Protein AF-A0A1G8PD88-F1 (afdb_monomer)

Solvent-accessible surface area (backbone atoms only — not comparable to full-atom values): 24080 Å² total; per-residue (Å²): 131,86,69,35,78,34,75,67,62,64,77,45,66,66,32,45,74,18,37,34,36,41,38,34,35,30,66,30,73,84,38,61,48,72,60,42,28,48,74,45,53,30,56,32,50,50,50,31,37,72,38,66,65,68,65,81,95,45,81,50,82,71,32,32,44,62,24,48,22,44,15,55,60,40,28,58,52,58,73,37,55,91,57,50,54,71,61,56,76,62,77,76,51,93,88,46,44,76,56,79,39,28,29,36,39,45,32,26,26,66,45,69,66,41,54,54,52,32,53,47,54,61,65,67,42,63,67,79,37,52,77,40,80,48,80,47,66,26,42,48,48,83,84,46,46,43,82,90,52,36,54,61,70,73,82,43,59,48,90,85,49,30,57,77,32,22,27,24,54,79,84,54,97,52,49,74,57,45,38,48,8,24,28,32,42,39,34,41,31,40,43,42,61,68,68,54,69,72,45,52,71,68,52,48,13,37,32,44,23,28,35,64,90,45,18,46,52,70,53,65,88,80,48,55,64,88,73,64,73,60,80,84,44,86,67,45,37,34,66,26,3,35,48,47,26,63,53,45,50,62,95,66,47,63,93,70,51,59,35,70,65,54,32,34,31,77,50,78,55,96,93,36,83,47,36,24,35,44,38,30,34,29,11,41,48,49,64,31,57,49,40,31,51,42,59,24,22,65,19,37,47,28,94,43,78,78,56,33,35,24,32,43,55,71,70,60,38,35,44,64,70,30,27,35,63,26,39,28,44,26,66,47,97,86,20,67,49,47,59,65,73,52,61,91,81,60,37,13,35,41,33,42,37,55,45,44,21,42,99,85,68,46,79,41,90,85,60,54,36,34,62,23,28,34,39,40,29,42,89,86,67,57,70,50,77,50,59,22,37,79,83,9,39,36,77,49,66,65,36,78,49,74,42,66,29,42,39,33,53,79,36,42,26,70,63,36,42,66,44,81,68,47,76,48,64,35,46,86,86,52,74,44,77,48,77,47,71,21,47,49,52,79,73,81,79,88,81,83,132

Sequence (449 aa):
MTYADGVLPDAVSRDPHSQAWLIFVDLAPDTDIKTWLRDVATPARDALVAGTVTDGDTEIDPDAVCTVGFGSTVFDKAGISAVRPSGLAAALPPNVPSAAHDLVFYVFTRADVLVASFLRTLAATDPAKIVGLLVERGYQRADKREIFGNRDGLRNGTPTSRPNIAFVPGYSDEPSWTHGGSYLAYLKVTQDVEAWQALSPEEQAAVIGRKADGTRADLPDGTPATEEGEFTQEAVPPATAHIRKAGPRGAENDPVQIFRRGVPFVEVTDNKVVEGLQFVSYQANIADFLTILGRWMNNANFPAAGTGIDALFQHGLATIAHGGLYFAVPHDPRFIGAGAFDDPNQGGHLRIVVQVTDASGAQDPAATLAGATFTITDPAGVSQTAVTTASGCVTVSMLPIDQPLTVSQTVAPAGASVAAPQTVTLNRCTQSTLTFIDARTASPGGYGT

Foldseek 3Di:
DPQFLAPDDCPQLQPQLKKKKKKFFAWALPDQVLCCQQPFLFVLQVCLQPDWDDPPPDTDPDFKGKWKWAAQVLCVSNVLNVQPWPQNVDDADPQFAAPTGGMIIIMIGSDVVSVVSSVVSVVPPDCNTTPDIDMDIFGHHPQCAAPLLARPPLPADDPVRCQQFFFADLPDPHRNQRGSWWKKKWFDKWFDNVVSVVDDQLRNCLQAQAGSPRHGQPDDPPPGPVPDAADPDCVRSQCLHLCCQQANHDPQGDPQHKGWSKGKDWDADPNDIIIGIGTMIGGNHVVSVSCSVPVGQCDCQPPHHNSGHRSCVVVVRMDGPHMGMTMRGGDDPSGGSVSSVFDPQWAFKEKEAEFEAEPVRHTDPPFQLWFWKKWKAFPVGDIDMWTADSRNMDMDIRHHASGKIKIFTPGGGPQWDGFDIDIDHGHRRDHHYDYGYTYGHDPPDPDDD

Secondary structure (DSSP, 8-state):
----TTS--HHHHT-TT-EEEEEEEEE-TT--HHHHIIIIIHHHHHHHHH--EEETTEEE---EEEEEEEEHHHHHHTT-GGGS-GGGG----TTS-B---SEEEEEEES-HHHHHHHHHHHHTS-TTTEEEEEEEEEE--TT-B-TTSPBP-TTSPPTTTHHHHHS--TTSSS-GGGTT-EEEEEEEEEE-HHHHHTS-HHHHHHHHSB-TTS-BTTS-TT--GGG-----STTSS-TTSHHHHHS--GGG--S---EE--EEEEEEETTEEEEEEEEEEEESSHHHHHIIIIIIIT-TTSSSTT--S-HHHHTTSEEEEEEEEEEEPPP-SSSTTGGGGS-TT--EEEEEEEEEE-TTSSB-TT---TT-EEEEE-TTS-EEEEE--TTSEEEEEEE--SSEEEEEEEEPPTTBPPPPPEEEE--SSSEEEEEEEEEBPPPPP----

pLDDT: mean 87.74, std 12.03, range [31.56, 98.38]

Radius of gyration: 27.83 Å; Cα contacts (8 Å, |Δi|>4): 978; chains: 1; bounding box: 63×73×83 Å

Structure (mmCIF, N/CA/C/O backbone):
data_AF-A0A1G8PD88-F1
#
_entry.id   AF-A0A1G8PD88-F1
#
loop_
_atom_site.group_PDB
_atom_site.id
_atom_site.type_symbol
_atom_site.label_atom_id
_atom_site.label_alt_id
_atom_site.label_comp_id
_atom_site.label_asym_id
_atom_site.label_entity_id
_atom_site.label_seq_id
_atom_site.pdbx_PDB_ins_code
_atom_site.Cartn_x
_atom_site.Cartn_y
_atom_site.Cartn_z
_atom_site.occupancy
_atom_site.B_iso_or_equiv
_atom_site.auth_seq_id
_atom_site.auth_comp_id
_atom_site.auth_asym_id
_atom_site.auth_atom_id
_atom_site.pdbx_PDB_model_num
ATOM 1 N N . MET A 1 1 ? -6.567 18.064 9.065 1.00 31.56 1 MET A N 1
ATOM 2 C CA . MET A 1 1 ? -6.409 16.629 8.766 1.00 31.56 1 MET A CA 1
ATOM 3 C C . MET A 1 1 ? -4.947 16.286 8.959 1.00 31.56 1 MET A C 1
ATOM 5 O O . MET A 1 1 ? -4.136 16.577 8.092 1.00 31.56 1 MET A O 1
ATOM 9 N N . THR A 1 2 ? -4.588 15.785 10.135 1.00 34.12 2 THR A N 1
ATOM 10 C CA . THR A 1 2 ? -3.343 15.035 10.315 1.00 34.12 2 THR A CA 1
ATOM 11 C C . THR A 1 2 ? -3.535 13.749 9.525 1.00 34.12 2 THR A C 1
ATOM 13 O O . THR A 1 2 ? -4.390 12.937 9.869 1.00 34.12 2 THR A O 1
ATOM 16 N N . TYR A 1 3 ? -2.885 13.660 8.364 1.00 47.53 3 TYR A N 1
ATOM 17 C CA . TYR A 1 3 ? -2.915 12.468 7.520 1.00 47.53 3 TYR A CA 1
ATOM 18 C C . TYR A 1 3 ? -2.565 11.247 8.367 1.00 47.53 3 TYR A C 1
ATOM 20 O O . TYR A 1 3 ? -1.762 11.378 9.286 1.00 47.53 3 TYR A O 1
ATOM 28 N N . ALA A 1 4 ? -3.191 10.101 8.091 1.00 45.56 4 ALA A N 1
ATOM 29 C CA . ALA A 1 4 ? -2.945 8.885 8.850 1.00 45.56 4 ALA A CA 1
ATOM 30 C C . ALA A 1 4 ? -1.434 8.636 8.955 1.00 45.56 4 ALA A C 1
ATOM 32 O O . ALA A 1 4 ? -0.760 8.442 7.936 1.00 45.56 4 ALA A O 1
ATOM 33 N N . ASP A 1 5 ? -0.920 8.656 10.184 1.00 45.62 5 ASP A N 1
ATOM 34 C CA . ASP A 1 5 ? 0.384 8.115 10.547 1.00 45.62 5 ASP A CA 1
ATOM 35 C C . ASP A 1 5 ? 0.387 6.634 10.136 1.00 45.62 5 ASP A C 1
ATOM 37 O O . ASP A 1 5 ? -0.053 5.754 10.875 1.00 45.62 5 ASP A O 1
ATOM 41 N N . GLY A 1 6 ? 0.727 6.366 8.874 1.00 47.88 6 GLY A N 1
ATOM 42 C CA . GLY A 1 6 ? 0.394 5.084 8.252 1.00 47.88 6 GLY A CA 1
ATOM 43 C C . GLY A 1 6 ? 0.674 4.976 6.756 1.00 47.88 6 GLY A C 1
ATOM 44 O O . GLY A 1 6 ? 0.892 3.866 6.286 1.00 47.88 6 GLY A O 1
ATOM 45 N N . VAL A 1 7 ? 0.777 6.077 6.002 1.00 57.97 7 VAL A N 1
ATOM 46 C CA . VAL A 1 7 ? 1.389 6.067 4.653 1.00 57.97 7 VAL A CA 1
ATOM 47 C C . VAL A 1 7 ? 2.756 6.740 4.746 1.00 57.97 7 VAL A C 1
ATOM 49 O O . VAL A 1 7 ? 2.904 7.940 4.530 1.00 57.97 7 VAL A O 1
ATOM 52 N N . LEU A 1 8 ? 3.724 5.920 5.172 1.00 63.00 8 LEU A N 1
ATOM 53 C CA . LEU A 1 8 ? 5.175 6.126 5.273 1.00 63.00 8 LEU A CA 1
ATOM 54 C C . LEU A 1 8 ? 5.654 7.591 5.181 1.00 63.00 8 LEU A C 1
ATOM 56 O O . LEU A 1 8 ? 5.861 8.097 4.068 1.00 63.00 8 LEU A O 1
ATOM 60 N N . PRO A 1 9 ? 5.903 8.272 6.318 1.00 67.31 9 PRO A N 1
ATOM 61 C CA . PRO A 1 9 ? 6.534 9.584 6.290 1.00 67.31 9 PRO A CA 1
ATOM 62 C C . PRO A 1 9 ? 7.920 9.501 5.634 1.00 67.31 9 PRO A C 1
ATOM 64 O O . PRO A 1 9 ? 8.655 8.517 5.773 1.00 67.31 9 PRO A O 1
ATOM 67 N N . ASP A 1 10 ? 8.275 10.543 4.877 1.00 73.88 10 ASP A N 1
ATOM 68 C CA . ASP A 1 10 ? 9.475 10.550 4.027 1.00 73.88 10 ASP A CA 1
ATOM 69 C C . ASP A 1 10 ? 10.782 10.476 4.840 1.00 73.88 10 ASP A C 1
ATOM 71 O O . ASP A 1 10 ? 11.785 10.022 4.298 1.00 73.88 10 ASP A O 1
ATOM 75 N N . ALA A 1 11 ? 10.770 10.886 6.115 1.00 76.00 11 ALA A N 1
ATOM 76 C CA . ALA A 1 11 ? 11.963 10.993 6.961 1.00 76.00 11 ALA A CA 1
ATOM 77 C C . ALA A 1 11 ? 12.714 9.662 7.127 1.00 76.00 11 ALA A C 1
ATOM 79 O O . ALA A 1 11 ? 13.923 9.630 6.944 1.00 76.00 11 ALA A O 1
ATOM 80 N N . VAL A 1 12 ? 11.997 8.569 7.410 1.00 79.25 12 VAL A N 1
ATOM 81 C CA . VAL A 1 12 ? 12.593 7.227 7.555 1.00 79.25 12 VAL A CA 1
ATOM 82 C C . VAL A 1 12 ? 12.530 6.467 6.235 1.00 79.25 12 VAL A C 1
ATOM 84 O O . VAL A 1 12 ? 13.503 5.849 5.815 1.00 79.25 12 VAL A O 1
ATOM 87 N N . SER A 1 13 ? 11.397 6.539 5.533 1.00 83.19 13 SER A N 1
ATOM 88 C CA . SER A 1 13 ? 11.161 5.712 4.343 1.00 83.19 13 SER A CA 1
ATOM 89 C C . SER A 1 13 ? 12.021 6.077 3.131 1.00 83.19 13 SER A C 1
ATOM 91 O O . SER A 1 13 ? 12.115 5.275 2.207 1.00 83.19 13 SER A O 1
ATOM 93 N N . ARG A 1 14 ? 12.634 7.269 3.100 1.00 83.88 14 ARG A N 1
ATOM 94 C CA . ARG A 1 14 ? 13.559 7.700 2.032 1.00 83.88 14 ARG A CA 1
ATOM 95 C C . ARG A 1 14 ? 15.011 7.800 2.484 1.00 83.88 14 ARG A C 1
ATOM 97 O O . ARG A 1 14 ? 15.850 8.185 1.670 1.00 83.88 14 ARG A O 1
ATOM 104 N N . ASP A 1 15 ? 15.290 7.509 3.749 1.00 86.94 15 ASP A N 1
ATOM 105 C CA . ASP A 1 15 ? 16.654 7.482 4.255 1.00 86.94 15 ASP A CA 1
ATOM 106 C C . ASP A 1 15 ? 17.411 6.339 3.551 1.00 86.94 15 ASP A C 1
ATOM 108 O O . ASP A 1 15 ? 16.926 5.205 3.550 1.00 86.94 15 ASP A O 1
ATOM 112 N N . PRO A 1 16 ? 18.566 6.602 2.913 1.00 87.44 16 PRO A N 1
ATOM 113 C CA . PRO A 1 16 ? 19.353 5.564 2.250 1.00 87.44 16 PRO A CA 1
ATOM 114 C C . PRO A 1 16 ? 19.900 4.490 3.195 1.00 87.44 16 PRO A C 1
ATOM 116 O O . PRO A 1 16 ? 20.318 3.438 2.721 1.00 87.44 16 PRO A O 1
ATOM 119 N N . HIS A 1 17 ? 19.909 4.740 4.504 1.00 87.75 17 HIS A N 1
ATOM 120 C CA . HIS A 1 17 ? 20.303 3.768 5.518 1.00 87.75 17 HIS A CA 1
ATOM 121 C C . HIS A 1 17 ? 19.139 2.885 5.982 1.00 87.75 17 HIS A C 1
ATOM 123 O O . HIS A 1 17 ? 19.368 1.891 6.669 1.00 87.75 17 HIS A O 1
ATOM 129 N N . SER A 1 18 ? 17.902 3.204 5.591 1.00 89.69 18 SER A N 1
ATOM 130 C CA . SER A 1 18 ? 16.741 2.389 5.933 1.00 89.69 18 SER A CA 1
ATOM 131 C C . SER A 1 18 ? 16.659 1.122 5.084 1.00 89.69 18 SER A C 1
ATOM 133 O O . SER A 1 18 ? 16.753 1.147 3.853 1.00 89.69 18 SER A O 1
ATOM 135 N N . GLN A 1 19 ? 16.385 0.014 5.759 1.00 92.12 19 GLN A N 1
ATOM 136 C CA . GLN A 1 19 ? 15.929 -1.235 5.170 1.00 92.12 19 GLN A CA 1
ATOM 137 C C . GLN A 1 19 ? 14.406 -1.269 5.142 1.00 92.12 19 GLN A C 1
ATOM 139 O O . GLN A 1 19 ? 13.738 -0.704 6.009 1.00 92.12 19 GLN A O 1
ATOM 144 N N . ALA A 1 20 ? 13.859 -1.953 4.148 1.00 95.25 20 ALA A N 1
ATOM 145 C CA . ALA A 1 20 ? 12.435 -2.156 3.986 1.00 95.25 20 ALA A CA 1
ATOM 146 C C . ALA A 1 20 ? 12.083 -3.631 4.190 1.00 95.25 20 ALA A C 1
ATOM 148 O O . ALA A 1 20 ? 12.770 -4.525 3.697 1.00 95.25 20 ALA A O 1
ATOM 149 N N . TRP A 1 21 ? 10.986 -3.877 4.892 1.00 96.94 21 TRP A N 1
ATOM 150 C CA . TRP A 1 21 ? 10.526 -5.204 5.266 1.00 96.94 21 TRP A CA 1
ATOM 151 C C . TRP A 1 21 ? 9.036 -5.318 4.969 1.00 96.94 21 TRP A C 1
ATOM 153 O O . TRP A 1 21 ? 8.232 -4.550 5.488 1.00 96.94 21 TRP A O 1
ATOM 163 N N . LEU A 1 22 ? 8.671 -6.280 4.134 1.00 97.56 22 LEU A N 1
ATOM 164 C CA . LEU A 1 22 ? 7.300 -6.703 3.882 1.00 97.56 22 LEU A CA 1
ATOM 165 C C . LEU A 1 22 ? 7.079 -7.992 4.666 1.00 97.56 22 LEU A C 1
ATOM 167 O O . LEU A 1 22 ? 7.643 -9.034 4.337 1.00 97.56 22 LEU A O 1
ATOM 171 N N . ILE A 1 23 ? 6.308 -7.901 5.743 1.00 98.00 23 ILE A N 1
ATOM 172 C CA . ILE A 1 23 ? 6.022 -9.026 6.631 1.00 98.00 23 ILE A CA 1
ATOM 173 C C . ILE A 1 23 ? 4.572 -9.424 6.399 1.00 98.00 23 ILE A C 1
ATOM 175 O O . ILE A 1 23 ? 3.656 -8.701 6.793 1.00 98.00 23 ILE A O 1
ATOM 179 N N . PHE A 1 24 ? 4.371 -10.557 5.743 1.00 98.12 24 PHE A N 1
ATOM 180 C CA . PHE A 1 24 ? 3.056 -11.100 5.442 1.00 98.12 24 PHE A CA 1
ATOM 181 C C . PHE A 1 24 ? 2.635 -12.099 6.514 1.00 98.12 24 PHE A C 1
ATOM 183 O O . PHE A 1 24 ? 3.438 -12.932 6.943 1.00 98.12 24 PHE A O 1
ATOM 190 N N . VAL A 1 25 ? 1.378 -12.009 6.943 1.00 97.44 25 VAL A N 1
ATOM 191 C CA . VAL A 1 25 ? 0.806 -12.851 7.997 1.00 97.44 25 VAL A CA 1
ATOM 192 C C . VAL A 1 25 ? -0.476 -13.492 7.491 1.00 97.44 25 VAL A C 1
ATOM 194 O O . VAL A 1 25 ? -1.368 -12.789 7.019 1.00 97.44 25 VAL A O 1
ATOM 197 N N . ASP A 1 26 ? -0.577 -14.807 7.668 1.00 96.62 26 ASP A N 1
ATOM 198 C CA . ASP A 1 26 ? -1.801 -15.580 7.486 1.00 96.62 26 ASP A CA 1
ATOM 199 C C . ASP A 1 26 ? -2.271 -16.121 8.832 1.00 96.62 26 ASP A C 1
ATOM 201 O O . ASP A 1 26 ? -1.543 -16.823 9.539 1.00 96.62 26 ASP A O 1
ATOM 205 N N . LEU A 1 27 ? -3.506 -15.790 9.182 1.00 96.19 27 LEU A N 1
ATOM 206 C CA . LEU A 1 27 ? -4.155 -16.174 10.423 1.00 96.19 27 LEU A CA 1
ATOM 207 C C . LEU A 1 27 ? -4.954 -17.464 10.241 1.00 96.19 27 LEU A C 1
ATOM 209 O O . LEU A 1 27 ? -5.550 -17.718 9.183 1.00 96.19 27 LEU A O 1
ATOM 213 N N . ALA A 1 28 ? -4.992 -18.279 11.292 1.00 94.38 28 ALA A N 1
ATOM 214 C CA . ALA A 1 28 ? -5.845 -19.457 11.323 1.00 94.38 28 ALA A CA 1
ATOM 215 C C . ALA A 1 28 ? -7.329 -19.051 11.296 1.00 94.38 28 ALA A C 1
ATOM 217 O O . ALA A 1 28 ? -7.678 -18.022 11.885 1.00 94.38 28 ALA A O 1
ATOM 218 N N . PRO A 1 29 ? -8.213 -19.843 10.662 1.00 91.06 29 PRO A N 1
ATOM 219 C CA . PRO A 1 29 ? -9.634 -19.508 10.533 1.00 91.06 29 PRO A CA 1
ATOM 220 C C . PRO A 1 29 ? -10.382 -19.287 11.857 1.00 91.06 29 PRO A C 1
ATOM 222 O O . PRO A 1 29 ? -11.382 -18.581 11.870 1.00 91.06 29 PRO A O 1
ATOM 225 N N . ASP A 1 30 ? -9.928 -19.896 12.951 1.00 89.69 30 ASP A N 1
ATOM 226 C CA . ASP A 1 30 ? -10.515 -19.826 14.295 1.00 89.69 30 ASP A CA 1
ATOM 227 C C . ASP A 1 30 ? -9.861 -18.767 15.199 1.00 89.69 30 ASP A C 1
ATOM 229 O O . ASP A 1 30 ? -10.241 -18.610 16.362 1.00 89.69 30 ASP A O 1
ATOM 233 N N . THR A 1 31 ? -8.894 -18.010 14.677 1.00 93.94 31 THR A N 1
ATOM 234 C CA . THR A 1 31 ? -8.271 -16.910 15.416 1.00 93.94 31 THR A CA 1
ATOM 235 C C . THR A 1 31 ? -9.306 -15.830 15.717 1.00 93.94 31 THR A C 1
ATOM 237 O O . THR A 1 31 ? -9.927 -15.291 14.806 1.00 93.94 31 THR A O 1
ATOM 240 N N . ASP A 1 32 ? -9.438 -15.423 16.983 1.00 94.62 32 ASP A N 1
ATOM 241 C CA . ASP A 1 32 ? -10.120 -14.169 17.322 1.00 94.62 32 ASP A CA 1
ATOM 242 C C . ASP A 1 32 ? -9.258 -12.986 16.850 1.00 94.62 32 ASP A C 1
ATOM 244 O O . ASP A 1 32 ? -8.371 -12.500 17.562 1.00 94.62 32 ASP A O 1
ATOM 248 N N . ILE A 1 33 ? -9.495 -12.565 15.606 1.00 96.12 33 ILE A N 1
ATOM 249 C CA . ILE A 1 33 ? -8.695 -11.560 14.900 1.00 96.12 33 ILE A CA 1
ATOM 250 C C . ILE A 1 33 ? -8.769 -10.202 15.601 1.00 96.12 33 ILE A C 1
ATOM 252 O O . ILE A 1 33 ? -7.747 -9.528 15.713 1.00 96.12 33 ILE A O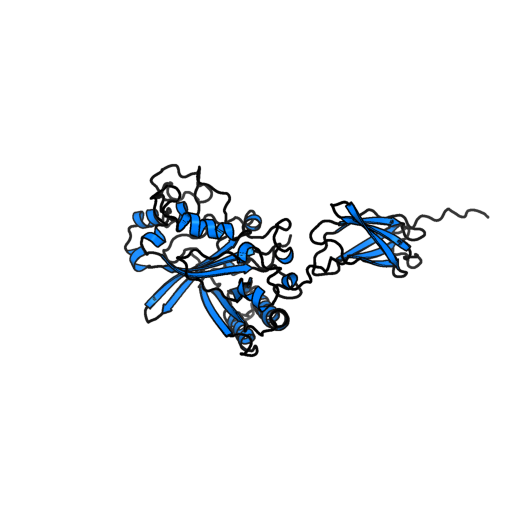 1
ATOM 256 N N . LYS A 1 34 ? -9.938 -9.805 16.124 1.00 95.44 34 LYS A N 1
ATOM 257 C CA . LYS A 1 34 ? -10.098 -8.534 16.851 1.00 95.44 34 LYS A CA 1
ATOM 258 C C . LYS A 1 34 ? -9.217 -8.515 18.095 1.00 95.44 34 LYS A C 1
ATOM 260 O O . LYS A 1 34 ? -8.489 -7.550 18.328 1.00 95.44 34 LYS A O 1
ATOM 265 N N . THR A 1 35 ? -9.261 -9.592 18.875 1.00 95.12 35 THR A N 1
ATOM 266 C CA . THR A 1 35 ? -8.440 -9.728 20.079 1.00 95.12 35 THR A CA 1
ATOM 267 C C . THR A 1 35 ? -6.953 -9.814 19.728 1.00 95.12 35 THR A C 1
ATOM 269 O O . THR A 1 35 ? -6.142 -9.148 20.364 1.00 95.12 35 THR A O 1
ATOM 272 N N . TRP A 1 36 ? -6.575 -10.556 18.682 1.00 96.12 36 TRP A N 1
ATOM 273 C CA . TRP A 1 36 ? -5.180 -10.647 18.235 1.00 96.12 36 TRP A CA 1
ATOM 274 C C . TRP A 1 36 ? -4.623 -9.302 17.736 1.00 96.12 36 TRP A C 1
ATOM 276 O O . TRP A 1 36 ? -3.512 -8.921 18.107 1.00 96.12 36 TRP A O 1
ATOM 286 N N . LEU A 1 37 ? -5.400 -8.538 16.962 1.00 96.44 37 LEU A N 1
ATOM 287 C CA . LEU A 1 37 ? -5.016 -7.195 16.521 1.00 96.44 37 LEU A CA 1
ATOM 288 C C . LEU A 1 37 ? -4.783 -6.254 17.706 1.00 96.44 37 LEU A C 1
ATOM 290 O O . LEU A 1 37 ? -3.791 -5.522 17.720 1.00 96.44 37 LEU A O 1
ATOM 294 N N . ARG A 1 38 ? -5.678 -6.285 18.699 1.00 95.75 38 ARG A N 1
ATOM 295 C CA . ARG A 1 38 ? -5.612 -5.433 19.892 1.00 95.75 38 ARG A CA 1
ATOM 296 C C . ARG A 1 38 ? -4.469 -5.809 20.829 1.00 95.75 38 ARG A C 1
ATOM 298 O O . ARG A 1 38 ? -3.747 -4.925 21.270 1.00 95.75 38 ARG A O 1
ATOM 305 N N . ASP A 1 39 ? -4.304 -7.095 21.119 1.00 95.00 39 ASP A N 1
ATOM 306 C CA . ASP A 1 39 ? -3.450 -7.548 22.224 1.00 95.00 39 ASP A CA 1
ATOM 307 C C . ASP A 1 39 ? -2.054 -7.991 21.764 1.00 95.00 39 ASP A C 1
ATOM 309 O O . ASP A 1 39 ? -1.143 -8.083 22.583 1.00 95.00 39 ASP A O 1
ATOM 313 N N . VAL A 1 40 ? -1.865 -8.251 20.464 1.00 94.88 40 VAL A N 1
ATOM 314 C CA . VAL A 1 40 ? -0.585 -8.714 19.904 1.00 94.88 40 VAL A CA 1
ATOM 315 C C . VAL A 1 40 ? -0.067 -7.764 18.832 1.00 94.88 40 VAL A C 1
ATOM 317 O O . VAL A 1 40 ? 1.002 -7.178 18.999 1.00 94.88 40 VAL A O 1
ATOM 320 N N . ALA A 1 41 ? -0.804 -7.599 17.729 1.00 95.81 41 ALA A N 1
ATOM 321 C CA . ALA A 1 41 ? -0.283 -6.888 16.563 1.00 95.81 41 ALA A CA 1
ATOM 322 C C . ALA A 1 41 ? -0.051 -5.398 16.845 1.00 95.81 41 ALA A C 1
ATOM 324 O O . ALA A 1 41 ? 0.983 -4.855 16.456 1.00 95.81 41 ALA A O 1
ATOM 325 N N . THR A 1 42 ? -0.986 -4.747 17.546 1.00 95.62 42 THR A N 1
ATOM 326 C CA . THR A 1 42 ? -0.885 -3.319 17.884 1.00 95.62 42 THR A CA 1
ATOM 327 C C . THR A 1 42 ? 0.280 -3.051 18.838 1.00 95.62 42 THR A C 1
ATOM 329 O O . THR A 1 42 ? 1.161 -2.289 18.444 1.00 95.62 42 THR A O 1
ATOM 332 N N . PRO A 1 43 ? 0.403 -3.717 20.008 1.00 94.69 43 PRO A N 1
ATOM 333 C CA . PRO A 1 43 ? 1.551 -3.509 20.888 1.00 94.69 43 PRO A CA 1
ATOM 334 C C . PRO A 1 43 ? 2.890 -3.818 20.215 1.00 94.69 43 PRO A C 1
ATOM 336 O O . PRO A 1 43 ? 3.863 -3.101 20.431 1.00 94.69 43 PRO A O 1
ATOM 339 N N . ALA A 1 44 ? 2.951 -4.856 19.370 1.00 95.00 44 ALA A N 1
ATOM 340 C CA . ALA A 1 44 ? 4.163 -5.185 18.625 1.00 95.00 44 ALA A CA 1
ATOM 341 C C . ALA A 1 44 ? 4.544 -4.067 17.641 1.00 95.00 44 ALA A C 1
ATOM 343 O O . ALA A 1 44 ? 5.705 -3.659 17.596 1.00 95.00 44 ALA A O 1
ATOM 344 N N . ARG A 1 45 ? 3.575 -3.559 16.868 1.00 94.38 45 ARG A N 1
ATOM 345 C CA . ARG A 1 45 ? 3.779 -2.455 15.918 1.00 94.38 45 ARG A CA 1
ATOM 346 C C . ARG A 1 45 ? 4.191 -1.182 16.644 1.00 94.38 45 ARG A C 1
ATOM 348 O O . ARG A 1 45 ? 5.119 -0.510 16.206 1.00 94.38 45 ARG A O 1
ATOM 355 N N . ASP A 1 46 ? 3.525 -0.857 17.742 1.00 92.19 46 ASP A N 1
ATOM 356 C CA . ASP A 1 46 ? 3.800 0.354 18.509 1.00 92.19 46 ASP A CA 1
ATOM 357 C C . ASP A 1 46 ? 5.198 0.290 19.143 1.00 92.19 46 ASP A C 1
ATOM 359 O O . ASP A 1 46 ? 5.947 1.257 19.052 1.00 92.19 46 ASP A O 1
ATOM 363 N N . ALA A 1 47 ? 5.607 -0.869 19.676 1.00 91.44 47 ALA A N 1
ATOM 364 C CA . ALA A 1 47 ? 6.968 -1.085 20.177 1.00 91.44 47 ALA A CA 1
ATOM 365 C C . ALA A 1 47 ? 8.035 -1.016 19.071 1.00 91.44 47 ALA A C 1
ATOM 367 O O . ALA A 1 47 ? 9.144 -0.550 19.317 1.00 91.44 47 ALA A O 1
ATOM 368 N N . LEU A 1 48 ? 7.712 -1.467 17.855 1.00 91.12 48 LEU A N 1
ATOM 369 C CA . LEU A 1 48 ? 8.580 -1.325 16.685 1.00 91.12 48 LEU A CA 1
ATOM 370 C C . LEU A 1 48 ? 8.772 0.150 16.309 1.00 91.12 48 LEU A C 1
ATOM 372 O O . LEU A 1 48 ? 9.899 0.565 16.077 1.00 91.12 48 LEU A O 1
ATOM 376 N N . VAL A 1 49 ? 7.690 0.931 16.243 1.00 88.88 49 VAL A N 1
ATOM 377 C CA . VAL A 1 49 ? 7.733 2.340 15.810 1.00 88.88 49 VAL A CA 1
ATOM 378 C C . VAL A 1 49 ? 8.323 3.259 16.882 1.00 88.88 49 VAL A C 1
ATOM 380 O O . VAL A 1 49 ? 9.056 4.180 16.543 1.00 88.88 49 VAL A O 1
ATOM 383 N N . ALA A 1 50 ? 8.027 3.007 18.158 1.00 87.06 50 ALA A N 1
ATOM 384 C CA . ALA A 1 50 ? 8.566 3.773 19.284 1.00 87.06 50 ALA A CA 1
ATOM 385 C C . ALA A 1 50 ? 9.968 3.314 19.717 1.00 87.06 50 ALA A C 1
ATOM 387 O O . ALA A 1 50 ? 10.576 3.931 20.589 1.00 87.06 50 ALA A O 1
ATOM 388 N N . GLY A 1 51 ? 10.460 2.199 19.172 1.00 81.25 51 GLY A N 1
ATOM 389 C CA . GLY A 1 51 ? 11.769 1.668 19.513 1.00 81.25 51 GLY A CA 1
ATOM 390 C C . GLY A 1 51 ? 12.881 2.575 18.999 1.00 81.25 51 GLY A C 1
ATOM 391 O O . GLY A 1 51 ? 12.964 2.834 17.800 1.00 81.25 51 GLY A O 1
ATOM 392 N N . THR A 1 52 ? 13.762 3.004 19.898 1.00 73.50 52 THR A N 1
ATOM 393 C CA . THR A 1 52 ? 15.018 3.679 19.561 1.00 73.50 52 THR A CA 1
ATOM 394 C C . THR A 1 52 ? 16.181 2.714 19.771 1.00 73.50 52 THR A C 1
ATOM 396 O O . THR A 1 52 ? 16.171 1.891 20.695 1.00 73.50 52 THR A O 1
ATOM 399 N N . VAL A 1 53 ? 17.188 2.771 18.896 1.00 66.25 53 VAL A N 1
ATOM 400 C CA . VAL A 1 53 ? 18.450 2.052 19.106 1.00 66.25 53 VAL A CA 1
ATOM 401 C C . VAL A 1 53 ? 19.555 3.063 19.368 1.00 66.25 53 VAL A C 1
ATOM 403 O O . VAL A 1 53 ? 19.840 3.933 18.554 1.00 66.25 53 VAL A O 1
ATOM 406 N N . THR A 1 54 ? 20.192 2.949 20.529 1.00 62.94 54 THR A N 1
ATOM 407 C CA . THR A 1 54 ? 21.329 3.794 20.905 1.00 62.94 54 THR A CA 1
ATOM 408 C C . THR A 1 54 ? 22.614 3.288 20.252 1.00 62.94 54 THR A C 1
ATOM 410 O O . THR A 1 54 ? 22.983 2.128 20.457 1.00 62.94 54 THR A O 1
ATOM 413 N N . ASP A 1 55 ? 23.332 4.164 19.546 1.00 57.75 55 ASP A N 1
ATOM 414 C CA . ASP A 1 55 ? 24.746 3.972 19.196 1.00 57.75 55 ASP A CA 1
ATOM 415 C C . ASP A 1 55 ? 25.607 4.870 20.103 1.00 57.75 55 ASP A C 1
ATOM 417 O O . ASP A 1 55 ? 25.741 6.078 19.887 1.00 57.75 55 ASP A O 1
ATOM 421 N N . GLY A 1 56 ? 26.122 4.306 21.201 1.00 65.62 56 GLY A N 1
ATOM 422 C CA . GLY A 1 56 ? 26.790 5.083 22.253 1.00 65.62 56 GLY A CA 1
ATOM 423 C C . GLY A 1 56 ? 25.837 6.051 22.973 1.00 65.62 56 GLY A C 1
ATOM 424 O O . GLY A 1 56 ? 24.742 5.657 23.366 1.00 65.62 56 GLY A O 1
ATOM 425 N N . ASP A 1 57 ? 26.256 7.311 23.151 1.00 54.84 57 ASP A N 1
ATOM 426 C CA . ASP A 1 57 ? 25.489 8.360 23.856 1.00 54.84 57 ASP A CA 1
ATOM 427 C C . ASP A 1 57 ? 24.466 9.097 22.962 1.00 54.84 57 ASP A C 1
ATOM 429 O O . ASP A 1 57 ? 23.843 10.062 23.409 1.00 54.84 57 ASP A O 1
ATOM 433 N N . THR A 1 58 ? 24.299 8.698 21.694 1.00 55.50 58 THR A N 1
ATOM 434 C CA . THR A 1 58 ? 23.392 9.394 20.764 1.00 55.50 58 THR A CA 1
ATOM 435 C C . THR A 1 58 ? 22.142 8.562 20.509 1.00 55.50 58 THR A C 1
ATOM 437 O O . THR A 1 58 ? 22.204 7.469 19.948 1.00 55.50 58 THR A O 1
ATOM 440 N N . GLU A 1 59 ? 20.998 9.103 20.916 1.00 54.88 59 GLU A N 1
ATOM 441 C CA . GLU A 1 59 ? 19.679 8.592 20.557 1.00 54.88 59 GLU A CA 1
ATOM 442 C C . GLU A 1 59 ? 19.332 9.066 19.138 1.00 54.88 59 GLU A C 1
ATOM 444 O O . GLU A 1 59 ? 19.380 10.265 18.847 1.00 54.88 59 GLU A O 1
ATOM 449 N N . ILE A 1 60 ? 19.029 8.131 18.235 1.00 52.69 60 ILE A N 1
ATOM 450 C CA . ILE A 1 60 ? 18.561 8.432 16.881 1.00 52.69 60 ILE A CA 1
ATOM 451 C C . ILE A 1 60 ? 17.058 8.110 16.847 1.00 52.69 60 ILE A C 1
ATOM 453 O O . ILE A 1 60 ? 16.664 6.962 17.000 1.00 52.69 60 ILE A O 1
ATOM 457 N N . ASP A 1 61 ? 16.205 9.124 16.678 1.00 58.72 61 ASP A N 1
ATOM 458 C CA . ASP A 1 61 ? 14.734 8.995 16.698 1.00 58.72 61 ASP A CA 1
ATOM 459 C C . ASP A 1 61 ? 14.117 9.695 15.462 1.00 58.72 61 ASP A C 1
ATOM 461 O O . ASP A 1 61 ? 14.595 10.778 15.092 1.00 58.72 61 ASP A O 1
ATOM 465 N N . PRO A 1 62 ? 13.087 9.143 14.778 1.00 61.19 62 PRO A N 1
ATOM 466 C CA . PRO A 1 62 ? 12.564 7.771 14.850 1.00 61.19 62 PRO A CA 1
ATOM 467 C C . PRO A 1 62 ? 13.266 6.804 13.900 1.00 61.19 62 PRO A C 1
ATOM 469 O O . PRO A 1 62 ? 13.550 7.137 12.749 1.00 61.19 62 PRO A O 1
ATOM 472 N N . ASP A 1 63 ? 13.497 5.578 14.373 1.00 74.06 63 ASP A N 1
ATOM 473 C CA . ASP A 1 63 ? 14.203 4.525 13.636 1.00 74.06 63 ASP A CA 1
ATOM 474 C C . ASP A 1 63 ? 13.302 3.621 12.801 1.00 74.06 63 ASP A C 1
ATOM 476 O O . ASP A 1 63 ? 13.834 2.840 12.009 1.00 74.06 63 ASP A O 1
ATOM 480 N N . ALA A 1 64 ? 11.974 3.694 12.939 1.00 87.31 64 ALA A N 1
ATOM 481 C CA . ALA A 1 64 ? 11.062 2.845 12.182 1.00 87.31 64 ALA A CA 1
ATOM 482 C C . ALA A 1 64 ? 9.722 3.509 11.839 1.00 87.31 64 ALA A C 1
ATOM 484 O O . ALA A 1 64 ? 9.179 4.322 12.581 1.00 87.31 64 ALA A O 1
ATOM 485 N N . VAL A 1 65 ? 9.148 3.104 10.708 1.00 89.50 65 VAL A N 1
ATOM 486 C CA . VAL A 1 65 ? 7.774 3.419 10.300 1.00 89.50 65 VAL A CA 1
ATOM 487 C C . VAL A 1 65 ? 7.112 2.146 9.795 1.00 89.50 65 VAL A C 1
ATOM 489 O O . VAL A 1 65 ? 7.768 1.334 9.149 1.00 89.50 65 VAL A O 1
ATOM 492 N N . CYS A 1 66 ? 5.822 1.960 10.073 1.00 92.69 66 CYS A N 1
ATOM 493 C CA . CYS A 1 66 ? 5.099 0.743 9.708 1.00 92.69 66 CYS A CA 1
ATOM 494 C C . CYS A 1 66 ? 3.704 1.066 9.168 1.00 92.69 66 CYS A C 1
ATOM 496 O O . CYS A 1 66 ? 2.847 1.561 9.901 1.00 92.69 66 CYS A O 1
ATOM 498 N N . THR A 1 67 ? 3.459 0.725 7.904 1.00 94.00 67 THR A N 1
ATOM 499 C CA . THR A 1 67 ? 2.113 0.641 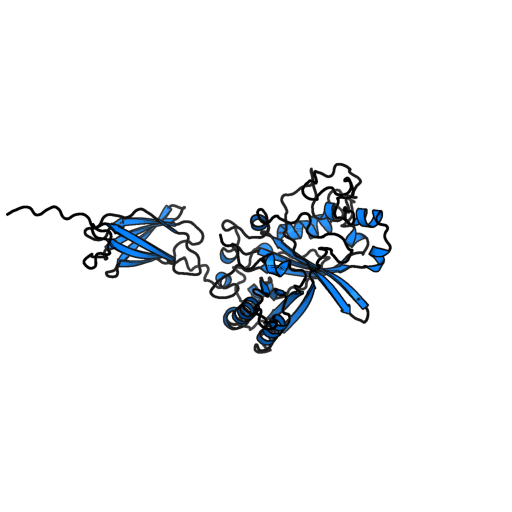7.326 1.00 94.00 67 THR A CA 1
ATOM 500 C C . THR A 1 67 ? 1.537 -0.746 7.584 1.00 94.00 67 THR A C 1
ATOM 502 O O . THR A 1 67 ? 2.240 -1.735 7.397 1.00 94.00 67 THR A O 1
ATOM 505 N N . VAL A 1 68 ? 0.254 -0.838 7.940 1.00 96.44 68 VAL A N 1
ATOM 506 C CA . VAL A 1 68 ? -0.444 -2.125 8.079 1.00 96.44 68 VAL A CA 1
ATOM 507 C C . VAL A 1 68 ? -1.560 -2.219 7.048 1.00 96.44 68 VAL A C 1
ATOM 509 O O . VAL A 1 68 ? -2.453 -1.376 7.029 1.00 96.44 68 VAL A O 1
ATOM 512 N N . GLY A 1 69 ? -1.492 -3.225 6.179 1.00 96.94 69 GLY A N 1
ATOM 513 C CA . GLY A 1 69 ? -2.479 -3.504 5.143 1.00 96.94 69 GLY A CA 1
ATOM 514 C C . GLY A 1 69 ? -3.308 -4.742 5.464 1.00 96.94 69 GLY A C 1
ATOM 515 O O . GLY A 1 69 ? -2.746 -5.785 5.784 1.00 96.94 69 GLY A O 1
ATOM 516 N N . PHE A 1 70 ? -4.632 -4.642 5.351 1.00 98.00 70 PHE A N 1
ATOM 517 C CA . PHE A 1 70 ? -5.559 -5.774 5.452 1.00 98.00 70 PHE A CA 1
ATOM 518 C C . PHE A 1 70 ? -5.836 -6.346 4.064 1.00 98.00 70 PHE A C 1
ATOM 520 O O . PHE A 1 70 ? -6.275 -5.620 3.172 1.00 98.00 70 PHE A O 1
ATOM 527 N N . GLY A 1 71 ? -5.582 -7.637 3.873 1.00 97.88 71 GLY A N 1
ATOM 528 C CA . GLY A 1 71 ? -5.969 -8.369 2.671 1.00 97.88 71 GLY A CA 1
ATOM 529 C C . GLY A 1 71 ? -7.461 -8.696 2.669 1.00 97.88 71 GLY A C 1
ATOM 530 O O . GLY A 1 71 ? -8.150 -8.563 3.676 1.00 97.88 71 GLY A O 1
ATOM 531 N N . SER A 1 72 ? -7.995 -9.142 1.533 1.00 96.25 72 SER A N 1
ATOM 532 C CA . SER A 1 72 ? -9.436 -9.417 1.408 1.00 96.25 72 SER A CA 1
ATOM 533 C C . SER A 1 72 ? -9.913 -10.533 2.356 1.00 96.25 72 SER A C 1
ATOM 535 O O . SER A 1 72 ? -10.976 -10.424 2.974 1.00 96.25 72 SER A O 1
ATOM 537 N N . THR A 1 73 ? -9.101 -11.576 2.543 1.00 94.88 73 THR A N 1
ATOM 538 C CA . THR A 1 73 ? -9.439 -12.786 3.314 1.00 94.88 73 THR A CA 1
ATOM 539 C C . THR A 1 73 ? -9.600 -12.541 4.813 1.00 94.88 73 THR A C 1
ATOM 541 O O . THR A 1 73 ? -10.416 -13.214 5.446 1.00 94.88 73 THR A O 1
ATOM 544 N N . VAL A 1 74 ? -8.912 -11.544 5.383 1.00 96.62 74 VAL A N 1
ATOM 545 C CA . VAL A 1 74 ? -9.006 -11.244 6.822 1.00 96.62 74 VAL A CA 1
ATOM 546 C C . VAL A 1 74 ? -10.424 -10.840 7.227 1.00 96.62 74 VAL A C 1
ATOM 548 O O . VAL A 1 74 ? -10.870 -11.181 8.317 1.00 96.62 74 VAL A O 1
ATOM 551 N N . PHE A 1 75 ? -11.169 -10.182 6.330 1.00 96.31 75 PHE A N 1
ATOM 552 C CA . PHE A 1 75 ? -12.549 -9.761 6.582 1.00 96.31 75 PHE A CA 1
ATOM 553 C C . PHE A 1 75 ? -13.511 -10.948 6.686 1.00 96.31 75 PHE A C 1
ATOM 555 O O . PHE A 1 75 ? -14.412 -10.921 7.523 1.00 96.31 75 PHE A O 1
ATOM 562 N N . ASP A 1 76 ? -13.297 -11.993 5.878 1.00 94.81 76 ASP A N 1
ATOM 563 C CA . ASP A 1 76 ? -14.103 -13.217 5.939 1.00 94.81 76 ASP A CA 1
ATOM 564 C C . ASP A 1 76 ? -13.797 -13.998 7.215 1.00 94.81 76 ASP A C 1
ATOM 566 O O . ASP A 1 76 ? -14.715 -14.380 7.938 1.00 94.81 76 ASP A O 1
ATOM 570 N N . LYS A 1 77 ? -12.509 -14.171 7.538 1.00 95.75 77 LYS A N 1
ATOM 571 C CA . LYS A 1 77 ? -12.073 -14.871 8.757 1.00 95.75 77 LYS A CA 1
ATOM 572 C C . LYS A 1 77 ? -12.535 -14.159 10.033 1.00 95.75 77 LYS A C 1
ATOM 574 O O . LYS A 1 77 ? -12.919 -14.811 10.995 1.00 95.75 77 LYS A O 1
ATOM 579 N N . ALA A 1 78 ? -12.548 -12.827 10.029 1.00 95.19 78 ALA A N 1
ATOM 580 C CA . ALA A 1 78 ? -13.013 -12.019 11.153 1.00 95.19 78 ALA A CA 1
ATOM 581 C C . ALA A 1 78 ? -14.548 -11.886 11.231 1.00 95.19 78 ALA A C 1
ATOM 583 O O . ALA A 1 78 ? -15.048 -11.297 12.188 1.00 95.19 78 ALA A O 1
ATOM 584 N N . GLY A 1 79 ? -15.302 -12.388 10.244 1.00 94.12 79 GLY A N 1
ATOM 585 C CA . GLY A 1 79 ? -16.763 -12.266 10.209 1.00 94.12 79 GLY A CA 1
ATOM 586 C C . GLY A 1 79 ? -17.272 -10.836 9.975 1.00 94.12 79 GLY A C 1
ATOM 587 O O . GLY A 1 79 ? -18.390 -10.511 10.369 1.00 94.12 79 GLY A O 1
ATOM 588 N N . ILE A 1 80 ? -16.465 -9.978 9.341 1.00 93.56 80 ILE A N 1
ATOM 589 C CA . ILE A 1 80 ? -16.755 -8.555 9.083 1.00 93.56 80 ILE A CA 1
ATOM 590 C C . ILE A 1 80 ? -16.788 -8.222 7.580 1.00 93.56 80 ILE A C 1
ATOM 592 O O . ILE A 1 80 ? -16.549 -7.084 7.177 1.00 93.56 80 ILE A O 1
ATOM 596 N N . SER A 1 81 ? -17.113 -9.193 6.719 1.00 93.81 81 SER A N 1
ATOM 597 C CA . SER A 1 81 ? -17.150 -9.012 5.256 1.00 93.81 81 SER A CA 1
ATOM 598 C C . SER A 1 81 ? -18.072 -7.875 4.795 1.00 93.81 81 SER A C 1
ATOM 600 O O . SER A 1 81 ? -17.834 -7.287 3.744 1.00 93.81 81 SER A O 1
ATOM 602 N N . ALA A 1 82 ? -19.095 -7.524 5.584 1.00 89.06 82 ALA A N 1
ATOM 603 C CA . ALA A 1 82 ? -20.032 -6.438 5.281 1.00 89.06 82 ALA A CA 1
ATOM 604 C C . ALA A 1 82 ? -19.393 -5.036 5.286 1.00 89.06 82 ALA A C 1
ATOM 606 O O . ALA A 1 82 ? -19.931 -4.128 4.660 1.00 89.06 82 ALA A O 1
ATOM 607 N N . VAL A 1 83 ? -18.264 -4.850 5.979 1.00 91.69 83 VAL A N 1
ATOM 608 C CA . VAL A 1 83 ? -17.533 -3.570 6.031 1.00 91.69 83 VAL A CA 1
ATOM 609 C C . VAL A 1 83 ? -16.218 -3.618 5.252 1.00 91.69 83 VAL A C 1
ATOM 611 O O . VAL A 1 83 ? -15.369 -2.743 5.425 1.00 91.69 83 VAL A O 1
ATOM 614 N N . ARG A 1 84 ? -16.025 -4.639 4.408 1.00 94.62 84 ARG A N 1
ATOM 615 C CA . ARG A 1 84 ? -14.865 -4.734 3.521 1.00 94.62 84 ARG A CA 1
ATOM 616 C C . ARG A 1 84 ? -14.856 -3.533 2.555 1.00 94.62 84 ARG A C 1
ATOM 618 O O . ARG A 1 84 ? -15.893 -3.270 1.946 1.00 94.62 84 ARG A O 1
ATOM 625 N N . PRO A 1 85 ? -13.711 -2.851 2.358 1.00 94.38 85 PRO A N 1
ATOM 626 C CA . PRO A 1 85 ? -13.578 -1.811 1.343 1.00 94.38 85 PRO A CA 1
ATOM 627 C C . PRO A 1 85 ? -13.873 -2.398 -0.036 1.00 94.38 85 PRO A C 1
ATOM 629 O O . PRO A 1 85 ? -13.366 -3.473 -0.378 1.00 94.38 85 PRO A O 1
ATOM 632 N N . SER A 1 86 ? -14.695 -1.715 -0.825 1.00 91.31 86 SER A N 1
ATOM 633 C CA . SER A 1 86 ? -15.283 -2.258 -2.054 1.00 91.31 86 SER A CA 1
ATOM 634 C C . SER A 1 86 ? -14.223 -2.731 -3.058 1.00 91.31 86 SER A C 1
ATOM 636 O O . SER A 1 86 ? -14.364 -3.778 -3.695 1.00 91.31 86 SER A O 1
ATOM 638 N N . GLY A 1 87 ? -13.099 -2.018 -3.123 1.00 91.81 87 GLY A N 1
ATOM 639 C CA . GLY A 1 87 ? -11.968 -2.323 -3.986 1.00 91.81 87 GLY A CA 1
ATOM 640 C C . GLY A 1 87 ? -11.270 -3.648 -3.667 1.00 91.81 87 GLY A C 1
ATOM 641 O O . GLY A 1 87 ? -10.694 -4.257 -4.565 1.00 91.81 87 GLY A O 1
ATOM 642 N N . LEU A 1 88 ? -11.360 -4.170 -2.439 1.00 94.88 88 LEU A N 1
ATOM 643 C CA . LEU A 1 88 ? -10.776 -5.478 -2.098 1.00 94.88 88 LEU A CA 1
ATOM 644 C C . LEU A 1 88 ? -11.563 -6.674 -2.656 1.00 94.88 88 LEU A C 1
ATOM 646 O O . LEU A 1 88 ? -11.128 -7.816 -2.501 1.00 94.88 88 LEU A O 1
ATOM 650 N N . ALA A 1 89 ? -12.706 -6.440 -3.307 1.00 88.69 89 ALA A N 1
ATOM 651 C CA . ALA A 1 89 ? -13.370 -7.455 -4.122 1.00 88.69 89 ALA A CA 1
ATOM 652 C C . ALA A 1 89 ? -12.698 -7.646 -5.497 1.00 88.69 89 ALA A C 1
ATOM 654 O O . ALA A 1 89 ? -12.988 -8.621 -6.191 1.00 88.69 89 ALA A O 1
ATOM 655 N N . ALA A 1 90 ? -11.824 -6.724 -5.912 1.00 91.31 90 ALA A N 1
ATOM 656 C CA . ALA A 1 90 ? -11.124 -6.820 -7.183 1.00 91.31 90 ALA A CA 1
ATOM 657 C C . ALA A 1 90 ? -10.028 -7.897 -7.158 1.00 91.31 90 ALA A C 1
ATOM 659 O O . ALA A 1 90 ? -9.444 -8.205 -6.119 1.00 91.31 90 ALA A O 1
ATOM 660 N N . ALA A 1 91 ? -9.718 -8.437 -8.336 1.00 91.12 91 ALA A N 1
ATOM 661 C CA . ALA A 1 91 ? -8.630 -9.382 -8.538 1.00 91.12 91 ALA A CA 1
ATOM 662 C C . ALA A 1 91 ? -7.495 -8.736 -9.340 1.00 91.12 91 ALA A C 1
ATOM 664 O O . ALA A 1 91 ? -7.717 -7.845 -10.166 1.00 91.12 91 ALA A O 1
ATOM 665 N N . LEU A 1 92 ? -6.277 -9.229 -9.120 1.00 94.19 92 LEU A N 1
ATOM 666 C CA . LEU A 1 92 ? -5.153 -8.939 -10.002 1.00 94.19 92 LEU A CA 1
ATOM 667 C C . LEU A 1 92 ? -5.435 -9.466 -11.422 1.00 94.19 92 LEU A C 1
ATOM 669 O O . LEU A 1 92 ? -6.214 -10.412 -11.586 1.00 94.19 92 LEU A O 1
ATOM 673 N N . PRO A 1 93 ? -4.812 -8.882 -12.462 1.00 92.31 93 PRO A N 1
ATOM 674 C CA . PRO A 1 93 ? -4.909 -9.408 -13.818 1.00 92.31 93 PRO A CA 1
ATOM 675 C C . PRO A 1 93 ? -4.533 -10.901 -13.884 1.00 92.31 93 PRO A C 1
ATOM 677 O O . PRO A 1 93 ? -3.626 -11.318 -13.167 1.00 92.31 93 PRO A O 1
ATOM 680 N N . PRO A 1 94 ? -5.158 -11.712 -14.761 1.00 87.88 94 PRO A N 1
ATOM 681 C CA . PRO A 1 94 ? -4.960 -13.169 -14.781 1.00 87.88 94 PRO A CA 1
ATOM 682 C C . PRO A 1 94 ? -3.511 -13.640 -14.973 1.00 87.88 94 PRO A C 1
ATOM 684 O O . PRO A 1 94 ? -3.173 -14.760 -14.605 1.00 87.88 94 PRO A O 1
ATOM 687 N N . ASN A 1 95 ? -2.659 -12.804 -15.569 1.00 87.56 95 ASN A N 1
ATOM 688 C CA . ASN A 1 95 ? -1.241 -13.077 -15.797 1.00 87.56 95 ASN A CA 1
ATOM 689 C C . ASN A 1 95 ? -0.344 -12.746 -14.591 1.00 87.56 95 ASN A C 1
ATOM 691 O O . ASN A 1 95 ? 0.872 -12.874 -14.696 1.00 87.56 95 ASN A O 1
ATOM 695 N N . VAL A 1 96 ? -0.921 -12.292 -13.478 1.00 94.00 96 VAL A N 1
ATOM 696 C CA . VAL A 1 96 ? -0.205 -11.955 -12.248 1.00 94.00 96 VAL A CA 1
ATOM 697 C C . VAL A 1 96 ? -0.545 -12.994 -11.181 1.00 94.00 96 VAL A C 1
ATOM 699 O O . VAL A 1 96 ? -1.688 -13.030 -10.717 1.00 94.00 96 VAL A O 1
ATOM 702 N N . PRO A 1 97 ? 0.422 -13.829 -10.759 1.00 96.00 97 PRO A N 1
ATOM 703 C CA . PRO A 1 97 ? 0.200 -14.764 -9.666 1.00 96.00 97 PRO A CA 1
ATOM 704 C C . PRO A 1 97 ? -0.192 -14.020 -8.386 1.00 96.00 97 PRO A C 1
ATOM 706 O O . PRO A 1 97 ? 0.447 -13.043 -7.993 1.00 96.00 97 PRO A O 1
ATOM 709 N N . SER A 1 98 ? -1.258 -14.469 -7.731 1.00 92.69 98 SER A N 1
ATOM 710 C CA . SER A 1 98 ? -1.706 -13.867 -6.477 1.00 92.69 98 SER A CA 1
ATOM 711 C C . SER A 1 98 ? -1.044 -14.554 -5.284 1.00 92.69 98 SER A C 1
ATOM 713 O O . SER A 1 98 ? -1.101 -15.775 -5.160 1.00 92.69 98 SER A O 1
ATOM 715 N N . ALA A 1 99 ? -0.465 -13.752 -4.394 1.00 91.12 99 ALA A N 1
ATOM 716 C CA . ALA A 1 99 ? -0.048 -14.118 -3.045 1.00 91.12 99 ALA A CA 1
ATOM 717 C C . ALA A 1 99 ? -0.873 -13.278 -2.059 1.00 91.12 99 ALA A C 1
ATOM 719 O O . ALA A 1 99 ? -0.417 -12.269 -1.516 1.00 91.12 99 ALA A O 1
ATOM 720 N N . ALA A 1 100 ? -2.155 -13.629 -1.941 1.00 85.12 100 ALA A N 1
ATOM 721 C CA . ALA A 1 100 ? -3.079 -12.954 -1.043 1.00 85.12 100 ALA A CA 1
ATOM 722 C C . ALA A 1 100 ? -2.844 -13.439 0.390 1.00 85.12 100 ALA A C 1
ATOM 724 O O . ALA A 1 100 ? -3.181 -14.576 0.714 1.00 85.12 100 ALA A O 1
ATOM 725 N N . HIS A 1 101 ? -2.288 -12.560 1.220 1.00 96.56 101 HIS A N 1
ATOM 726 C CA . HIS A 1 101 ? -2.139 -12.787 2.652 1.00 96.56 101 HIS A CA 1
ATOM 727 C C . HIS A 1 101 ? -3.194 -12.012 3.443 1.00 96.56 101 HIS A C 1
ATOM 729 O O . HIS A 1 101 ? -3.730 -11.013 2.954 1.00 96.56 101 HIS A O 1
ATOM 735 N N . ASP A 1 102 ? -3.492 -12.439 4.672 1.00 97.69 102 ASP A N 1
ATOM 736 C CA . ASP A 1 102 ? -4.473 -11.732 5.509 1.00 97.69 102 ASP A CA 1
ATOM 737 C C . ASP A 1 102 ? -3.989 -10.335 5.906 1.00 97.69 102 ASP A C 1
ATOM 739 O O . ASP A 1 102 ? -4.774 -9.385 5.902 1.00 97.69 102 ASP A O 1
ATOM 743 N N . LEU A 1 103 ? -2.703 -10.198 6.241 1.00 97.75 103 LEU A N 1
ATOM 744 C CA . LEU A 1 103 ? -2.090 -8.916 6.575 1.00 97.75 103 LEU A CA 1
ATOM 745 C C . LEU A 1 103 ? -0.723 -8.749 5.917 1.00 97.75 103 LEU A C 1
ATOM 747 O O . LEU A 1 103 ? 0.019 -9.712 5.731 1.00 97.75 103 LEU A O 1
ATOM 751 N N . VAL A 1 104 ? -0.363 -7.493 5.664 1.00 97.81 104 VAL A N 1
ATOM 752 C CA . VAL A 1 104 ? 1.008 -7.071 5.370 1.00 97.81 104 VAL A CA 1
ATOM 753 C C . VAL A 1 104 ? 1.416 -5.949 6.320 1.00 97.81 104 VAL A C 1
ATOM 755 O O . VAL A 1 104 ? 0.716 -4.946 6.451 1.00 97.81 104 VAL A O 1
ATOM 758 N N . PHE A 1 105 ? 2.566 -6.096 6.969 1.00 97.12 105 PHE A N 1
ATOM 759 C CA . PHE A 1 105 ? 3.249 -5.009 7.662 1.00 97.12 105 PHE A CA 1
ATOM 760 C C . PHE A 1 105 ? 4.388 -4.544 6.766 1.00 97.12 105 PHE A C 1
ATOM 762 O O . PHE A 1 105 ? 5.341 -5.289 6.537 1.00 97.12 105 PHE A O 1
ATOM 769 N N . TYR A 1 106 ? 4.272 -3.330 6.231 1.00 96.50 106 TYR A N 1
ATOM 770 C CA . TYR A 1 106 ? 5.320 -2.721 5.426 1.00 96.50 106 TYR A CA 1
ATOM 771 C C . TYR A 1 106 ? 6.116 -1.742 6.280 1.00 96.50 106 TYR A C 1
ATOM 773 O O . TYR A 1 106 ? 5.649 -0.648 6.608 1.00 96.50 106 TYR A O 1
ATOM 781 N N . VAL A 1 107 ? 7.306 -2.179 6.675 1.00 95.00 107 VAL A N 1
ATOM 782 C CA . VAL A 1 107 ? 8.168 -1.502 7.637 1.00 95.00 107 VAL A CA 1
ATOM 783 C C . VAL A 1 107 ? 9.365 -0.905 6.919 1.00 95.00 107 VAL A C 1
ATOM 785 O O . VAL A 1 107 ? 10.002 -1.582 6.119 1.00 95.00 107 VAL A O 1
ATOM 788 N N . PHE A 1 108 ? 9.716 0.333 7.248 1.00 93.19 108 PHE A N 1
ATOM 789 C CA . PHE A 1 108 ? 11.053 0.860 6.992 1.00 93.19 108 PHE A CA 1
ATOM 790 C C . PHE A 1 108 ? 11.744 1.087 8.316 1.00 93.19 108 PHE A C 1
ATOM 792 O O . PHE A 1 108 ? 11.129 1.657 9.214 1.00 93.19 108 PHE A O 1
ATOM 799 N N . THR A 1 109 ? 13.000 0.673 8.433 1.00 91.44 109 THR A N 1
ATOM 800 C CA . THR A 1 109 ? 13.781 0.915 9.640 1.00 91.44 109 THR A CA 1
ATOM 801 C C . THR A 1 109 ? 15.273 1.022 9.366 1.00 91.44 109 THR A C 1
ATOM 803 O O . THR A 1 109 ? 15.783 0.383 8.451 1.00 91.44 109 THR A O 1
ATOM 806 N N . ARG A 1 110 ? 15.984 1.796 10.188 1.00 88.00 110 ARG A N 1
ATOM 807 C CA . ARG A 1 110 ? 17.457 1.794 10.256 1.00 88.00 110 ARG A CA 1
ATOM 808 C C . ARG A 1 110 ? 18.000 0.753 11.241 1.00 88.00 110 ARG A C 1
ATOM 810 O O . ARG A 1 110 ? 19.208 0.555 11.329 1.00 88.00 110 ARG A O 1
ATOM 817 N N . ALA A 1 111 ? 17.110 0.096 11.981 1.00 88.19 111 ALA A N 1
ATOM 818 C CA . ALA A 1 111 ? 17.427 -0.774 13.095 1.00 88.19 111 ALA A CA 1
ATOM 819 C C . ALA A 1 111 ? 16.724 -2.132 12.949 1.00 88.19 111 ALA A C 1
ATOM 821 O O . ALA A 1 111 ? 15.675 -2.395 13.540 1.00 88.19 111 ALA A O 1
ATOM 822 N N . ASP A 1 112 ? 17.352 -3.050 12.213 1.00 89.00 112 ASP A N 1
ATOM 823 C CA . ASP A 1 112 ? 16.825 -4.399 11.952 1.00 89.00 112 ASP A CA 1
ATOM 824 C C . ASP A 1 112 ? 16.480 -5.193 13.229 1.00 89.00 112 ASP A C 1
ATOM 826 O O . ASP A 1 112 ? 15.608 -6.066 13.223 1.00 89.00 112 ASP A O 1
ATOM 830 N N . VAL A 1 113 ? 17.129 -4.879 14.356 1.00 89.12 113 VAL A N 1
ATOM 831 C CA . VAL A 1 113 ? 16.832 -5.490 15.660 1.00 89.12 113 VAL A CA 1
ATOM 832 C C . VAL A 1 113 ? 15.393 -5.227 16.121 1.00 89.12 113 VAL A C 1
ATOM 834 O O . VAL A 1 113 ? 14.800 -6.095 16.767 1.00 89.12 113 VAL A O 1
ATOM 837 N N . LEU A 1 114 ? 14.804 -4.084 15.750 1.00 91.12 114 LEU A N 1
ATOM 838 C CA . LEU A 1 114 ? 13.413 -3.756 16.064 1.00 91.12 114 LEU A CA 1
ATOM 839 C C . LEU A 1 114 ? 12.458 -4.682 15.306 1.00 91.12 114 LEU A C 1
ATOM 841 O O . LEU A 1 114 ? 11.530 -5.233 15.900 1.00 91.12 114 LEU A O 1
ATOM 845 N N . VAL A 1 115 ? 12.738 -4.951 14.027 1.00 93.81 115 VAL A N 1
ATOM 846 C CA . VAL A 1 115 ? 11.978 -5.924 13.226 1.00 93.81 115 VAL A CA 1
ATOM 847 C C . VAL A 1 115 ? 12.150 -7.337 13.780 1.00 93.81 115 VAL A C 1
ATOM 849 O O . VAL A 1 115 ? 11.181 -8.086 13.874 1.00 93.81 115 VAL A O 1
ATOM 852 N N . ALA A 1 116 ? 13.354 -7.706 14.223 1.00 92.50 116 ALA A N 1
ATOM 853 C CA . ALA A 1 116 ? 13.573 -9.000 14.862 1.00 92.50 116 ALA A CA 1
ATOM 854 C C . ALA A 1 116 ? 12.749 -9.156 16.156 1.00 92.50 116 ALA A C 1
ATOM 856 O O . ALA A 1 116 ? 12.195 -10.226 16.407 1.00 92.50 116 ALA A O 1
ATOM 857 N N . SER A 1 117 ? 12.644 -8.102 16.972 1.00 92.12 117 SER A N 1
ATOM 858 C CA . SER A 1 117 ? 11.777 -8.086 18.159 1.00 92.12 117 SER A CA 1
ATOM 859 C C . SER A 1 117 ? 10.301 -8.178 17.787 1.00 92.12 117 SER A C 1
ATOM 861 O O . SER A 1 117 ? 9.590 -8.992 18.369 1.00 92.12 117 SER A O 1
ATOM 863 N N . PHE A 1 118 ? 9.863 -7.428 16.776 1.00 94.94 118 PHE A N 1
ATOM 864 C CA . PHE A 1 118 ? 8.504 -7.496 16.242 1.00 94.94 118 PHE A CA 1
ATOM 865 C C . PHE A 1 118 ? 8.134 -8.919 15.793 1.00 94.94 118 PHE A C 1
ATOM 867 O O . PHE A 1 118 ? 7.137 -9.474 16.251 1.00 94.94 118 PHE A O 1
ATOM 874 N N . LEU A 1 119 ? 8.981 -9.554 14.976 1.00 95.06 119 LEU A N 1
ATOM 875 C CA . LEU A 1 119 ? 8.775 -10.924 14.499 1.00 95.06 119 LEU A CA 1
ATOM 876 C C . LEU A 1 119 ? 8.744 -11.941 15.644 1.00 95.06 119 LEU A C 1
ATOM 878 O O . LEU A 1 119 ? 7.926 -12.856 15.611 1.00 95.06 119 LEU A O 1
ATOM 882 N N . ARG A 1 120 ? 9.585 -11.780 16.677 1.00 93.19 120 ARG A N 1
ATOM 883 C CA . ARG A 1 120 ? 9.528 -12.627 17.881 1.00 93.19 120 ARG A CA 1
ATOM 884 C C . ARG A 1 120 ? 8.208 -12.468 18.627 1.00 93.19 120 ARG A C 1
ATOM 886 O O . ARG A 1 120 ? 7.661 -13.474 19.058 1.00 93.19 120 ARG A O 1
ATOM 893 N N . THR A 1 121 ? 7.688 -11.248 18.760 1.00 93.00 121 THR A N 1
ATOM 894 C CA . THR A 1 121 ? 6.381 -11.011 19.390 1.00 93.00 121 THR A CA 1
ATOM 895 C C . THR A 1 121 ? 5.258 -11.667 18.595 1.00 93.00 121 THR A C 1
ATOM 897 O O . THR A 1 121 ? 4.422 -12.348 19.184 1.00 93.00 121 THR A O 1
ATOM 900 N N . LEU A 1 122 ? 5.266 -11.542 17.262 1.00 92.25 122 LEU A N 1
ATOM 901 C CA . LEU A 1 122 ? 4.292 -12.237 16.418 1.00 92.25 122 LEU A CA 1
ATOM 902 C C . LEU A 1 122 ? 4.413 -13.759 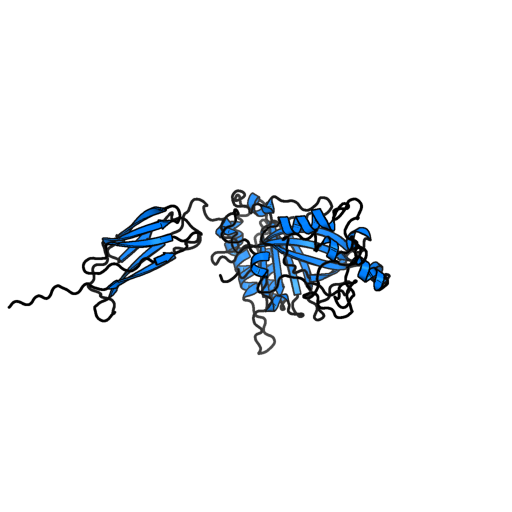16.568 1.00 92.25 122 LEU A C 1
ATOM 904 O O . LEU A 1 122 ? 3.412 -14.420 16.824 1.00 92.25 122 LEU A O 1
ATOM 908 N N . ALA A 1 123 ? 5.626 -14.308 16.492 1.00 86.19 123 ALA A N 1
ATOM 909 C CA . ALA A 1 123 ? 5.882 -15.745 16.605 1.00 86.19 123 ALA A CA 1
ATOM 910 C C . ALA A 1 123 ? 5.626 -16.321 18.012 1.00 86.19 123 ALA A C 1
ATOM 912 O O . ALA A 1 123 ? 5.423 -17.523 18.145 1.00 86.19 123 ALA A O 1
ATOM 913 N N . ALA A 1 124 ? 5.646 -15.486 19.056 1.00 85.94 124 ALA A N 1
ATOM 914 C CA . ALA A 1 124 ? 5.296 -15.871 20.424 1.00 85.94 124 ALA A CA 1
ATOM 915 C C . ALA A 1 124 ? 3.778 -15.960 20.655 1.00 85.94 124 ALA A C 1
ATOM 917 O O . ALA A 1 124 ? 3.347 -16.468 21.693 1.00 85.94 124 ALA A O 1
ATOM 918 N N . THR A 1 125 ? 2.966 -15.484 19.704 1.00 78.19 125 THR A N 1
ATOM 919 C CA . THR A 1 125 ? 1.542 -15.832 19.648 1.00 78.19 125 THR A CA 1
ATOM 920 C C . THR A 1 125 ? 1.405 -17.353 19.662 1.00 78.19 125 THR A C 1
ATOM 922 O O . THR A 1 125 ? 2.255 -18.045 19.107 1.00 78.19 125 THR A O 1
ATOM 925 N N . ASP A 1 126 ? 0.329 -17.872 20.261 1.00 74.06 126 ASP A N 1
ATOM 926 C CA . ASP A 1 126 ? -0.062 -19.276 20.098 1.00 74.06 126 ASP A CA 1
ATOM 927 C C . ASP A 1 126 ? 0.127 -19.703 18.626 1.00 74.06 126 ASP A C 1
ATOM 929 O O . ASP A 1 126 ? -0.522 -19.113 17.754 1.00 74.06 126 ASP A O 1
ATOM 933 N N . PRO A 1 127 ? 1.018 -20.673 18.332 1.00 69.25 127 PRO A N 1
ATOM 934 C CA . PRO A 1 127 ? 1.299 -21.112 16.968 1.00 69.25 127 PRO A CA 1
ATOM 935 C C . PRO A 1 127 ? 0.052 -21.582 16.214 1.00 69.25 127 PRO A C 1
ATOM 937 O O . PRO A 1 127 ? 0.059 -21.607 14.989 1.00 69.25 127 PRO A O 1
ATOM 940 N N . ALA A 1 128 ? -1.033 -21.921 16.923 1.00 76.88 128 ALA A N 1
ATOM 941 C CA . ALA A 1 128 ? -2.318 -22.221 16.308 1.00 76.88 128 ALA A CA 1
ATOM 942 C C . ALA A 1 128 ? -2.984 -21.004 15.641 1.00 76.88 128 ALA A C 1
ATOM 944 O O . ALA A 1 128 ? -3.870 -21.202 14.824 1.00 76.88 128 ALA A O 1
ATOM 945 N N . LYS A 1 129 ? -2.584 -19.762 15.955 1.00 85.44 129 LYS A N 1
ATOM 946 C CA . LYS A 1 129 ? -3.220 -18.530 15.447 1.00 85.44 129 LYS A CA 1
ATOM 947 C C . LYS A 1 129 ? -2.578 -17.966 14.180 1.00 85.44 129 LYS A C 1
ATOM 949 O O . LYS A 1 129 ? -3.272 -17.345 13.383 1.00 85.44 129 LYS A O 1
ATOM 954 N N . ILE A 1 130 ? -1.273 -18.156 13.980 1.00 91.88 130 ILE A N 1
ATOM 955 C CA . ILE A 1 130 ? -0.557 -17.714 12.772 1.00 91.88 130 ILE A CA 1
ATOM 956 C C . ILE A 1 130 ? -0.117 -18.957 12.000 1.00 91.88 130 ILE A C 1
ATOM 958 O O . ILE A 1 130 ? 0.765 -19.686 12.443 1.00 91.88 130 ILE A O 1
ATOM 962 N N . VAL A 1 131 ? -0.724 -19.187 10.836 1.00 92.88 131 VAL A N 1
ATOM 963 C CA . VAL A 1 131 ? -0.456 -20.353 9.972 1.00 92.88 131 VAL A CA 1
ATOM 964 C C . VAL A 1 131 ? 0.521 -20.047 8.840 1.00 92.88 131 VAL A C 1
ATOM 966 O O . VAL A 1 131 ? 1.035 -20.969 8.211 1.00 92.88 131 VAL A O 1
ATOM 969 N N . GLY A 1 132 ? 0.800 -18.766 8.595 1.00 93.00 132 GLY A N 1
ATOM 970 C CA . GLY A 1 132 ? 1.789 -18.311 7.625 1.00 93.00 132 GLY A CA 1
ATOM 971 C C . GLY A 1 132 ? 2.472 -17.038 8.105 1.00 93.00 132 GLY A C 1
ATOM 972 O O . GLY A 1 132 ? 1.818 -16.101 8.559 1.00 93.00 132 GLY A O 1
ATOM 973 N N . LEU A 1 133 ? 3.800 -17.017 8.019 1.00 94.38 133 LEU A N 1
ATOM 974 C CA . LEU A 1 133 ? 4.617 -15.840 8.287 1.00 94.38 133 LEU A CA 1
ATOM 975 C C . LEU A 1 133 ? 5.738 -15.797 7.250 1.00 94.38 133 LEU A C 1
ATOM 977 O O . LEU A 1 133 ? 6.651 -16.623 7.284 1.00 94.38 133 LEU A O 1
ATOM 981 N N . LEU A 1 134 ? 5.651 -14.848 6.323 1.00 95.69 134 LEU A N 1
ATOM 982 C CA . LEU A 1 134 ? 6.614 -14.657 5.241 1.00 95.69 134 LEU A CA 1
ATOM 983 C C . LEU A 1 134 ? 7.252 -13.277 5.378 1.00 95.69 134 LEU A C 1
ATOM 985 O O . LEU A 1 134 ? 6.580 -12.296 5.686 1.00 95.69 134 LEU A O 1
ATOM 989 N N . VAL A 1 135 ? 8.559 -13.202 5.142 1.00 96.81 135 VAL A N 1
ATOM 990 C CA . VAL A 1 135 ? 9.302 -11.944 5.174 1.00 96.81 135 VAL A CA 1
ATOM 991 C C . VAL A 1 135 ? 10.006 -11.754 3.851 1.00 96.81 135 VAL A C 1
ATOM 993 O O . VAL A 1 135 ? 10.831 -12.574 3.454 1.00 96.81 135 VAL A O 1
ATOM 996 N N . GLU A 1 136 ? 9.733 -10.622 3.226 1.00 97.31 136 GLU A N 1
ATOM 997 C CA . GLU A 1 136 ? 10.461 -10.145 2.069 1.00 97.31 136 GLU A CA 1
ATOM 998 C C . GLU A 1 136 ? 11.165 -8.835 2.399 1.00 97.31 136 GLU A C 1
ATOM 1000 O O . GLU A 1 136 ? 10.638 -7.988 3.121 1.00 97.31 136 GLU A O 1
ATOM 1005 N N . ARG A 1 137 ? 12.389 -8.677 1.900 1.00 96.19 137 ARG A N 1
ATOM 1006 C CA . ARG A 1 137 ? 13.235 -7.525 2.217 1.00 96.19 137 ARG A CA 1
ATOM 1007 C C . ARG A 1 137 ? 13.518 -6.709 0.972 1.00 96.19 137 ARG A C 1
ATOM 1009 O O . ARG A 1 137 ? 13.530 -7.231 -0.139 1.00 96.19 137 ARG A O 1
ATOM 1016 N N . GLY A 1 138 ? 13.784 -5.434 1.186 1.00 96.00 138 GLY A N 1
ATOM 1017 C CA . GLY A 1 138 ? 14.338 -4.527 0.199 1.00 96.00 138 GLY A CA 1
ATOM 1018 C C . GLY A 1 138 ? 15.179 -3.461 0.884 1.00 96.00 138 GLY A C 1
ATOM 1019 O O . GLY A 1 138 ? 15.227 -3.383 2.111 1.00 96.00 138 GLY A O 1
ATOM 1020 N N . TYR A 1 139 ? 15.844 -2.634 0.094 1.00 93.50 139 TYR A N 1
ATOM 1021 C CA . TYR A 1 139 ? 16.785 -1.645 0.608 1.00 93.50 139 TYR A CA 1
ATOM 1022 C C . TYR A 1 139 ? 16.606 -0.300 -0.087 1.00 93.50 139 TYR A C 1
ATOM 1024 O O . TYR A 1 139 ? 16.188 -0.234 -1.241 1.00 93.50 139 TYR A O 1
ATOM 1032 N N . GLN A 1 140 ? 16.922 0.791 0.609 1.00 90.50 140 GLN A N 1
ATOM 1033 C CA . GLN A 1 140 ? 17.024 2.100 -0.027 1.00 90.50 140 GLN A CA 1
ATOM 1034 C C . GLN A 1 140 ? 18.396 2.300 -0.668 1.00 90.50 140 GLN A C 1
ATOM 1036 O O . GLN A 1 140 ? 19.398 1.708 -0.269 1.00 90.50 140 GLN A O 1
ATOM 1041 N N . ARG A 1 141 ? 18.444 3.165 -1.683 1.00 87.94 141 ARG A N 1
ATOM 1042 C CA . ARG A 1 141 ? 19.688 3.532 -2.363 1.00 87.94 141 ARG A CA 1
ATOM 1043 C C . ARG A 1 141 ? 19.913 5.032 -2.308 1.00 87.94 141 ARG A C 1
ATOM 1045 O O . ARG A 1 141 ? 19.043 5.815 -2.690 1.00 87.94 141 ARG A O 1
ATOM 1052 N N . ALA A 1 142 ? 21.119 5.436 -1.914 1.00 88.00 142 ALA A N 1
ATOM 1053 C CA . ALA A 1 142 ? 21.519 6.845 -1.863 1.00 88.00 142 ALA A CA 1
ATOM 1054 C C . ALA A 1 142 ? 21.449 7.545 -3.230 1.00 88.00 142 ALA A C 1
ATOM 1056 O O . ALA A 1 142 ? 21.154 8.738 -3.305 1.00 88.00 142 ALA A O 1
ATOM 1057 N N . ASP A 1 143 ? 21.663 6.800 -4.316 1.00 88.81 143 ASP A N 1
ATOM 1058 C CA . ASP A 1 143 ? 21.614 7.313 -5.686 1.00 88.81 143 ASP A CA 1
ATOM 1059 C C . ASP A 1 143 ? 20.193 7.419 -6.270 1.00 88.81 143 ASP A C 1
ATOM 1061 O O . ASP A 1 143 ? 20.029 7.972 -7.361 1.00 88.81 143 ASP A O 1
ATOM 1065 N N . LYS A 1 144 ? 19.168 6.954 -5.536 1.00 86.56 144 LYS A N 1
ATOM 1066 C CA . LYS A 1 144 ? 17.745 6.979 -5.926 1.00 86.56 144 LYS A CA 1
ATOM 1067 C C . LYS A 1 144 ? 17.462 6.245 -7.243 1.00 86.56 144 LYS A C 1
ATOM 1069 O O . LYS A 1 144 ? 16.602 6.670 -8.021 1.00 86.56 144 LYS A O 1
ATOM 1074 N N . ARG A 1 145 ? 18.209 5.172 -7.508 1.00 91.50 145 ARG A N 1
ATOM 1075 C CA . ARG A 1 145 ? 18.038 4.325 -8.692 1.00 91.50 145 ARG A CA 1
ATOM 1076 C C . ARG A 1 145 ? 17.382 2.994 -8.347 1.00 91.50 145 ARG A C 1
ATOM 1078 O O . ARG A 1 145 ? 17.464 2.549 -7.208 1.00 91.50 145 ARG A O 1
ATOM 1085 N N . GLU A 1 146 ? 16.739 2.373 -9.326 1.00 91.69 146 GLU A N 1
ATOM 1086 C CA . GLU A 1 146 ? 16.342 0.960 -9.259 1.00 91.69 146 GLU A CA 1
ATOM 1087 C C . GLU A 1 146 ? 17.456 0.044 -9.819 1.00 91.69 146 GLU A C 1
ATOM 1089 O O . GLU A 1 146 ? 18.545 0.530 -10.136 1.00 91.69 146 GLU A O 1
ATOM 1094 N N . ILE A 1 147 ? 17.238 -1.275 -9.866 1.00 94.50 147 ILE A N 1
ATOM 1095 C CA . ILE A 1 147 ? 18.275 -2.278 -10.186 1.00 94.50 147 ILE A CA 1
ATOM 1096 C C . ILE A 1 147 ? 18.847 -2.118 -11.600 1.00 94.50 147 ILE A C 1
ATOM 1098 O O . ILE A 1 147 ? 20.056 -2.249 -11.786 1.00 94.50 147 ILE A O 1
ATOM 1102 N N . PHE A 1 148 ? 18.024 -1.763 -12.586 1.00 95.12 148 PHE A N 1
ATOM 1103 C CA . PHE A 1 148 ? 18.481 -1.443 -13.942 1.00 95.12 148 PHE A CA 1
ATOM 1104 C C . PHE A 1 148 ? 19.249 -0.119 -14.032 1.00 95.12 148 PHE A C 1
ATOM 1106 O O . PHE A 1 148 ? 19.793 0.223 -15.083 1.00 95.12 148 PHE A O 1
ATOM 1113 N N . GLY A 1 149 ? 19.351 0.617 -12.926 1.00 92.31 149 GLY A N 1
ATOM 1114 C CA . GLY A 1 149 ? 20.116 1.845 -12.834 1.00 92.31 149 GLY A CA 1
ATOM 1115 C C . GLY A 1 149 ? 19.357 3.074 -13.316 1.00 92.31 149 GLY A C 1
ATOM 1116 O O . GLY A 1 149 ? 19.972 4.127 -13.435 1.00 92.31 149 GLY A O 1
ATOM 1117 N N . ASN A 1 150 ? 18.049 3.016 -13.558 1.00 92.75 150 ASN A N 1
ATOM 1118 C CA . ASN A 1 150 ? 17.221 4.179 -13.879 1.00 92.75 150 ASN A CA 1
ATOM 1119 C C . ASN A 1 150 ? 16.813 4.927 -12.609 1.00 92.75 150 ASN A C 1
ATOM 1121 O O . ASN A 1 150 ? 16.689 4.346 -11.533 1.00 92.75 150 ASN A O 1
ATOM 1125 N N . ARG A 1 151 ? 16.567 6.237 -12.723 1.00 91.25 151 ARG A N 1
ATOM 1126 C CA . ARG A 1 151 ? 15.942 6.999 -11.633 1.00 91.25 151 ARG A CA 1
ATOM 1127 C C . ARG A 1 151 ? 14.468 6.623 -11.514 1.00 91.25 151 ARG A C 1
ATOM 1129 O O . ARG A 1 151 ? 13.715 6.812 -12.469 1.00 91.25 151 ARG A O 1
ATOM 1136 N N . ASP A 1 152 ? 14.046 6.198 -10.328 1.00 86.19 152 ASP A N 1
ATOM 1137 C CA . ASP A 1 152 ? 12.644 5.886 -10.046 1.00 86.19 152 ASP A CA 1
ATOM 1138 C C . ASP A 1 152 ? 11.968 6.998 -9.214 1.00 86.19 152 ASP A C 1
ATOM 1140 O O . ASP A 1 152 ? 12.598 7.728 -8.449 1.00 86.19 152 ASP A O 1
ATOM 1144 N N . GLY A 1 153 ? 10.659 7.172 -9.399 1.00 84.31 153 GLY A N 1
ATOM 1145 C CA . GLY A 1 153 ? 9.836 8.133 -8.663 1.00 84.31 153 GLY A CA 1
ATOM 1146 C C . GLY A 1 153 ? 9.819 9.560 -9.223 1.00 84.31 153 GLY A C 1
ATOM 1147 O O . GLY A 1 153 ? 9.256 10.444 -8.582 1.00 84.31 153 GLY A O 1
ATOM 1148 N N . LEU A 1 154 ? 10.374 9.804 -10.418 1.00 86.62 154 LEU A N 1
ATOM 1149 C CA . LEU A 1 154 ? 10.502 11.149 -11.011 1.00 86.62 154 LEU A CA 1
ATOM 1150 C C . LEU A 1 154 ? 9.176 11.915 -11.175 1.00 86.62 154 LEU A C 1
ATOM 1152 O O . LEU A 1 154 ? 9.147 13.129 -11.005 1.00 86.62 154 LEU A O 1
ATOM 1156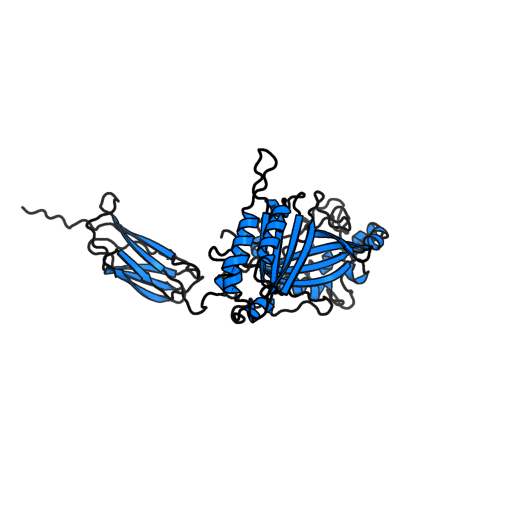 N N . ARG A 1 155 ? 8.081 11.212 -11.491 1.00 85.94 155 ARG A N 1
ATOM 1157 C CA . ARG A 1 155 ? 6.726 11.779 -11.641 1.00 85.94 155 ARG A CA 1
ATOM 1158 C C . ARG A 1 155 ? 5.738 11.267 -10.595 1.00 85.94 155 ARG A C 1
ATOM 1160 O O . ARG A 1 155 ? 4.562 11.076 -10.880 1.00 85.94 155 ARG A O 1
ATOM 1167 N N . ASN A 1 156 ? 6.231 10.983 -9.397 1.00 86.69 156 ASN A N 1
ATOM 1168 C CA . ASN A 1 156 ? 5.362 10.634 -8.281 1.00 86.69 156 ASN A CA 1
ATOM 1169 C C . ASN A 1 156 ? 4.608 11.874 -7.763 1.00 86.69 156 ASN A C 1
ATOM 1171 O O . ASN A 1 156 ? 5.049 13.003 -7.985 1.00 86.69 156 ASN A O 1
ATOM 1175 N N . GLY A 1 157 ? 3.504 11.672 -7.039 1.00 80.31 157 GLY A N 1
ATOM 1176 C CA . GLY A 1 157 ? 2.763 12.769 -6.410 1.00 80.31 157 GLY A CA 1
ATOM 1177 C C . GLY A 1 157 ? 3.651 13.628 -5.497 1.00 80.31 157 GLY A C 1
ATOM 1178 O O . GLY A 1 157 ? 4.400 13.110 -4.659 1.00 80.31 157 GLY A O 1
ATOM 1179 N N . THR A 1 158 ? 3.565 14.952 -5.648 1.00 82.94 158 THR A N 1
ATOM 1180 C CA . THR A 1 158 ? 4.231 15.927 -4.765 1.00 82.94 158 THR A CA 1
ATOM 1181 C C . THR A 1 158 ? 3.654 15.847 -3.349 1.00 82.94 158 THR A C 1
ATOM 1183 O O . THR A 1 158 ? 2.523 15.396 -3.190 1.00 82.94 158 THR A O 1
ATOM 1186 N N . PRO A 1 159 ? 4.340 16.342 -2.304 1.00 81.81 159 PRO A N 1
ATOM 1187 C CA . PRO A 1 159 ? 3.767 16.382 -0.954 1.00 81.81 159 PRO A CA 1
ATOM 1188 C C . PRO A 1 159 ? 2.387 17.060 -0.870 1.00 81.81 159 PRO A C 1
ATOM 1190 O O . PRO A 1 159 ? 1.579 16.693 -0.026 1.00 81.81 159 PRO A O 1
ATOM 1193 N N . THR A 1 160 ? 2.099 18.012 -1.764 1.00 82.81 160 THR A N 1
ATOM 1194 C CA . THR A 1 160 ? 0.812 18.718 -1.839 1.00 82.81 160 THR A CA 1
ATOM 1195 C C . THR A 1 160 ? -0.287 17.943 -2.568 1.00 82.81 160 THR A C 1
ATOM 1197 O O . THR A 1 160 ? -1.448 18.064 -2.197 1.00 82.81 160 THR A O 1
ATOM 1200 N N . SER A 1 161 ? 0.051 17.152 -3.591 1.00 84.62 161 SER A N 1
ATOM 1201 C CA . SER A 1 161 ? -0.924 16.367 -4.373 1.00 84.62 161 SER A CA 1
ATOM 1202 C C . SER A 1 161 ? -1.107 14.945 -3.845 1.00 84.62 161 SER A C 1
ATOM 1204 O O . SER A 1 161 ? -2.194 14.384 -3.957 1.00 84.62 161 SER A O 1
ATOM 1206 N N . ARG A 1 162 ? -0.064 14.383 -3.220 1.00 85.62 162 ARG A N 1
ATOM 1207 C CA . ARG A 1 162 ? -0.019 13.026 -2.662 1.00 85.62 162 ARG A CA 1
ATOM 1208 C C . ARG A 1 162 ? -1.255 12.687 -1.833 1.00 85.62 162 ARG A C 1
ATOM 1210 O O . ARG A 1 162 ? -1.759 11.588 -2.039 1.00 85.62 162 ARG A O 1
ATOM 1217 N N . PRO A 1 163 ? -1.776 13.560 -0.951 1.00 85.00 163 PRO A N 1
ATOM 1218 C CA . PRO A 1 163 ? -2.929 13.176 -0.158 1.00 85.00 163 PRO A CA 1
ATOM 1219 C C . PRO A 1 163 ? -4.182 12.856 -0.971 1.00 85.00 163 PRO A C 1
ATOM 1221 O O . PRO A 1 163 ? -4.867 11.888 -0.664 1.00 85.00 163 PRO A O 1
ATOM 1224 N N . ASN A 1 164 ? -4.434 13.622 -2.034 1.00 85.44 164 ASN A N 1
ATOM 1225 C CA . ASN A 1 164 ? -5.589 13.416 -2.909 1.00 85.44 164 ASN A CA 1
ATOM 1226 C C . ASN A 1 164 ? -5.430 12.178 -3.800 1.00 85.44 164 ASN A C 1
ATOM 1228 O O . ASN A 1 164 ? -6.421 11.637 -4.270 1.00 85.44 164 ASN A O 1
ATOM 1232 N N . ILE A 1 165 ? -4.188 11.749 -4.042 1.00 90.00 165 ILE A N 1
ATOM 1233 C CA . ILE A 1 165 ? -3.879 10.543 -4.817 1.00 90.00 165 ILE A CA 1
ATOM 1234 C C . ILE A 1 165 ? -3.989 9.305 -3.930 1.00 90.00 165 ILE A C 1
ATOM 1236 O O . ILE A 1 165 ? -4.561 8.301 -4.333 1.00 90.00 165 ILE A O 1
ATOM 1240 N N . ALA A 1 166 ? -3.396 9.355 -2.737 1.00 91.38 166 ALA A N 1
ATOM 1241 C CA . ALA A 1 166 ? -3.149 8.172 -1.927 1.00 91.38 166 ALA A CA 1
ATOM 1242 C C . ALA A 1 166 ? -4.304 7.820 -0.983 1.00 91.38 166 ALA A C 1
ATOM 1244 O O . ALA A 1 166 ? -4.499 6.636 -0.727 1.00 91.38 166 ALA A O 1
ATOM 1245 N N . PHE A 1 167 ? -5.042 8.793 -0.442 1.00 89.62 167 PHE A N 1
ATOM 1246 C CA . PHE A 1 167 ? -5.974 8.530 0.658 1.00 89.62 167 PHE A CA 1
ATOM 1247 C C . PHE A 1 167 ? -7.436 8.529 0.231 1.00 89.62 167 PHE A C 1
ATOM 1249 O O . PHE A 1 167 ? -7.874 9.396 -0.524 1.00 89.62 167 PHE A O 1
ATOM 1256 N N . VAL A 1 168 ? -8.207 7.601 0.799 1.00 87.56 168 VAL A N 1
ATOM 1257 C CA . VAL A 1 168 ? -9.664 7.572 0.656 1.00 87.56 168 VAL A CA 1
ATOM 1258 C C . VAL A 1 168 ? -10.252 8.844 1.286 1.00 87.56 168 VAL A C 1
ATOM 1260 O O . VAL A 1 168 ? -10.035 9.086 2.483 1.00 87.56 168 VAL A O 1
ATOM 1263 N N . PRO A 1 169 ? -10.978 9.678 0.521 1.00 80.19 169 PRO A N 1
ATOM 1264 C CA . PRO A 1 169 ? -11.552 10.908 1.046 1.00 80.19 169 PRO A CA 1
ATOM 1265 C C . PRO A 1 169 ? -12.745 10.628 1.964 1.00 80.19 169 PRO A C 1
ATOM 1267 O O . PRO A 1 169 ? -13.484 9.671 1.767 1.00 80.19 169 PRO A O 1
ATOM 1270 N N . GLY A 1 170 ? -12.996 11.527 2.922 1.00 72.38 170 GLY A N 1
ATOM 1271 C CA . GLY A 1 170 ? -14.096 11.396 3.892 1.00 72.38 170 GLY A CA 1
ATOM 1272 C C . GLY A 1 170 ? -15.519 11.454 3.318 1.00 72.38 170 GLY A C 1
ATOM 1273 O O . GLY A 1 170 ? -16.478 11.307 4.063 1.00 72.38 170 GLY A O 1
ATOM 1274 N N . TYR A 1 171 ? -15.656 11.713 2.019 1.00 69.38 171 TYR A N 1
ATOM 1275 C CA . TYR A 1 171 ? -16.922 11.799 1.286 1.00 69.38 171 TYR A CA 1
ATOM 1276 C C . TYR A 1 171 ? -17.073 10.672 0.249 1.00 69.38 171 TYR A C 1
ATOM 1278 O O . TYR A 1 171 ? -17.887 10.787 -0.663 1.00 69.38 171 TYR A O 1
ATOM 1286 N N . SER A 1 172 ? -16.239 9.630 0.326 1.00 76.06 172 SER A N 1
ATOM 1287 C CA . SER A 1 172 ? -16.333 8.466 -0.559 1.00 76.06 172 SER A CA 1
ATOM 1288 C C . SER A 1 172 ? -17.520 7.563 -0.206 1.00 76.06 172 SER A C 1
ATOM 1290 O O . SER A 1 172 ? -18.012 7.603 0.918 1.00 76.06 172 SER A O 1
ATOM 1292 N N . ASP A 1 173 ? -17.914 6.693 -1.138 1.00 79.19 173 ASP A N 1
ATOM 1293 C CA . ASP A 1 173 ? -18.920 5.643 -0.903 1.00 79.19 173 ASP A CA 1
ATOM 1294 C C . ASP A 1 173 ? -18.350 4.414 -0.158 1.00 79.19 173 ASP A C 1
ATOM 1296 O O . ASP A 1 173 ? -19.016 3.385 -0.030 1.00 79.19 173 ASP A O 1
ATOM 1300 N N . GLU A 1 174 ? -17.101 4.483 0.311 1.00 85.19 174 GLU A N 1
ATOM 1301 C CA . GLU A 1 174 ? -16.483 3.411 1.086 1.00 85.19 174 GLU A CA 1
ATOM 1302 C C . GLU A 1 174 ? -17.018 3.374 2.529 1.00 85.19 174 GLU A C 1
ATOM 1304 O O . GLU A 1 174 ? -17.498 4.381 3.060 1.00 85.19 174 GLU A O 1
ATOM 1309 N N . PRO A 1 175 ? -16.909 2.229 3.232 1.00 85.75 175 PRO A N 1
ATOM 1310 C CA . PRO A 1 175 ? -17.226 2.169 4.653 1.00 85.75 175 PRO A CA 1
ATOM 1311 C C . PRO A 1 175 ? -16.429 3.232 5.416 1.00 85.75 175 PRO A C 1
ATOM 1313 O O . PRO A 1 175 ? -15.210 3.287 5.286 1.00 85.75 175 PRO A O 1
ATOM 1316 N N . SER A 1 176 ? -17.074 4.058 6.245 1.00 82.38 176 SER A N 1
ATOM 1317 C CA . SER A 1 176 ? -16.406 5.272 6.751 1.00 82.38 176 SER A CA 1
ATOM 1318 C C . SER A 1 176 ? -15.165 5.047 7.626 1.00 82.38 176 SER A C 1
ATOM 1320 O O . SER A 1 176 ? -14.334 5.942 7.749 1.00 82.38 176 SER A O 1
ATOM 1322 N N . TRP A 1 177 ? -14.961 3.834 8.156 1.00 86.88 177 TRP A N 1
ATOM 1323 C CA . TRP A 1 177 ? -13.710 3.468 8.832 1.00 86.88 177 TRP A CA 1
ATOM 1324 C C . TRP A 1 177 ? -12.486 3.490 7.902 1.00 86.88 177 TRP A C 1
ATOM 1326 O O . TRP A 1 177 ? -11.358 3.541 8.379 1.00 86.88 177 TRP A O 1
ATOM 1336 N N . THR A 1 178 ? -12.696 3.443 6.585 1.00 88.00 178 THR A N 1
ATOM 1337 C CA . THR A 1 178 ? -11.644 3.476 5.562 1.00 88.00 178 THR A CA 1
ATOM 1338 C C . THR A 1 178 ? -11.147 4.892 5.268 1.00 88.00 178 THR A C 1
ATOM 1340 O O . THR A 1 178 ? -10.077 5.059 4.683 1.00 88.00 178 THR A O 1
ATOM 1343 N N . HIS A 1 179 ? -11.882 5.929 5.677 1.00 86.75 179 HIS A N 1
ATOM 1344 C CA . HIS A 1 179 ? -11.520 7.317 5.411 1.00 86.75 179 HIS A CA 1
ATOM 1345 C C . HIS A 1 179 ? -10.149 7.664 6.009 1.00 86.75 179 HIS A C 1
ATOM 1347 O O . HIS A 1 179 ? -9.860 7.386 7.171 1.00 86.75 179 HIS A O 1
ATOM 1353 N N . GLY A 1 180 ? -9.278 8.271 5.197 1.00 84.69 180 GLY A N 1
ATOM 1354 C CA . GLY A 1 180 ? -7.884 8.534 5.565 1.00 84.69 180 GLY A CA 1
ATOM 1355 C C . GLY A 1 180 ? -6.955 7.313 5.500 1.00 84.69 180 GLY A C 1
ATOM 1356 O O . GLY A 1 180 ? -5.751 7.473 5.691 1.00 84.69 180 GLY A O 1
ATOM 1357 N N . GLY A 1 181 ? -7.479 6.120 5.208 1.00 91.94 181 GLY A N 1
ATOM 1358 C CA . GLY A 1 181 ? -6.705 4.951 4.788 1.00 91.94 181 GLY A CA 1
ATOM 1359 C C . GLY A 1 181 ? -6.354 5.008 3.300 1.00 91.94 181 GLY A C 1
ATOM 1360 O O . GLY A 1 181 ? -6.619 6.001 2.621 1.00 91.94 181 GLY A O 1
ATOM 1361 N N . SER A 1 182 ? -5.745 3.948 2.778 1.00 95.88 182 SER A N 1
ATOM 1362 C CA . SER A 1 182 ? -5.307 3.876 1.380 1.00 95.88 182 SER A CA 1
ATOM 1363 C C . SER A 1 182 ? -5.406 2.454 0.853 1.00 95.88 182 SER A C 1
ATOM 1365 O O . SER A 1 182 ? -5.121 1.503 1.574 1.00 95.88 182 SER A O 1
ATOM 1367 N N . TYR A 1 183 ? -5.739 2.274 -0.419 1.00 97.31 183 TYR A N 1
ATOM 1368 C CA . TYR A 1 183 ? -5.499 0.991 -1.060 1.00 97.31 183 TYR A CA 1
ATOM 1369 C C . TYR A 1 183 ? -4.002 0.819 -1.316 1.00 97.31 183 TYR A C 1
ATOM 1371 O O . TYR A 1 183 ? -3.362 1.703 -1.878 1.00 97.31 183 TYR A O 1
ATOM 1379 N N . LEU A 1 184 ? -3.458 -0.335 -0.936 1.00 97.19 184 LEU A N 1
ATOM 1380 C CA . LEU A 1 184 ? -2.065 -0.718 -1.126 1.00 97.19 184 LEU A CA 1
ATOM 1381 C C . LEU A 1 184 ? -1.998 -1.866 -2.132 1.00 97.19 184 LEU A C 1
ATOM 1383 O O . LEU A 1 184 ? -2.583 -2.926 -1.918 1.00 97.19 184 LEU A O 1
ATOM 1387 N N . ALA A 1 185 ? -1.259 -1.672 -3.220 1.00 97.88 185 ALA A N 1
ATOM 1388 C CA . ALA A 1 185 ? -0.942 -2.744 -4.159 1.00 97.88 185 ALA A CA 1
ATOM 1389 C C . ALA A 1 185 ? 0.534 -3.121 -4.049 1.00 97.88 185 ALA A C 1
ATOM 1391 O O . ALA A 1 185 ? 1.394 -2.239 -4.027 1.00 97.88 185 ALA A O 1
ATOM 1392 N N . TYR A 1 186 ? 0.807 -4.421 -3.996 1.00 98.19 186 TYR A N 1
ATOM 1393 C CA . TYR A 1 186 ? 2.144 -4.993 -3.906 1.00 98.19 186 TYR A CA 1
ATOM 1394 C C . TYR A 1 186 ? 2.403 -5.938 -5.081 1.00 98.19 186 TYR A C 1
ATOM 1396 O O . TYR A 1 186 ? 1.549 -6.771 -5.384 1.00 98.19 186 TYR A O 1
ATOM 1404 N N . LEU A 1 187 ? 3.580 -5.836 -5.703 1.00 98.38 187 LEU A N 1
ATOM 1405 C CA . LEU A 1 187 ? 4.099 -6.805 -6.670 1.00 98.38 187 LEU A CA 1
ATOM 1406 C C . LEU A 1 187 ? 5.578 -7.095 -6.364 1.00 98.38 187 LEU A C 1
ATOM 1408 O O . LEU A 1 187 ? 6.376 -6.160 -6.278 1.00 98.38 187 LEU A O 1
ATOM 1412 N N . LYS A 1 188 ? 5.968 -8.371 -6.301 1.00 98.06 188 LYS A N 1
ATOM 1413 C CA . LYS A 1 188 ? 7.375 -8.776 -6.416 1.00 98.06 188 LYS A CA 1
ATOM 1414 C C . LYS A 1 188 ? 7.732 -8.864 -7.893 1.00 98.06 188 LYS A C 1
ATOM 1416 O O . LYS A 1 188 ? 7.213 -9.724 -8.606 1.00 98.06 188 LYS A O 1
ATOM 1421 N N . VAL A 1 189 ? 8.604 -7.979 -8.363 1.00 98.12 189 VAL A N 1
ATOM 1422 C CA . VAL A 1 189 ? 9.026 -7.923 -9.767 1.00 98.12 189 VAL A CA 1
ATOM 1423 C C . VAL A 1 189 ? 10.493 -8.308 -9.861 1.00 98.12 189 VAL A C 1
ATOM 1425 O O . VAL A 1 189 ? 11.343 -7.555 -9.404 1.00 98.12 189 VAL A O 1
ATOM 1428 N N . THR A 1 190 ? 10.806 -9.459 -10.449 1.00 98.00 190 THR A N 1
ATOM 1429 C CA . THR A 1 190 ? 12.188 -9.874 -10.729 1.00 98.00 190 THR A CA 1
ATOM 1430 C C . THR A 1 190 ? 12.683 -9.211 -12.009 1.00 98.00 190 THR A C 1
ATOM 1432 O O . THR A 1 190 ? 11.907 -9.046 -12.953 1.00 98.00 190 THR A O 1
ATOM 1435 N N . GLN A 1 191 ? 13.965 -8.867 -12.060 1.00 98.06 191 GLN A N 1
ATOM 1436 C CA . GLN A 1 191 ? 14.597 -8.155 -13.167 1.00 98.06 191 GLN A CA 1
ATOM 1437 C C . GLN A 1 191 ? 15.798 -8.949 -13.705 1.00 98.06 191 GLN A C 1
ATOM 1439 O O . GLN A 1 191 ? 16.657 -9.373 -12.935 1.00 98.06 191 GLN A O 1
ATOM 1444 N N . ASP A 1 192 ? 15.866 -9.142 -15.024 1.00 97.81 192 ASP A N 1
ATOM 1445 C CA . ASP A 1 192 ? 17.003 -9.776 -15.702 1.00 97.81 192 ASP A CA 1
ATOM 1446 C C . ASP A 1 192 ? 18.089 -8.732 -15.995 1.00 97.81 192 ASP A C 1
ATOM 1448 O O . ASP A 1 192 ? 18.070 -8.019 -17.003 1.00 97.81 192 ASP A O 1
ATOM 1452 N N . VAL A 1 193 ? 19.018 -8.597 -15.047 1.00 96.62 193 VAL A N 1
ATOM 1453 C CA . VAL A 1 193 ? 20.093 -7.597 -15.092 1.00 96.62 193 VAL A CA 1
ATOM 1454 C C . VAL A 1 193 ? 21.091 -7.885 -16.212 1.00 96.62 193 VAL A C 1
ATOM 1456 O O . VAL A 1 193 ? 21.597 -6.946 -16.825 1.00 96.62 193 VAL A O 1
ATOM 1459 N N . GLU A 1 194 ? 21.358 -9.157 -16.510 1.00 96.00 194 GLU A N 1
ATOM 1460 C CA . GLU A 1 194 ? 22.285 -9.549 -17.574 1.00 96.00 194 GLU A CA 1
ATOM 1461 C C . GLU A 1 194 ? 21.708 -9.178 -18.943 1.00 96.00 194 GLU A C 1
ATOM 1463 O O . GLU A 1 194 ? 22.371 -8.494 -19.729 1.00 96.00 194 GLU A O 1
ATOM 1468 N N . ALA A 1 195 ? 20.445 -9.538 -19.195 1.00 97.75 195 ALA A N 1
ATOM 1469 C CA . ALA A 1 195 ? 19.754 -9.160 -20.422 1.00 97.75 195 ALA A CA 1
ATOM 1470 C C . ALA A 1 195 ? 19.660 -7.635 -20.571 1.00 97.75 195 ALA A C 1
ATOM 1472 O O . ALA A 1 195 ? 19.869 -7.110 -21.663 1.00 97.75 195 ALA A O 1
ATOM 1473 N N . TRP A 1 196 ? 19.405 -6.910 -19.477 1.00 97.88 196 TRP A N 1
ATOM 1474 C CA . TRP A 1 196 ? 19.368 -5.448 -19.485 1.00 97.88 196 TRP A CA 1
ATOM 1475 C C . TRP A 1 196 ? 20.720 -4.810 -19.831 1.00 97.88 196 TRP A C 1
ATOM 1477 O O . TRP A 1 196 ? 20.780 -3.869 -20.625 1.00 97.88 196 TRP A O 1
ATOM 1487 N N . GLN A 1 197 ? 21.815 -5.314 -19.257 1.00 96.69 197 GLN A N 1
ATOM 1488 C CA . GLN A 1 197 ? 23.165 -4.801 -19.509 1.00 96.69 197 GLN A CA 1
ATOM 1489 C C . GLN A 1 197 ? 23.665 -5.093 -20.929 1.00 96.69 197 GLN A C 1
ATOM 1491 O O . GLN A 1 197 ? 24.558 -4.396 -21.408 1.00 96.69 197 GLN A O 1
ATOM 1496 N N . ALA A 1 198 ? 23.094 -6.093 -21.605 1.00 98.00 198 ALA A N 1
ATOM 1497 C CA . ALA A 1 198 ? 23.397 -6.390 -23.001 1.00 98.00 198 ALA A CA 1
ATOM 1498 C C . ALA A 1 198 ? 22.780 -5.381 -23.990 1.00 98.00 198 ALA A C 1
ATOM 1500 O O . ALA A 1 198 ? 23.230 -5.311 -25.135 1.00 98.00 198 ALA A O 1
ATOM 1501 N N . LEU A 1 199 ? 21.774 -4.608 -23.564 1.00 98.25 199 LEU A N 1
ATOM 1502 C CA . LEU A 1 199 ? 21.127 -3.584 -24.386 1.00 98.25 199 LEU A CA 1
ATOM 1503 C C . LEU A 1 199 ? 21.997 -2.329 -24.519 1.00 98.25 199 LEU A C 1
ATOM 1505 O O . LEU A 1 199 ? 22.657 -1.901 -23.568 1.00 98.25 199 LEU A O 1
ATOM 1509 N N . SER A 1 200 ? 21.937 -1.677 -25.681 1.00 97.94 200 SER A N 1
ATOM 1510 C CA . SER A 1 200 ? 22.522 -0.348 -25.862 1.00 97.94 200 SER A CA 1
ATOM 1511 C C . SER A 1 200 ? 21.766 0.710 -25.036 1.00 97.94 200 SER A C 1
ATOM 1513 O O . SER A 1 200 ? 20.587 0.528 -24.715 1.00 97.94 200 SER A O 1
ATOM 1515 N N . PRO A 1 201 ? 22.385 1.861 -24.710 1.00 96.12 201 PRO A N 1
ATOM 1516 C CA . PRO A 1 201 ? 21.687 2.953 -24.027 1.00 96.12 201 PRO A CA 1
ATOM 1517 C C . PRO A 1 201 ? 20.418 3.427 -24.754 1.00 96.12 201 PRO A C 1
ATOM 1519 O O . PRO A 1 201 ? 19.439 3.807 -24.111 1.00 96.12 201 PRO A O 1
ATOM 1522 N N . GLU A 1 202 ? 20.410 3.394 -26.087 1.00 95.38 202 GLU A N 1
ATOM 1523 C CA . GLU A 1 202 ? 19.247 3.734 -26.910 1.00 95.38 202 GLU A CA 1
ATOM 1524 C C . GLU A 1 202 ? 18.128 2.696 -26.771 1.00 95.38 202 GLU A C 1
ATOM 1526 O O . GLU A 1 202 ? 16.961 3.069 -26.653 1.00 95.38 202 GLU A O 1
ATOM 1531 N N . GLU A 1 203 ? 18.469 1.406 -26.737 1.00 97.31 203 GLU A N 1
ATOM 1532 C CA . GLU A 1 203 ? 17.510 0.319 -26.515 1.00 97.31 203 GLU A CA 1
ATOM 1533 C C . GLU A 1 203 ? 16.914 0.389 -25.104 1.00 97.31 203 GLU A C 1
ATOM 1535 O O . GLU A 1 203 ? 15.694 0.327 -24.940 1.00 97.31 203 GLU A O 1
ATOM 1540 N N . GLN A 1 204 ? 17.747 0.625 -24.087 1.00 97.81 204 GLN A N 1
ATOM 1541 C CA . GLN A 1 204 ? 17.298 0.862 -22.712 1.00 97.81 204 GLN A CA 1
ATOM 1542 C C . GLN A 1 204 ? 16.337 2.058 -22.635 1.00 97.81 204 GLN A C 1
ATOM 1544 O O . GLN A 1 204 ? 15.261 1.975 -22.029 1.00 97.81 204 GLN A O 1
ATOM 1549 N N . ALA A 1 205 ? 16.685 3.162 -23.305 1.00 96.56 205 ALA A N 1
ATOM 1550 C CA . ALA A 1 205 ? 15.839 4.345 -23.365 1.00 96.56 205 ALA A CA 1
ATOM 1551 C C . ALA A 1 205 ? 14.532 4.106 -24.129 1.00 96.56 205 ALA A C 1
ATOM 1553 O O . ALA A 1 205 ? 13.514 4.696 -23.769 1.00 96.56 205 ALA A O 1
ATOM 1554 N N . ALA A 1 206 ? 14.524 3.234 -25.137 1.00 96.44 206 ALA A N 1
ATOM 1555 C CA . ALA A 1 206 ? 13.316 2.832 -25.848 1.00 96.44 206 ALA A CA 1
ATOM 1556 C C . ALA A 1 206 ? 12.395 1.956 -24.980 1.00 96.44 206 ALA A C 1
ATOM 1558 O O . ALA A 1 206 ? 11.180 2.144 -25.015 1.00 96.44 206 ALA A O 1
ATOM 1559 N N . VAL A 1 207 ? 12.956 1.054 -24.164 1.00 97.81 207 VAL A N 1
ATOM 1560 C CA . VAL A 1 207 ? 12.191 0.197 -23.241 1.00 97.81 207 VAL A CA 1
ATOM 1561 C C . VAL A 1 207 ? 11.541 1.018 -22.128 1.00 97.81 207 VAL A C 1
ATOM 1563 O O . VAL A 1 207 ? 10.338 0.909 -21.894 1.00 97.81 207 VAL A O 1
ATOM 1566 N N . ILE A 1 208 ? 12.307 1.867 -21.440 1.00 97.12 208 ILE A N 1
ATOM 1567 C CA . ILE A 1 208 ? 11.783 2.659 -20.314 1.00 97.12 208 ILE A CA 1
ATOM 1568 C C . ILE A 1 208 ? 11.000 3.877 -20.812 1.00 97.12 208 ILE A C 1
ATOM 1570 O O . ILE A 1 208 ? 10.010 4.292 -20.211 1.00 97.12 208 ILE A O 1
ATOM 1574 N N . GLY A 1 209 ? 11.448 4.467 -21.915 1.00 95.69 209 GLY A N 1
ATOM 1575 C CA . GLY A 1 209 ? 11.043 5.783 -22.403 1.00 95.69 209 GLY A CA 1
ATOM 1576 C C . GLY A 1 209 ? 11.803 6.947 -21.759 1.00 95.69 209 GLY A C 1
ATOM 1577 O O . GLY A 1 209 ? 11.438 8.112 -21.945 1.00 95.69 209 GLY A O 1
ATOM 1578 N N . ARG A 1 210 ? 12.866 6.647 -21.005 1.00 95.75 210 ARG A N 1
ATOM 1579 C CA . ARG A 1 210 ? 13.780 7.615 -20.390 1.00 95.75 210 ARG A CA 1
ATOM 1580 C C . ARG A 1 210 ? 15.219 7.173 -20.583 1.00 95.75 210 ARG A C 1
ATOM 1582 O O . ARG A 1 210 ? 15.515 5.989 -20.516 1.00 95.75 210 ARG A O 1
ATOM 1589 N N . LYS A 1 211 ? 16.102 8.148 -20.740 1.00 95.06 211 LYS A N 1
ATOM 1590 C CA . LYS A 1 211 ? 17.548 7.977 -20.614 1.00 95.06 211 LYS A CA 1
ATOM 1591 C C . LYS A 1 211 ? 17.896 7.666 -19.154 1.00 95.06 211 LYS A C 1
ATOM 1593 O O . LYS A 1 211 ? 17.133 7.988 -18.237 1.00 95.06 211 LYS A O 1
ATOM 1598 N N . ALA A 1 212 ? 19.077 7.096 -18.925 1.00 91.00 212 ALA A N 1
ATOM 1599 C CA . ALA A 1 212 ? 19.523 6.694 -17.590 1.00 91.00 212 ALA A CA 1
ATOM 1600 C C . ALA A 1 212 ? 19.589 7.862 -16.580 1.00 91.00 212 ALA A C 1
ATOM 1602 O O . ALA A 1 212 ? 19.442 7.658 -15.376 1.00 91.00 212 ALA A O 1
ATOM 1603 N N . ASP A 1 213 ? 19.793 9.104 -17.021 1.00 91.31 213 ASP A N 1
ATOM 1604 C CA . ASP A 1 213 ? 19.777 10.298 -16.158 1.00 91.31 213 ASP A CA 1
ATOM 1605 C C . ASP A 1 213 ? 18.366 10.710 -15.686 1.00 91.31 213 ASP A C 1
ATOM 1607 O O . ASP A 1 213 ? 18.221 11.533 -14.773 1.00 91.31 213 ASP A O 1
ATOM 1611 N N . GLY A 1 214 ? 17.331 10.084 -16.250 1.00 93.44 214 GLY A N 1
ATOM 1612 C CA . GLY A 1 214 ? 15.928 10.345 -15.979 1.00 93.44 214 GLY A CA 1
ATOM 1613 C C . GLY A 1 214 ? 15.252 11.246 -17.009 1.00 93.44 214 GLY A C 1
ATOM 1614 O O . GLY A 1 214 ? 14.036 11.408 -16.922 1.00 93.44 214 GLY A O 1
ATOM 1615 N N . THR A 1 215 ? 15.972 11.812 -17.975 1.00 94.94 215 THR A N 1
ATOM 1616 C CA . THR A 1 215 ? 15.381 12.638 -19.031 1.00 94.94 215 THR A CA 1
ATOM 1617 C C . THR A 1 215 ? 14.541 11.780 -19.977 1.00 94.94 215 THR A C 1
ATOM 1619 O O . THR A 1 215 ? 14.929 10.673 -20.348 1.00 94.94 215 THR A O 1
ATOM 1622 N N . ARG A 1 216 ? 13.358 12.270 -20.367 1.00 94.12 216 ARG A N 1
ATOM 1623 C CA . ARG A 1 216 ? 12.486 11.582 -21.333 1.00 94.12 216 ARG A CA 1
ATOM 1624 C C . ARG A 1 216 ? 13.211 11.396 -22.669 1.00 94.12 216 ARG A C 1
ATOM 1626 O O . ARG A 1 216 ? 13.928 12.293 -23.103 1.00 94.12 216 ARG A O 1
ATOM 1633 N N . ALA A 1 217 ? 13.048 10.237 -23.306 1.00 93.94 217 ALA A N 1
ATOM 1634 C CA . ALA A 1 217 ? 13.879 9.841 -24.448 1.00 93.94 217 ALA A CA 1
ATOM 1635 C C . ALA A 1 217 ? 13.827 10.821 -25.642 1.00 93.94 217 ALA A C 1
ATOM 1637 O O . ALA A 1 217 ? 14.823 10.978 -26.342 1.00 93.94 217 ALA A O 1
ATOM 1638 N N . ASP A 1 218 ? 12.700 11.504 -25.842 1.00 92.44 218 ASP A N 1
ATOM 1639 C CA . ASP A 1 218 ? 12.447 12.482 -26.910 1.00 92.44 218 ASP A CA 1
ATOM 1640 C C . ASP A 1 218 ? 12.847 13.926 -26.564 1.00 92.44 218 ASP A C 1
ATOM 1642 O O . ASP A 1 218 ? 12.714 14.814 -27.408 1.00 92.44 218 ASP A O 1
ATOM 1646 N N . LEU A 1 219 ? 13.317 14.182 -25.339 1.00 93.25 219 LEU A N 1
ATOM 1647 C CA . LEU A 1 219 ? 13.644 15.524 -24.856 1.00 93.25 219 LEU A CA 1
ATOM 1648 C C . LEU A 1 219 ? 15.162 15.777 -24.802 1.00 93.25 219 LEU A C 1
ATOM 1650 O O . LEU A 1 219 ? 15.953 14.828 -24.685 1.00 93.25 219 LEU A O 1
ATOM 1654 N N . PRO A 1 220 ? 15.588 17.057 -24.860 1.00 92.38 220 PRO A N 1
ATOM 1655 C CA . PRO A 1 220 ? 16.982 17.440 -24.652 1.00 92.38 220 PRO A CA 1
ATOM 1656 C C . PRO A 1 220 ? 17.518 16.946 -23.306 1.00 92.38 220 PRO A C 1
ATOM 1658 O O . PRO A 1 220 ? 16.794 16.962 -22.307 1.00 92.38 220 PRO A O 1
ATOM 1661 N N . ASP A 1 221 ? 18.788 16.542 -23.276 1.00 92.75 221 ASP A N 1
ATOM 1662 C CA . ASP A 1 221 ? 19.456 16.045 -22.067 1.00 92.75 221 ASP A CA 1
ATOM 1663 C C . ASP A 1 221 ? 19.311 17.023 -20.893 1.00 92.75 221 ASP A C 1
ATOM 1665 O O . ASP A 1 221 ? 19.415 18.240 -21.055 1.00 92.75 221 ASP A O 1
ATOM 1669 N N . GLY A 1 222 ? 19.045 16.487 -19.700 1.00 91.75 222 GLY A N 1
ATOM 1670 C CA . GLY A 1 222 ? 18.843 17.285 -18.492 1.00 91.75 222 GLY A CA 1
ATOM 1671 C C . GLY A 1 222 ? 17.454 17.913 -18.343 1.00 91.75 222 GLY A C 1
ATOM 1672 O O . GLY A 1 222 ? 17.206 18.533 -17.309 1.00 91.75 222 GLY A O 1
ATOM 1673 N N . THR A 1 223 ? 16.529 17.733 -19.298 1.00 94.06 223 THR A N 1
ATOM 1674 C CA . THR A 1 223 ? 15.147 18.230 -19.144 1.00 94.06 223 THR A CA 1
ATOM 1675 C C . THR A 1 223 ? 14.492 17.601 -17.903 1.00 94.06 223 THR A C 1
ATOM 1677 O O . THR A 1 223 ? 14.441 16.365 -17.813 1.00 94.06 223 THR A O 1
ATOM 1680 N N . PRO A 1 224 ? 13.992 18.405 -16.942 1.00 91.06 224 PRO A N 1
ATOM 1681 C CA . PRO A 1 224 ? 13.374 17.893 -15.723 1.00 91.06 224 PRO A CA 1
ATOM 1682 C C . PRO A 1 224 ? 12.043 17.188 -15.986 1.00 91.06 224 PRO A C 1
ATOM 1684 O O . PRO A 1 224 ? 11.223 17.640 -16.780 1.00 91.06 224 PRO A O 1
ATOM 1687 N N . ALA A 1 225 ? 11.760 16.130 -15.221 1.00 89.44 225 ALA A N 1
ATOM 1688 C CA . ALA A 1 225 ? 10.516 15.369 -15.366 1.00 89.44 225 ALA A CA 1
ATOM 1689 C C . ALA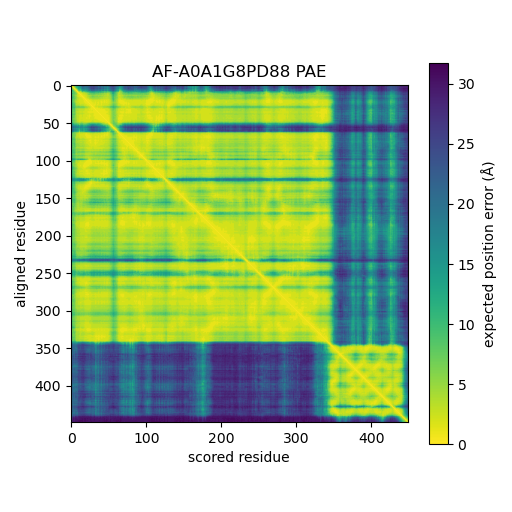 A 1 225 ? 9.235 16.174 -15.056 1.00 89.44 225 ALA A C 1
ATOM 1691 O O . ALA A 1 225 ? 8.142 15.796 -15.474 1.00 89.44 225 ALA A O 1
ATOM 1692 N N . THR A 1 226 ? 9.364 17.279 -14.317 1.00 86.56 226 THR A N 1
ATOM 1693 C CA . THR A 1 226 ? 8.277 18.212 -13.983 1.00 86.56 226 THR A CA 1
ATOM 1694 C C . THR A 1 226 ? 7.925 19.171 -15.117 1.00 86.56 226 THR A C 1
ATOM 1696 O O . THR A 1 226 ? 6.872 19.794 -15.065 1.00 86.56 226 THR A O 1
ATOM 1699 N N . GLU A 1 227 ? 8.792 19.296 -16.121 1.00 88.44 227 GLU A N 1
ATOM 1700 C CA . GLU A 1 227 ? 8.629 20.199 -17.268 1.00 88.44 227 GLU A CA 1
ATOM 1701 C C . GLU A 1 227 ? 8.239 19.436 -18.544 1.00 88.44 227 GLU A C 1
ATOM 1703 O O . GLU A 1 227 ? 8.175 19.993 -19.637 1.00 88.44 227 GLU A O 1
ATOM 1708 N N . GLU A 1 228 ? 7.960 18.139 -18.411 1.00 87.56 228 GLU A N 1
ATOM 1709 C CA . GLU A 1 228 ? 7.513 17.301 -19.514 1.00 87.56 228 GLU A CA 1
ATOM 1710 C C . GLU A 1 228 ? 6.100 17.686 -19.956 1.00 87.56 228 GLU A C 1
ATOM 1712 O O . GLU A 1 228 ? 5.135 17.494 -19.213 1.00 87.56 228 GLU A O 1
ATOM 1717 N N . GLY A 1 229 ? 5.980 18.163 -21.196 1.00 84.12 229 GLY A N 1
ATOM 1718 C CA . GLY A 1 229 ? 4.698 18.310 -21.883 1.00 84.12 229 GLY A CA 1
ATOM 1719 C C . GLY A 1 229 ? 4.166 16.982 -22.431 1.00 84.12 229 GLY A C 1
ATOM 1720 O O . GLY A 1 229 ? 4.574 15.894 -22.015 1.00 84.12 229 GLY A O 1
ATOM 1721 N N . GLU A 1 230 ? 3.277 17.063 -23.415 1.00 85.75 230 GLU A N 1
ATOM 1722 C CA . GLU A 1 230 ? 2.727 15.883 -24.087 1.00 85.75 230 GLU A CA 1
ATOM 1723 C C . GLU A 1 230 ? 3.784 15.127 -24.909 1.00 85.75 230 GLU A C 1
ATOM 1725 O O . GLU A 1 230 ? 4.881 15.633 -25.170 1.00 85.75 230 GLU A O 1
ATOM 1730 N N . PHE A 1 231 ? 3.478 13.889 -25.306 1.00 82.69 231 PHE A N 1
ATOM 1731 C CA . PHE A 1 231 ? 4.287 13.193 -26.308 1.00 82.69 231 PHE A CA 1
ATOM 1732 C C . PHE A 1 231 ? 4.052 13.870 -27.659 1.00 82.69 231 PHE A C 1
ATOM 1734 O O . PHE A 1 231 ? 2.965 13.783 -28.221 1.00 82.69 231 PHE A O 1
ATOM 1741 N N . THR A 1 232 ? 5.055 14.591 -28.155 1.00 72.88 232 THR A N 1
ATOM 1742 C CA . THR A 1 232 ? 4.961 15.345 -29.416 1.00 72.88 232 THR A CA 1
ATOM 1743 C C . THR A 1 232 ? 5.504 14.565 -30.611 1.00 72.88 232 THR A C 1
ATOM 1745 O O . THR A 1 232 ? 5.206 14.910 -31.751 1.00 72.88 232 THR A O 1
ATOM 1748 N N . GLN A 1 233 ? 6.282 13.506 -30.362 1.00 70.12 233 GLN A N 1
ATOM 1749 C CA . GLN A 1 233 ? 6.804 12.597 -31.378 1.00 70.12 233 GLN A CA 1
ATOM 1750 C C . GLN A 1 233 ? 6.121 11.235 -31.237 1.00 70.12 233 GLN A C 1
ATOM 1752 O O . GLN A 1 233 ? 6.304 10.546 -30.236 1.00 70.12 233 GLN A O 1
ATOM 1757 N N . GLU A 1 234 ? 5.347 10.820 -32.243 1.00 71.19 234 GLU A N 1
ATOM 1758 C CA . GLU A 1 234 ? 4.575 9.567 -32.175 1.00 71.19 234 GLU A CA 1
ATOM 1759 C C . GLU A 1 234 ? 5.460 8.329 -31.946 1.00 71.19 234 GLU A C 1
ATOM 1761 O O . GLU A 1 234 ? 5.039 7.386 -31.269 1.00 71.19 234 GLU A O 1
ATOM 1766 N N . ALA A 1 235 ? 6.695 8.353 -32.462 1.00 76.38 235 ALA A N 1
ATOM 1767 C CA . ALA A 1 235 ? 7.616 7.220 -32.443 1.00 76.38 235 ALA A CA 1
ATOM 1768 C C . ALA A 1 235 ? 8.566 7.171 -31.231 1.00 76.38 235 ALA A C 1
ATOM 1770 O O . ALA A 1 235 ? 9.087 6.095 -30.938 1.00 76.38 235 ALA A O 1
ATOM 1771 N N . VAL A 1 236 ? 8.816 8.291 -30.536 1.00 85.81 236 VAL A N 1
ATOM 1772 C CA . VAL A 1 236 ? 9.825 8.357 -29.463 1.00 85.81 236 VAL A CA 1
ATOM 1773 C C . VAL A 1 236 ? 9.238 8.990 -28.193 1.00 85.81 236 VAL A C 1
ATOM 1775 O O . VAL A 1 236 ? 8.763 10.121 -28.245 1.00 85.81 236 VAL A O 1
ATOM 1778 N N . PRO A 1 237 ? 9.302 8.298 -27.041 1.00 91.12 237 PRO A N 1
ATOM 1779 C CA . PRO A 1 237 ? 9.606 6.871 -26.932 1.00 91.12 237 PRO A CA 1
ATOM 1780 C C . PRO A 1 237 ? 8.512 6.002 -27.598 1.00 91.12 237 PRO A C 1
ATOM 1782 O O . PRO A 1 237 ? 7.383 6.477 -27.770 1.00 91.12 237 PRO A O 1
ATOM 1785 N N . PRO A 1 238 ? 8.808 4.744 -27.982 1.00 93.62 238 PRO A N 1
ATOM 1786 C CA . PRO A 1 238 ? 7.824 3.849 -28.598 1.00 93.62 238 PRO A CA 1
ATOM 1787 C C . PRO A 1 238 ? 6.558 3.711 -27.751 1.00 93.62 238 PRO A C 1
ATOM 1789 O O . PRO A 1 238 ? 6.623 3.794 -26.529 1.00 93.62 238 PRO A O 1
ATOM 1792 N N . ALA A 1 239 ? 5.399 3.459 -28.364 1.00 92.75 239 ALA A N 1
ATOM 1793 C CA . ALA A 1 239 ? 4.130 3.343 -27.631 1.00 92.75 239 ALA A CA 1
ATOM 1794 C C . ALA A 1 239 ? 4.113 2.208 -26.582 1.00 92.75 239 ALA A C 1
ATOM 1796 O O . ALA A 1 239 ? 3.337 2.272 -25.631 1.00 92.75 239 ALA A O 1
ATOM 1797 N N . THR A 1 240 ? 4.987 1.207 -26.725 1.00 95.62 240 THR A N 1
ATOM 1798 C CA . THR A 1 240 ? 5.221 0.125 -25.752 1.00 95.62 240 THR A CA 1
ATOM 1799 C C . THR A 1 240 ? 6.139 0.518 -24.593 1.00 95.62 240 THR A C 1
ATOM 1801 O O . THR A 1 240 ? 6.236 -0.237 -23.627 1.00 95.62 240 THR A O 1
ATOM 1804 N N . ALA A 1 241 ? 6.809 1.672 -24.657 1.00 96.75 241 ALA A N 1
ATOM 1805 C CA . ALA A 1 241 ? 7.725 2.121 -23.617 1.00 96.75 241 ALA A CA 1
ATOM 1806 C C . ALA A 1 241 ? 7.016 2.245 -22.267 1.00 96.75 241 ALA A C 1
ATOM 1808 O O . ALA A 1 241 ? 5.884 2.740 -22.188 1.00 96.75 241 ALA A O 1
ATOM 1809 N N . HIS A 1 242 ? 7.718 1.870 -21.199 1.00 96.81 242 HIS A N 1
ATOM 1810 C CA . HIS A 1 242 ? 7.146 1.754 -19.863 1.00 96.81 242 HIS A CA 1
ATOM 1811 C C . HIS A 1 242 ? 6.392 3.015 -19.424 1.00 96.81 242 HIS A C 1
ATOM 1813 O O . HIS A 1 242 ? 5.228 2.947 -19.035 1.00 96.81 242 HIS A O 1
ATOM 1819 N N . ILE A 1 243 ? 6.994 4.204 -19.565 1.00 93.94 243 ILE A N 1
ATOM 1820 C CA . ILE A 1 243 ? 6.321 5.448 -19.158 1.00 93.94 243 ILE A CA 1
ATOM 1821 C C . ILE A 1 243 ? 5.106 5.809 -20.026 1.00 93.94 243 ILE A C 1
ATOM 1823 O O . ILE A 1 243 ? 4.229 6.514 -19.535 1.00 93.94 243 ILE A O 1
ATOM 1827 N N . ARG A 1 244 ? 5.035 5.357 -21.290 1.00 92.25 244 ARG A N 1
ATOM 1828 C CA . ARG A 1 244 ? 3.875 5.602 -22.169 1.00 92.25 244 ARG A CA 1
ATOM 1829 C C . ARG A 1 244 ? 2.706 4.705 -21.799 1.00 92.25 244 ARG A C 1
ATOM 1831 O O . ARG A 1 244 ? 1.564 5.149 -21.861 1.00 92.25 244 ARG A O 1
ATOM 1838 N N . LYS A 1 245 ? 2.998 3.475 -21.377 1.00 93.81 245 LYS A N 1
ATOM 1839 C CA . LYS A 1 245 ? 1.995 2.510 -20.924 1.00 93.81 245 LYS A CA 1
ATOM 1840 C C . LYS A 1 245 ? 1.533 2.810 -19.501 1.00 93.81 245 LYS A C 1
ATOM 1842 O O . LYS A 1 245 ? 0.339 2.832 -19.246 1.00 93.81 245 LYS A O 1
ATOM 1847 N N . ALA A 1 246 ? 2.450 3.086 -18.579 1.00 93.19 246 ALA A N 1
ATOM 1848 C CA . ALA A 1 246 ? 2.121 3.289 -17.169 1.00 93.19 246 ALA A CA 1
ATOM 1849 C C . ALA A 1 246 ? 1.556 4.686 -16.849 1.00 93.19 246 ALA A C 1
ATOM 1851 O O . ALA A 1 246 ? 0.953 4.887 -15.796 1.00 93.19 246 ALA A O 1
ATOM 1852 N N . GLY A 1 247 ? 1.771 5.666 -17.727 1.00 88.88 247 GLY A N 1
ATOM 1853 C CA . GLY A 1 247 ? 1.332 7.044 -17.533 1.00 88.88 247 GLY A CA 1
ATOM 1854 C C . GLY A 1 247 ? 1.143 7.754 -18.869 1.00 88.88 247 GLY A C 1
ATOM 1855 O O . GLY A 1 247 ? 1.973 8.609 -19.196 1.00 88.88 247 GLY A O 1
ATOM 1856 N N . PRO A 1 248 ? 0.084 7.414 -19.631 1.00 85.00 248 PRO A N 1
ATOM 1857 C CA . PRO A 1 248 ? -0.207 8.041 -20.912 1.00 85.00 248 PRO A CA 1
ATOM 1858 C C . PRO A 1 248 ? -0.365 9.560 -20.761 1.00 85.00 248 PRO A C 1
ATOM 1860 O O . PRO A 1 248 ? -0.561 10.097 -19.666 1.00 85.00 248 PRO A O 1
ATOM 1863 N N . ARG A 1 249 ? -0.201 10.270 -21.872 1.00 82.62 249 ARG A N 1
ATOM 1864 C CA . ARG A 1 249 ? -0.208 11.734 -21.957 1.00 82.62 249 ARG A CA 1
ATOM 1865 C C . ARG A 1 249 ? -1.071 12.143 -23.145 1.00 82.62 249 ARG A C 1
ATOM 1867 O O . ARG A 1 249 ? -1.342 11.314 -24.000 1.00 82.62 249 ARG A O 1
ATOM 1874 N N . GLY A 1 250 ? -1.477 13.398 -23.206 1.00 80.12 250 GLY A N 1
ATOM 1875 C CA . GLY A 1 250 ? -2.169 13.981 -24.343 1.00 80.12 250 GLY A CA 1
ATOM 1876 C C . GLY A 1 250 ? -3.609 13.511 -24.430 1.00 80.12 250 GLY A C 1
ATOM 1877 O O . GLY A 1 250 ? -4.339 13.537 -23.440 1.00 80.12 250 GLY A O 1
ATOM 1878 N N . ALA A 1 251 ? -4.015 13.087 -25.626 1.00 75.19 251 ALA A N 1
ATOM 1879 C CA . ALA A 1 251 ? -5.370 12.612 -25.887 1.00 75.19 251 ALA A CA 1
ATOM 1880 C C . ALA A 1 251 ? -5.703 11.325 -25.110 1.00 75.19 251 ALA A C 1
ATOM 1882 O O . ALA A 1 251 ? -6.870 11.048 -24.851 1.00 75.19 251 ALA A O 1
ATOM 1883 N N . GLU A 1 252 ? -4.682 10.560 -24.721 1.00 71.00 252 GLU A N 1
ATOM 1884 C CA . GLU A 1 252 ? -4.794 9.314 -23.967 1.00 71.00 252 GLU A CA 1
ATOM 1885 C C . GLU A 1 252 ? -4.648 9.508 -22.449 1.00 71.00 252 GLU A C 1
ATOM 1887 O O . GLU A 1 252 ? -4.671 8.527 -21.704 1.00 71.00 252 GLU A O 1
ATOM 1892 N N . ASN A 1 253 ? -4.448 10.745 -21.976 1.00 78.94 253 ASN A N 1
ATOM 1893 C CA . ASN A 1 253 ? -4.282 11.026 -20.553 1.00 78.94 253 ASN A CA 1
ATOM 1894 C C . ASN A 1 253 ? -5.598 10.831 -19.786 1.00 78.94 253 ASN A C 1
ATOM 1896 O O . ASN A 1 253 ? -6.629 11.405 -20.133 1.00 78.94 253 ASN A O 1
ATOM 1900 N N . ASP A 1 254 ? -5.520 10.098 -18.683 1.00 78.12 254 ASP A N 1
ATOM 1901 C CA . ASP A 1 254 ? -6.617 9.849 -17.749 1.00 78.12 254 ASP A CA 1
ATOM 1902 C C . ASP A 1 254 ? -6.226 10.416 -16.365 1.00 78.12 254 ASP A C 1
ATOM 1904 O O . ASP A 1 254 ? -5.034 10.412 -16.033 1.00 78.12 254 ASP A O 1
ATOM 1908 N N . PRO A 1 255 ? -7.163 10.932 -15.542 1.00 83.44 255 PRO A N 1
ATOM 1909 C CA . PRO A 1 255 ? -6.897 11.298 -14.146 1.00 83.44 255 PRO A CA 1
ATOM 1910 C C . PRO A 1 255 ? -6.412 10.153 -13.234 1.00 83.44 255 PRO A C 1
ATOM 1912 O O . PRO A 1 255 ? -6.093 10.427 -12.078 1.00 83.44 255 PRO A O 1
ATOM 1915 N N . VAL A 1 256 ? -6.326 8.909 -13.714 1.00 89.75 256 VAL A N 1
ATOM 1916 C CA . VAL A 1 256 ? -5.742 7.767 -12.988 1.00 89.75 256 VAL A CA 1
ATOM 1917 C C . VAL A 1 256 ? -4.321 8.070 -12.490 1.00 89.75 256 VAL A C 1
ATOM 1919 O O . VAL A 1 256 ? -3.384 8.305 -13.262 1.00 89.75 256 VAL A O 1
ATOM 1922 N N . GLN A 1 257 ? -4.146 8.030 -11.168 1.00 90.94 257 GLN A N 1
ATOM 1923 C CA . GLN A 1 257 ? -2.875 8.284 -10.496 1.00 90.94 257 GLN A CA 1
ATOM 1924 C C . GLN A 1 257 ? -2.658 7.303 -9.348 1.00 90.94 257 GLN A C 1
ATOM 1926 O O . GLN A 1 257 ? -3.581 6.927 -8.638 1.00 90.94 257 GLN A O 1
ATOM 1931 N N . ILE A 1 258 ? -1.397 6.934 -9.131 1.00 94.38 258 ILE A N 1
ATOM 1932 C CA . ILE A 1 258 ? -0.968 6.143 -7.978 1.00 94.38 258 ILE A CA 1
ATOM 1933 C C . ILE A 1 258 ? 0.264 6.783 -7.350 1.00 94.38 258 ILE A C 1
ATOM 1935 O O . ILE A 1 258 ? 1.076 7.420 -8.030 1.00 94.38 258 ILE A O 1
ATOM 1939 N N . PHE A 1 259 ? 0.437 6.576 -6.051 1.00 94.00 259 PHE A N 1
ATOM 1940 C CA . PHE A 1 259 ? 1.631 6.981 -5.333 1.00 94.00 259 PHE A CA 1
ATOM 1941 C C . PHE A 1 259 ? 2.569 5.789 -5.139 1.00 94.00 259 PHE A C 1
ATOM 1943 O O . PHE A 1 259 ? 2.289 4.886 -4.356 1.00 94.00 259 PHE A O 1
ATOM 1950 N N . ARG A 1 260 ? 3.701 5.772 -5.847 1.00 94.31 260 ARG A N 1
ATOM 1951 C CA . ARG A 1 260 ? 4.636 4.632 -5.841 1.00 94.31 260 ARG A CA 1
ATOM 1952 C C . ARG A 1 260 ? 5.649 4.737 -4.703 1.00 94.31 260 ARG A C 1
ATOM 1954 O O . ARG A 1 260 ? 6.194 5.809 -4.443 1.00 94.31 260 ARG A O 1
ATOM 1961 N N . ARG A 1 261 ? 5.934 3.617 -4.048 1.00 92.50 261 ARG A N 1
ATOM 1962 C CA . ARG A 1 261 ? 6.909 3.487 -2.961 1.00 92.50 261 ARG A CA 1
ATOM 1963 C C . ARG A 1 261 ? 7.569 2.106 -2.970 1.00 92.50 261 ARG A C 1
ATOM 1965 O O . ARG A 1 261 ? 7.624 1.442 -1.948 1.00 92.50 261 ARG A O 1
ATOM 1972 N N . GLY A 1 262 ? 8.032 1.665 -4.136 1.00 93.50 262 GLY A N 1
ATOM 1973 C CA . GLY A 1 262 ? 8.785 0.419 -4.234 1.00 93.50 262 GLY A CA 1
ATOM 1974 C C . GLY A 1 262 ? 10.217 0.543 -3.714 1.00 93.50 262 GLY A C 1
ATOM 1975 O O . GLY A 1 262 ? 10.745 1.650 -3.577 1.00 93.50 262 GLY A O 1
ATOM 1976 N N . VAL A 1 263 ? 10.839 -0.604 -3.454 1.00 95.19 263 VAL A N 1
ATOM 1977 C CA . VAL A 1 263 ? 12.245 -0.724 -3.040 1.00 95.19 263 VAL A CA 1
ATOM 1978 C C . VAL A 1 263 ? 12.929 -1.849 -3.812 1.00 95.19 263 VAL A C 1
ATOM 1980 O O . VAL A 1 263 ? 12.304 -2.888 -4.034 1.00 95.19 263 VAL A O 1
ATOM 1983 N N . PRO A 1 264 ? 14.186 -1.678 -4.249 1.00 96.81 264 PRO A N 1
ATOM 1984 C CA . PRO A 1 264 ? 14.940 -2.771 -4.839 1.00 96.81 264 PRO A CA 1
ATOM 1985 C C . PRO A 1 264 ? 15.169 -3.897 -3.825 1.00 96.81 264 PRO A C 1
ATOM 1987 O O . PRO A 1 264 ? 15.212 -3.663 -2.614 1.00 96.81 264 PRO A O 1
ATOM 1990 N N . PHE A 1 265 ? 15.352 -5.116 -4.325 1.00 97.44 265 PHE A N 1
ATOM 1991 C CA . PHE A 1 265 ? 15.765 -6.265 -3.528 1.00 97.44 265 PHE A CA 1
ATOM 1992 C C . PHE A 1 265 ? 16.856 -7.066 -4.231 1.00 97.44 265 PHE A C 1
ATOM 1994 O O . PHE A 1 265 ? 17.030 -6.988 -5.447 1.00 97.44 265 PHE A O 1
ATOM 2001 N N . VAL A 1 266 ? 17.579 -7.839 -3.427 1.00 96.75 266 VAL A N 1
ATOM 2002 C CA . VAL A 1 266 ? 18.524 -8.859 -3.867 1.00 96.75 266 VAL A CA 1
ATOM 2003 C C . VAL A 1 266 ? 18.410 -10.047 -2.919 1.00 96.75 266 VAL A C 1
ATOM 2005 O O . VAL A 1 266 ? 18.388 -9.877 -1.699 1.00 96.75 266 VAL A O 1
ATOM 2008 N N . GLU A 1 267 ? 18.315 -11.247 -3.472 1.00 95.75 267 GLU A N 1
ATOM 2009 C CA . GLU A 1 267 ? 18.288 -12.504 -2.727 1.00 95.75 267 GLU A CA 1
ATOM 2010 C C . GLU A 1 267 ? 19.029 -13.599 -3.501 1.00 95.75 267 GLU A C 1
ATOM 2012 O O . GLU A 1 267 ? 19.365 -13.440 -4.675 1.00 95.75 267 GLU A O 1
ATOM 2017 N N . VAL A 1 268 ? 19.316 -14.714 -2.832 1.00 95.62 268 VAL A N 1
ATOM 2018 C CA . VAL A 1 268 ? 19.893 -15.898 -3.474 1.00 95.62 268 VAL A CA 1
ATOM 2019 C C . VAL A 1 268 ? 18.902 -17.042 -3.349 1.00 95.62 268 VAL A C 1
ATOM 2021 O O . VAL A 1 268 ? 18.605 -17.483 -2.240 1.00 95.62 268 VAL A O 1
ATOM 2024 N N . THR A 1 269 ? 18.447 -17.546 -4.492 1.00 90.12 269 THR A N 1
ATOM 2025 C CA . THR A 1 269 ? 17.505 -18.665 -4.598 1.00 90.12 269 THR A CA 1
ATOM 2026 C C . THR A 1 269 ? 18.104 -19.701 -5.542 1.00 90.12 269 THR A C 1
ATOM 2028 O O . THR A 1 269 ? 18.545 -19.358 -6.636 1.00 90.12 269 THR A O 1
ATOM 2031 N N . ASP A 1 270 ? 18.190 -20.964 -5.117 1.00 92.50 270 ASP A N 1
ATOM 2032 C CA . ASP A 1 270 ? 18.780 -22.064 -5.903 1.00 92.50 270 ASP A CA 1
ATOM 2033 C C . ASP A 1 270 ? 20.181 -21.755 -6.479 1.00 92.50 270 ASP A C 1
ATOM 2035 O O . ASP A 1 270 ? 20.484 -22.049 -7.636 1.00 92.50 270 ASP A O 1
ATOM 2039 N N . ASN A 1 271 ? 21.051 -21.148 -5.660 1.00 92.81 271 ASN A N 1
ATOM 2040 C CA . ASN A 1 271 ? 22.395 -20.671 -6.035 1.00 92.81 271 ASN A CA 1
ATOM 2041 C C . ASN A 1 271 ? 22.419 -19.617 -7.160 1.00 92.81 271 ASN A C 1
ATOM 2043 O O . ASN A 1 271 ? 23.471 -19.385 -7.759 1.00 92.81 271 ASN A O 1
ATOM 2047 N N . LYS A 1 272 ? 21.289 -18.966 -7.448 1.00 92.88 272 LYS A N 1
ATOM 2048 C CA . LYS A 1 272 ? 21.191 -17.847 -8.388 1.00 92.88 272 LYS A CA 1
ATOM 2049 C C . LYS A 1 272 ? 20.884 -16.565 -7.636 1.00 92.88 272 LYS A C 1
ATOM 2051 O O . LYS A 1 272 ? 20.066 -16.560 -6.719 1.00 92.88 272 LYS A O 1
ATOM 2056 N N . VAL A 1 273 ? 21.540 -15.486 -8.044 1.00 96.06 273 VAL A N 1
ATOM 2057 C CA . VAL A 1 273 ? 21.200 -14.141 -7.583 1.00 96.06 273 VAL A CA 1
ATOM 2058 C C . VAL A 1 273 ? 19.903 -13.731 -8.274 1.00 96.06 273 VAL A C 1
ATOM 2060 O O . VAL A 1 273 ? 19.809 -13.791 -9.498 1.00 96.06 273 VAL A O 1
ATOM 2063 N N . VAL A 1 274 ? 18.900 -13.367 -7.481 1.00 96.75 274 VAL A N 1
ATOM 2064 C CA . VAL A 1 274 ? 17.626 -12.828 -7.954 1.00 96.75 274 VAL A CA 1
ATOM 2065 C C . VAL A 1 274 ? 17.532 -11.397 -7.457 1.00 96.75 274 VAL A C 1
ATOM 2067 O O . VAL A 1 274 ? 17.565 -11.139 -6.254 1.00 96.75 274 VAL A O 1
ATOM 2070 N N . GLU A 1 275 ? 17.418 -10.470 -8.395 1.00 97.19 275 GLU A N 1
ATOM 2071 C CA . GLU A 1 275 ? 17.299 -9.044 -8.124 1.00 97.19 275 GLU A CA 1
ATOM 2072 C C . GLU A 1 275 ? 16.009 -8.512 -8.726 1.00 97.19 275 GLU A C 1
ATOM 2074 O O . GLU A 1 275 ? 15.425 -9.103 -9.642 1.00 97.19 275 GLU A O 1
ATOM 2079 N N . GLY A 1 276 ? 15.543 -7.388 -8.202 1.00 97.50 276 GLY A N 1
ATOM 2080 C CA . GLY A 1 276 ? 14.351 -6.765 -8.736 1.00 97.50 276 GLY A CA 1
ATOM 2081 C C . GLY A 1 276 ? 13.808 -5.636 -7.885 1.00 97.50 276 GLY A C 1
ATOM 2082 O O . GLY A 1 276 ? 14.526 -5.020 -7.096 1.00 97.50 276 GLY A O 1
ATOM 2083 N N . LEU A 1 277 ? 12.506 -5.406 -8.020 1.00 97.50 277 LEU A N 1
ATOM 2084 C CA . LEU A 1 277 ? 11.754 -4.383 -7.315 1.00 97.50 277 LEU A CA 1
ATOM 2085 C C . LEU A 1 277 ? 10.607 -5.015 -6.520 1.00 97.50 277 LEU A C 1
ATOM 2087 O O . LEU A 1 277 ? 9.721 -5.662 -7.078 1.00 97.50 277 LEU A O 1
ATOM 2091 N N . GLN A 1 278 ? 10.579 -4.748 -5.218 1.00 97.50 278 GLN A N 1
ATOM 2092 C CA . GLN A 1 278 ? 9.376 -4.877 -4.404 1.00 97.50 278 GLN A CA 1
ATOM 2093 C C . GLN A 1 278 ? 8.513 -3.652 -4.678 1.00 97.50 278 GLN A C 1
ATOM 2095 O O . GLN A 1 278 ? 8.651 -2.615 -4.027 1.00 97.50 278 GLN A O 1
ATOM 2100 N N . PHE A 1 279 ? 7.678 -3.725 -5.708 1.00 97.62 279 PHE A N 1
ATOM 2101 C CA . PHE A 1 279 ? 6.799 -2.629 -6.068 1.00 97.62 279 PHE A CA 1
ATOM 2102 C C . PHE A 1 279 ? 5.694 -2.501 -5.020 1.00 97.62 279 PHE A C 1
ATOM 2104 O O . PHE A 1 279 ? 4.962 -3.453 -4.758 1.00 97.62 279 PHE A O 1
ATOM 2111 N N . VAL A 1 280 ? 5.541 -1.301 -4.465 1.00 96.81 280 VAL A N 1
ATOM 2112 C CA . VAL A 1 280 ? 4.415 -0.935 -3.603 1.00 96.81 280 VAL A CA 1
ATOM 2113 C C . VAL A 1 280 ? 3.815 0.360 -4.128 1.00 96.81 280 VAL A C 1
ATOM 2115 O O . VAL A 1 280 ? 4.545 1.282 -4.500 1.00 96.81 280 VAL A O 1
ATOM 2118 N N . SER A 1 281 ? 2.490 0.455 -4.152 1.00 96.50 281 SER A N 1
ATOM 2119 C CA . SER A 1 281 ? 1.788 1.701 -4.461 1.00 96.50 281 SER A CA 1
ATOM 2120 C C . SER A 1 281 ? 0.586 1.930 -3.560 1.00 96.50 281 SER A C 1
ATOM 2122 O O . SER A 1 281 ? 0.008 0.970 -3.054 1.00 96.50 281 SER A O 1
ATOM 2124 N N . TYR A 1 282 ? 0.256 3.205 -3.382 1.00 96.19 282 TYR A N 1
ATOM 2125 C CA . TYR A 1 282 ? -0.841 3.716 -2.576 1.00 96.19 282 TYR A CA 1
ATOM 2126 C C . TYR A 1 282 ? -1.786 4.544 -3.442 1.00 96.19 282 TYR A C 1
ATOM 2128 O O . TYR A 1 282 ? -1.332 5.407 -4.200 1.00 96.19 282 TYR A O 1
ATOM 2136 N N . GLN A 1 283 ? -3.088 4.320 -3.303 1.00 95.06 283 GLN A N 1
ATOM 2137 C CA . GLN A 1 283 ? -4.109 5.030 -4.068 1.00 95.06 283 GLN A CA 1
ATOM 2138 C C . GLN A 1 283 ? -5.434 5.101 -3.310 1.00 95.06 283 GLN A C 1
ATOM 2140 O O . GLN A 1 283 ? -5.772 4.206 -2.536 1.00 95.06 283 GLN A O 1
ATOM 2145 N N . ALA A 1 284 ? -6.201 6.161 -3.551 1.00 92.69 284 ALA A N 1
ATOM 2146 C CA . ALA A 1 284 ? -7.535 6.336 -2.990 1.00 92.69 284 ALA A CA 1
ATOM 2147 C C . ALA A 1 284 ? -8.530 5.310 -3.555 1.00 92.69 284 ALA A C 1
ATOM 2149 O O . ALA A 1 284 ? -9.468 4.920 -2.866 1.00 92.69 284 ALA A O 1
ATOM 2150 N N . ASN A 1 285 ? -8.307 4.838 -4.786 1.00 93.12 285 ASN A N 1
ATOM 2151 C CA . ASN A 1 285 ? -9.118 3.816 -5.431 1.00 93.12 285 ASN A CA 1
ATOM 2152 C C . ASN A 1 285 ? -8.222 2.750 -6.075 1.00 93.12 285 ASN A C 1
ATOM 2154 O O . ASN A 1 285 ? -7.409 3.048 -6.946 1.00 93.12 285 ASN A O 1
ATOM 2158 N N . ILE A 1 286 ? -8.381 1.481 -5.687 1.00 95.06 286 ILE A N 1
ATOM 2159 C CA . ILE A 1 286 ? -7.583 0.381 -6.258 1.00 95.06 286 ILE A CA 1
ATOM 2160 C C . ILE A 1 286 ? -7.754 0.229 -7.778 1.00 95.06 286 ILE A C 1
ATOM 2162 O O . ILE A 1 286 ? -6.864 -0.300 -8.449 1.00 95.06 286 ILE A O 1
ATOM 2166 N N . ALA A 1 287 ? -8.871 0.710 -8.335 1.00 93.75 287 ALA A N 1
ATOM 2167 C CA . ALA A 1 287 ? -9.120 0.705 -9.770 1.00 93.75 287 ALA A CA 1
ATOM 2168 C C . ALA A 1 287 ? -8.053 1.482 -10.556 1.00 93.75 287 ALA A C 1
ATOM 2170 O O . ALA A 1 287 ? -7.800 1.135 -11.709 1.00 93.75 287 ALA A O 1
ATOM 2171 N N . ASP A 1 288 ? -7.388 2.464 -9.942 1.00 95.00 288 ASP A N 1
ATOM 2172 C CA . ASP A 1 288 ? -6.315 3.234 -10.576 1.00 95.00 288 ASP A CA 1
ATOM 2173 C C . ASP A 1 288 ? -5.105 2.340 -10.872 1.00 95.00 288 ASP A C 1
ATOM 2175 O O . ASP A 1 288 ? -4.644 2.242 -12.012 1.00 95.00 288 ASP A O 1
ATOM 2179 N N . PHE A 1 289 ? -4.650 1.586 -9.867 1.00 96.88 289 PHE A N 1
ATOM 2180 C CA . PHE A 1 289 ? -3.578 0.604 -10.031 1.00 96.88 289 PHE A CA 1
ATOM 2181 C C . PHE A 1 289 ? -3.956 -0.490 -11.041 1.00 96.88 289 PHE A C 1
ATOM 2183 O O . PHE A 1 289 ? -3.161 -0.833 -11.918 1.00 96.88 289 PHE A O 1
ATOM 2190 N N . LEU A 1 290 ? -5.179 -1.022 -10.959 1.00 95.38 290 LEU A N 1
ATOM 2191 C CA . LEU A 1 290 ? -5.643 -2.077 -11.867 1.00 95.38 290 LEU A CA 1
ATOM 2192 C C . LEU A 1 290 ? -5.815 -1.581 -13.308 1.00 95.38 290 LEU A C 1
ATOM 2194 O O . LEU A 1 290 ? -5.599 -2.344 -14.253 1.00 95.38 290 LEU A O 1
ATOM 2198 N N . THR A 1 291 ? -6.162 -0.307 -13.495 1.00 94.81 291 THR A N 1
ATOM 2199 C CA . THR A 1 291 ? -6.206 0.331 -14.813 1.00 94.81 291 THR A CA 1
ATOM 2200 C C . THR A 1 291 ? -4.805 0.412 -15.403 1.00 94.81 291 THR A C 1
ATOM 2202 O O . THR A 1 291 ? -4.595 -0.077 -16.514 1.00 94.81 291 THR A O 1
ATOM 2205 N N . ILE A 1 292 ? -3.830 0.907 -14.637 1.00 96.00 292 ILE A N 1
ATOM 2206 C CA . ILE A 1 292 ? -2.430 0.974 -15.070 1.00 96.00 292 ILE A CA 1
ATOM 2207 C C . ILE A 1 292 ? -1.906 -0.419 -15.437 1.00 96.00 292 ILE A C 1
ATOM 2209 O O . ILE A 1 292 ? -1.444 -0.635 -16.558 1.00 96.00 292 ILE A O 1
ATOM 2213 N N . LEU A 1 293 ? -2.015 -1.387 -14.526 1.00 96.31 293 LEU A N 1
ATOM 2214 C CA . LEU A 1 293 ? -1.421 -2.708 -14.720 1.00 96.31 293 LEU A CA 1
ATOM 2215 C C . LEU A 1 293 ? -2.152 -3.526 -15.794 1.00 96.31 293 LEU A C 1
ATOM 2217 O O . LEU A 1 293 ? -1.524 -4.103 -16.680 1.00 96.31 293 LEU A O 1
ATOM 2221 N N . GLY A 1 294 ? -3.480 -3.600 -15.712 1.00 93.25 294 GLY A N 1
ATOM 2222 C CA . GLY A 1 294 ? -4.292 -4.466 -16.564 1.00 93.25 294 GLY A CA 1
ATOM 2223 C C . GLY A 1 294 ? -4.691 -3.821 -17.886 1.00 93.25 294 GLY A C 1
ATOM 2224 O O . GLY A 1 294 ? -4.503 -4.417 -18.945 1.00 93.25 294 GLY A O 1
ATOM 2225 N N . ARG A 1 295 ? -5.257 -2.608 -17.843 1.00 91.19 295 ARG A N 1
ATOM 2226 C CA . ARG A 1 295 ? -5.832 -1.953 -19.033 1.00 91.19 295 ARG A CA 1
ATOM 2227 C C . ARG A 1 295 ? -4.799 -1.244 -19.890 1.00 91.19 295 ARG A C 1
ATOM 2229 O O . ARG A 1 295 ? -5.057 -1.086 -21.084 1.00 91.19 295 ARG A O 1
ATOM 2236 N N . TRP A 1 296 ? -3.670 -0.835 -19.315 1.00 94.50 296 TRP A N 1
ATOM 2237 C CA . TRP A 1 296 ? -2.615 -0.156 -20.058 1.00 94.50 296 TRP A CA 1
ATOM 2238 C C . TRP A 1 296 ? -1.400 -1.049 -20.277 1.00 94.50 296 TRP A C 1
ATOM 2240 O O . TRP A 1 296 ? -1.176 -1.483 -21.408 1.00 94.50 296 TRP A O 1
ATOM 2250 N N . MET A 1 297 ? -0.644 -1.373 -19.226 1.00 96.19 297 MET A N 1
ATOM 2251 C CA . MET A 1 297 ? 0.631 -2.095 -19.326 1.00 96.19 297 MET A CA 1
ATOM 2252 C C . MET A 1 297 ? 0.479 -3.486 -19.950 1.00 96.19 297 MET A C 1
ATOM 2254 O O . MET A 1 297 ? 1.147 -3.777 -20.939 1.00 96.19 297 MET A O 1
ATOM 2258 N N . ASN A 1 298 ? -0.447 -4.311 -19.456 1.00 94.19 298 ASN A N 1
ATOM 2259 C CA . ASN A 1 298 ? -0.655 -5.679 -19.954 1.00 94.19 298 ASN A CA 1
ATOM 2260 C C . ASN A 1 298 ? -1.631 -5.781 -21.141 1.00 94.19 298 ASN A C 1
ATOM 2262 O O . ASN A 1 298 ? -1.962 -6.883 -21.578 1.00 94.19 298 ASN A O 1
ATOM 2266 N N . ASN A 1 299 ? -2.094 -4.656 -21.690 1.00 93.56 299 ASN A N 1
ATOM 2267 C CA . ASN A 1 299 ? -3.052 -4.646 -22.792 1.00 93.56 299 ASN A CA 1
ATOM 2268 C C . ASN A 1 299 ? -2.364 -4.393 -24.136 1.00 93.56 299 ASN A C 1
ATOM 2270 O O . ASN A 1 299 ? -1.926 -3.277 -24.413 1.00 93.56 299 ASN A O 1
ATOM 2274 N N . ALA A 1 300 ? -2.353 -5.402 -25.008 1.00 95.50 300 ALA A N 1
ATOM 2275 C CA . ALA A 1 300 ? -1.763 -5.306 -26.344 1.00 95.50 300 ALA A CA 1
ATOM 2276 C C . ALA A 1 300 ? -2.461 -4.299 -27.281 1.00 95.50 300 ALA A C 1
ATOM 2278 O O . ALA A 1 300 ? -1.912 -3.944 -28.321 1.00 95.50 300 ALA A O 1
ATOM 2279 N N . ASN A 1 301 ? -3.662 -3.839 -26.921 1.00 93.75 301 ASN A N 1
ATOM 2280 C CA . ASN A 1 301 ? -4.479 -2.926 -27.718 1.00 93.75 301 ASN A CA 1
ATOM 2281 C C . ASN A 1 301 ? -4.545 -1.505 -27.142 1.00 93.75 301 ASN A C 1
ATOM 2283 O O . ASN A 1 301 ? -5.381 -0.716 -27.576 1.00 93.75 301 ASN A O 1
ATOM 2287 N N . PHE A 1 302 ? -3.698 -1.184 -26.161 1.00 90.94 302 PHE A N 1
ATOM 2288 C CA . PHE A 1 302 ? -3.587 0.161 -25.601 1.00 90.94 302 PHE A CA 1
ATOM 2289 C C . PHE A 1 302 ? -2.234 0.798 -25.967 1.00 90.94 302 PHE A C 1
ATOM 2291 O O . PHE A 1 302 ? -1.205 0.141 -25.776 1.00 90.94 302 PHE A O 1
ATOM 2298 N N . PRO A 1 303 ? -2.199 2.066 -26.423 1.00 87.50 303 PRO A N 1
ATOM 2299 C CA . PRO A 1 303 ? -3.348 2.954 -26.646 1.00 87.50 303 PRO A CA 1
ATOM 2300 C C . PRO A 1 303 ? -4.119 2.662 -27.942 1.00 87.50 303 PRO A C 1
ATOM 2302 O O . PRO A 1 303 ? -5.275 3.055 -28.063 1.00 87.50 303 PRO A O 1
ATOM 2305 N N . ALA A 1 304 ? -3.513 1.936 -28.884 1.00 89.81 304 ALA A N 1
ATOM 2306 C CA . ALA A 1 304 ? -4.147 1.518 -30.131 1.00 89.81 304 ALA A CA 1
ATOM 2307 C C . ALA A 1 304 ? -4.040 0.000 -30.336 1.00 89.81 304 ALA A C 1
ATOM 2309 O O . ALA A 1 304 ? -3.142 -0.660 -29.800 1.00 89.81 304 ALA A O 1
ATOM 2310 N N . ALA A 1 305 ? -4.949 -0.557 -31.138 1.00 93.00 305 ALA A N 1
ATOM 2311 C CA . ALA A 1 305 ? -4.968 -1.981 -31.459 1.00 93.00 305 ALA A CA 1
ATOM 2312 C C . ALA A 1 305 ? -3.623 -2.450 -32.040 1.00 93.00 305 ALA A C 1
ATOM 2314 O O . ALA A 1 305 ? -3.077 -1.818 -32.943 1.00 93.00 305 ALA A O 1
ATOM 2315 N N . GLY A 1 306 ? -3.101 -3.564 -31.522 1.00 93.50 306 GLY A N 1
ATOM 2316 C CA . GLY A 1 306 ? -1.831 -4.134 -31.980 1.00 93.50 306 GLY A CA 1
ATOM 2317 C C . GLY A 1 306 ? -0.567 -3.397 -31.523 1.00 93.50 306 GLY A C 1
ATOM 2318 O O . GLY A 1 306 ? 0.507 -3.725 -32.015 1.00 93.50 306 GLY A O 1
ATOM 2319 N N . THR A 1 307 ? -0.659 -2.445 -30.584 1.00 93.06 307 THR A N 1
ATOM 2320 C CA . THR A 1 307 ? 0.522 -1.763 -30.016 1.00 93.06 307 THR A CA 1
ATOM 2321 C C . THR A 1 307 ? 1.499 -2.747 -29.362 1.00 93.06 307 THR A C 1
ATOM 2323 O O . THR A 1 307 ? 2.708 -2.568 -29.469 1.00 93.06 307 THR A O 1
ATOM 2326 N N . GLY A 1 308 ? 0.987 -3.773 -28.679 1.00 95.50 308 GLY A N 1
ATOM 2327 C CA . GLY A 1 308 ? 1.775 -4.632 -27.794 1.00 95.50 308 GLY A CA 1
ATOM 2328 C C . GLY A 1 308 ? 1.662 -4.230 -26.321 1.00 95.50 308 GLY A C 1
ATOM 2329 O O . GLY A 1 308 ? 0.987 -3.258 -25.958 1.00 95.50 308 GLY A O 1
ATOM 2330 N N . ILE A 1 309 ? 2.253 -5.046 -25.451 1.00 96.31 309 ILE A N 1
ATOM 2331 C CA . ILE A 1 309 ? 2.263 -4.807 -24.001 1.00 96.31 309 ILE A CA 1
ATOM 2332 C C . ILE A 1 309 ? 3.479 -3.949 -23.621 1.00 96.31 309 ILE A C 1
ATOM 2334 O O . ILE A 1 309 ? 4.244 -3.523 -24.482 1.00 96.31 309 ILE A O 1
ATOM 2338 N N . ASP A 1 310 ? 3.625 -3.635 -22.338 1.00 97.75 310 ASP A N 1
ATOM 2339 C CA . ASP A 1 310 ? 4.796 -2.935 -21.809 1.00 97.75 310 ASP A CA 1
ATOM 2340 C C . ASP A 1 310 ? 6.105 -3.636 -22.208 1.00 97.75 310 ASP A C 1
ATOM 2342 O O . ASP A 1 310 ? 6.246 -4.850 -22.037 1.00 97.75 310 ASP A O 1
ATOM 2346 N N . 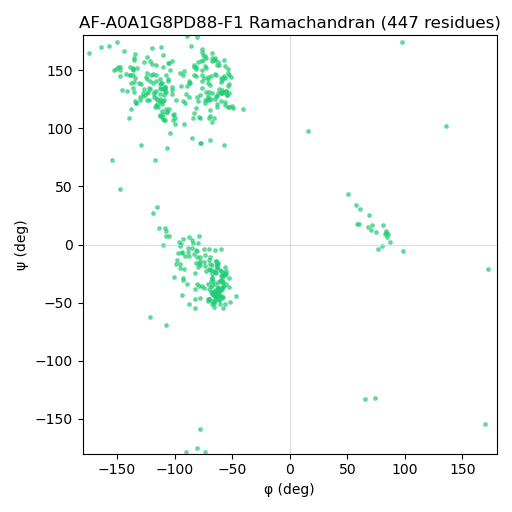ALA A 1 311 ? 7.057 -2.865 -22.735 1.00 98.00 311 ALA A N 1
ATOM 2347 C CA . ALA A 1 311 ? 8.323 -3.363 -23.258 1.00 98.00 311 ALA A CA 1
ATOM 2348 C C . ALA A 1 311 ? 9.148 -4.141 -22.216 1.00 98.00 311 ALA A C 1
ATOM 2350 O O . ALA A 1 311 ? 9.816 -5.109 -22.582 1.00 98.00 311 ALA A O 1
ATOM 2351 N N . LEU A 1 312 ? 9.071 -3.788 -20.926 1.00 97.69 312 LEU A N 1
ATOM 2352 C CA . LEU A 1 312 ? 9.768 -4.522 -19.864 1.00 97.69 312 LEU A CA 1
ATOM 2353 C C . LEU A 1 312 ? 9.297 -5.977 -19.781 1.00 97.69 312 LEU A C 1
ATOM 2355 O O . LEU A 1 312 ? 10.113 -6.890 -19.664 1.00 97.69 312 LEU A O 1
ATOM 2359 N N . PHE A 1 313 ? 7.985 -6.195 -19.877 1.00 96.81 313 PHE A N 1
ATOM 2360 C CA . PHE A 1 313 ? 7.390 -7.530 -19.825 1.00 96.81 313 PHE A CA 1
ATOM 2361 C C . PHE A 1 313 ? 7.456 -8.233 -21.181 1.00 96.81 313 PHE A C 1
ATOM 2363 O O . PHE A 1 313 ? 7.730 -9.428 -21.244 1.00 96.81 313 PHE A O 1
ATOM 2370 N N . GLN A 1 314 ? 7.254 -7.496 -22.277 1.00 96.38 314 GLN A N 1
ATOM 2371 C CA . GLN A 1 314 ? 7.292 -8.042 -23.633 1.00 96.38 314 GLN A CA 1
ATOM 2372 C C . GLN A 1 314 ? 8.649 -8.668 -23.970 1.00 96.38 314 GLN A C 1
ATOM 2374 O O . GLN A 1 314 ? 8.699 -9.696 -24.643 1.00 96.38 314 GLN A O 1
ATOM 2379 N N . HIS A 1 315 ? 9.739 -8.049 -23.515 1.00 96.88 315 HIS A N 1
ATOM 2380 C CA . HIS A 1 315 ? 11.100 -8.514 -23.775 1.00 96.88 315 HIS A CA 1
ATOM 2381 C C . HIS A 1 315 ? 11.650 -9.441 -22.683 1.00 96.88 315 HIS A C 1
ATOM 2383 O O . HIS A 1 315 ? 12.809 -9.831 -22.759 1.00 96.88 315 HIS A O 1
ATOM 2389 N N . GLY A 1 316 ? 10.841 -9.805 -21.680 1.00 96.75 316 GLY A N 1
ATOM 2390 C CA . GLY A 1 316 ? 11.270 -10.675 -20.581 1.00 96.75 316 GLY A CA 1
ATOM 2391 C C . GLY A 1 316 ? 12.300 -10.043 -19.640 1.00 96.75 316 GLY A C 1
ATOM 2392 O O . GLY A 1 316 ? 12.914 -10.754 -18.855 1.00 96.75 316 GLY A O 1
ATOM 2393 N N . LEU A 1 317 ? 12.480 -8.719 -19.695 1.00 98.19 317 LEU A N 1
ATOM 2394 C CA . LEU A 1 317 ? 13.412 -7.991 -18.830 1.00 98.19 317 LEU A CA 1
ATOM 2395 C C . LEU A 1 317 ? 12.895 -7.943 -17.390 1.00 98.19 317 LEU A C 1
ATOM 2397 O O . LEU A 1 317 ? 13.673 -7.998 -16.446 1.00 98.19 317 LEU A O 1
ATOM 2401 N N . ALA A 1 318 ? 11.578 -7.863 -17.209 1.00 97.69 318 ALA A N 1
ATOM 2402 C CA . ALA A 1 318 ? 10.937 -7.948 -15.906 1.00 97.69 318 ALA A CA 1
ATOM 2403 C C . ALA A 1 318 ? 9.894 -9.069 -15.888 1.00 97.69 318 ALA A C 1
ATOM 2405 O O . ALA A 1 318 ? 9.231 -9.333 -16.889 1.00 97.69 318 ALA A O 1
ATOM 2406 N N . THR A 1 319 ? 9.711 -9.708 -14.735 1.00 97.38 319 THR A N 1
ATOM 2407 C CA . THR A 1 319 ? 8.650 -10.699 -14.506 1.00 97.38 319 THR A CA 1
ATOM 2408 C C . THR A 1 319 ? 7.998 -10.444 -13.156 1.00 97.38 319 THR A C 1
ATOM 2410 O O . THR A 1 319 ? 8.682 -10.224 -12.161 1.00 97.38 319 THR A O 1
ATOM 2413 N N . ILE A 1 320 ? 6.666 -10.468 -13.108 1.00 97.75 320 ILE A N 1
ATOM 2414 C CA . ILE A 1 320 ? 5.931 -10.382 -11.844 1.00 97.75 320 ILE A CA 1
ATOM 2415 C C . ILE A 1 320 ? 5.866 -11.789 -11.247 1.00 97.75 320 ILE A C 1
ATOM 2417 O O . ILE A 1 320 ? 5.159 -12.646 -11.774 1.00 97.75 320 ILE A O 1
ATOM 2421 N N . ALA A 1 321 ? 6.609 -12.022 -10.165 1.00 96.69 321 ALA A N 1
ATOM 2422 C CA . ALA A 1 321 ? 6.638 -13.310 -9.476 1.00 96.69 321 ALA A CA 1
ATOM 2423 C C . ALA A 1 321 ? 5.319 -13.566 -8.736 1.00 96.69 321 ALA A C 1
ATOM 2425 O O . ALA A 1 321 ? 4.718 -14.627 -8.886 1.00 96.69 321 ALA A O 1
ATOM 2426 N N . HIS A 1 322 ? 4.841 -12.565 -7.993 1.00 97.44 322 HIS A N 1
ATOM 2427 C CA . HIS A 1 322 ? 3.539 -12.573 -7.329 1.00 97.44 322 HIS A CA 1
ATOM 2428 C C . HIS A 1 322 ? 3.128 -11.167 -6.895 1.00 97.44 322 HIS A C 1
ATOM 2430 O O . HIS A 1 322 ? 3.927 -10.231 -6.920 1.00 97.44 322 HIS A O 1
ATOM 2436 N N . GLY A 1 323 ? 1.875 -11.014 -6.475 1.00 97.12 323 GLY A N 1
ATOM 2437 C CA . GLY A 1 323 ? 1.374 -9.767 -5.914 1.00 97.12 323 GLY A CA 1
ATOM 2438 C C . GLY A 1 323 ? 0.158 -9.929 -5.013 1.00 97.12 323 GLY A C 1
ATOM 2439 O O . GLY A 1 323 ? -0.467 -10.988 -4.956 1.00 97.12 323 GLY A O 1
ATOM 2440 N N . GLY A 1 324 ? -0.205 -8.844 -4.334 1.00 97.19 324 GLY A N 1
ATOM 2441 C CA . GLY A 1 324 ? -1.362 -8.787 -3.445 1.00 97.19 324 GLY A CA 1
ATOM 2442 C C . GLY A 1 324 ? -1.992 -7.397 -3.400 1.00 97.19 324 GLY A C 1
ATOM 2443 O O . GLY A 1 324 ? -1.326 -6.385 -3.633 1.00 97.19 324 GLY A O 1
ATOM 2444 N N . LEU A 1 325 ? -3.292 -7.366 -3.108 1.00 98.12 325 LEU A N 1
ATOM 2445 C CA . LEU A 1 325 ? -4.070 -6.145 -2.908 1.00 98.12 325 LEU A CA 1
ATOM 2446 C C . LEU A 1 325 ? -4.485 -6.077 -1.440 1.00 98.12 325 LEU A C 1
ATOM 2448 O O . LEU A 1 325 ? -5.032 -7.039 -0.898 1.00 98.12 325 LEU A O 1
ATOM 2452 N N . TYR A 1 326 ? -4.231 -4.935 -0.820 1.00 97.94 326 TYR A N 1
ATOM 2453 C CA . TYR A 1 326 ? -4.450 -4.699 0.597 1.00 97.94 326 TYR A CA 1
ATOM 2454 C C . TYR A 1 326 ? -5.114 -3.339 0.803 1.00 97.94 326 TYR A C 1
ATOM 2456 O O . TYR A 1 326 ? -5.053 -2.454 -0.052 1.00 97.94 326 TYR A O 1
ATOM 2464 N N . PHE A 1 327 ? -5.732 -3.150 1.960 1.00 97.44 327 PHE A N 1
ATOM 2465 C CA . PHE A 1 327 ? -6.187 -1.850 2.423 1.00 97.44 327 PHE A CA 1
ATOM 2466 C C . PHE A 1 327 ? -5.320 -1.404 3.599 1.00 97.44 327 PHE A C 1
ATOM 2468 O O . PHE A 1 327 ? -5.399 -1.982 4.682 1.00 97.44 327 PHE A O 1
ATOM 2475 N N . ALA A 1 328 ? -4.463 -0.409 3.373 1.00 96.81 328 ALA A N 1
ATOM 2476 C CA . ALA A 1 328 ? -3.679 0.244 4.409 1.00 96.81 328 ALA A CA 1
ATOM 2477 C C . ALA A 1 328 ? -4.618 0.994 5.359 1.00 96.81 328 ALA A C 1
ATOM 2479 O O . ALA A 1 328 ? -5.228 2.004 4.990 1.00 96.81 328 ALA A O 1
ATOM 2480 N N . VAL A 1 329 ? -4.751 0.468 6.575 1.00 94.00 329 VAL A N 1
ATOM 2481 C CA . VAL A 1 329 ? -5.725 0.962 7.549 1.00 94.00 329 VAL A CA 1
ATOM 2482 C C . VAL A 1 329 ? -5.306 2.339 8.082 1.00 94.00 329 VAL A C 1
ATOM 2484 O O . VAL A 1 329 ? -4.110 2.573 8.289 1.00 94.00 329 VAL A O 1
ATOM 2487 N N . PRO A 1 330 ? -6.254 3.267 8.314 1.00 89.56 330 PRO A N 1
ATOM 2488 C CA . PRO A 1 330 ? -5.935 4.531 8.961 1.00 89.56 330 PRO A CA 1
ATOM 2489 C C . PRO A 1 330 ? -5.489 4.309 10.410 1.00 89.56 330 PRO A C 1
ATOM 2491 O O . PRO A 1 330 ? -5.798 3.291 11.036 1.00 89.56 330 PRO A O 1
ATOM 2494 N N . HIS A 1 331 ? -4.771 5.290 10.956 1.00 84.94 331 HIS A N 1
ATOM 2495 C CA . HIS A 1 331 ? -4.405 5.287 12.366 1.00 84.94 331 HIS A CA 1
ATOM 2496 C C . HIS A 1 331 ? -5.662 5.345 13.249 1.00 84.94 331 HIS A C 1
ATOM 2498 O O . HIS A 1 331 ? -6.476 6.259 13.118 1.00 84.94 331 HIS A O 1
ATOM 2504 N N . ASP A 1 332 ? -5.773 4.417 14.199 1.00 85.62 332 ASP A N 1
ATOM 2505 C CA . ASP A 1 332 ? -6.801 4.407 15.238 1.00 85.62 332 ASP A CA 1
ATOM 2506 C C . ASP A 1 332 ? -6.115 4.208 16.603 1.00 85.62 332 ASP A C 1
ATOM 2508 O O . ASP A 1 332 ? -5.339 3.261 16.752 1.00 85.62 332 ASP A O 1
ATOM 2512 N N . PRO A 1 333 ? -6.364 5.079 17.600 1.00 83.56 333 PRO A N 1
ATOM 2513 C CA . PRO A 1 333 ? -5.693 5.013 18.900 1.00 83.56 333 PRO A CA 1
ATOM 2514 C C . PRO A 1 333 ? -6.097 3.800 19.752 1.00 83.56 333 PRO A C 1
ATOM 2516 O O . PRO A 1 333 ? -5.489 3.569 20.794 1.00 83.56 333 PRO A O 1
ATOM 2519 N N . ARG A 1 334 ? -7.142 3.052 19.372 1.00 88.31 334 ARG A N 1
ATOM 2520 C CA . ARG A 1 334 ? -7.617 1.883 20.128 1.00 88.31 334 ARG A CA 1
ATOM 2521 C C . ARG A 1 334 ? -6.797 0.642 19.798 1.00 88.31 334 ARG A C 1
ATOM 2523 O O . ARG A 1 334 ? -6.328 -0.035 20.706 1.00 88.31 334 ARG A O 1
ATOM 2530 N N . PHE A 1 335 ? -6.706 0.322 18.508 1.00 93.62 335 PHE A N 1
ATOM 2531 C CA . PHE A 1 335 ? -5.872 -0.729 17.926 1.00 93.62 335 PHE A CA 1
ATOM 2532 C C . PHE A 1 335 ? -5.946 -0.677 16.394 1.00 93.62 335 PHE A C 1
ATOM 2534 O O . PHE A 1 335 ? -6.850 -0.066 15.820 1.00 93.62 335 PHE A O 1
ATOM 2541 N N . ILE A 1 336 ? -5.009 -1.352 15.727 1.00 94.81 336 ILE A N 1
ATOM 2542 C CA . ILE A 1 336 ? -4.946 -1.476 14.265 1.00 94.81 336 ILE A CA 1
ATOM 2543 C C . ILE A 1 336 ? -6.303 -1.930 13.705 1.00 94.81 336 ILE A C 1
ATOM 2545 O O . ILE A 1 336 ? -6.779 -3.025 14.003 1.00 94.81 336 ILE A O 1
ATOM 2549 N N . GLY A 1 337 ? -6.907 -1.097 12.853 1.00 93.06 337 GLY A N 1
ATOM 2550 C CA . GLY A 1 337 ? -8.156 -1.420 12.160 1.00 93.06 337 GLY A CA 1
ATOM 2551 C C . GLY A 1 337 ? -9.402 -1.442 13.050 1.00 93.06 337 GLY A C 1
ATOM 2552 O O . GLY A 1 337 ? -10.419 -1.983 12.624 1.00 93.06 337 GLY A O 1
ATOM 2553 N N . ALA A 1 338 ? -9.363 -0.863 14.258 1.00 93.19 338 ALA A N 1
ATOM 2554 C CA . ALA A 1 338 ? -10.489 -0.905 15.195 1.00 93.19 338 ALA A CA 1
ATOM 2555 C C . ALA A 1 338 ? -11.817 -0.419 14.593 1.00 93.19 338 ALA A C 1
ATOM 2557 O O . ALA A 1 338 ? -12.851 -1.034 14.851 1.00 93.19 338 ALA A O 1
ATOM 2558 N N . GLY A 1 339 ? -11.781 0.594 13.719 1.00 89.62 339 GLY A N 1
ATOM 2559 C CA . GLY A 1 339 ? -12.960 1.107 13.014 1.00 89.62 339 GLY A CA 1
ATOM 2560 C C . GLY A 1 339 ? -13.730 0.068 12.184 1.00 89.62 339 GLY A C 1
ATOM 2561 O O . GLY A 1 339 ? -14.943 0.192 12.017 1.00 89.62 339 GLY A O 1
ATOM 2562 N N . ALA A 1 340 ? -13.056 -0.983 11.701 1.00 92.19 340 ALA A N 1
ATOM 2563 C CA . ALA A 1 340 ? -13.687 -2.083 10.968 1.00 92.19 340 ALA A CA 1
ATOM 2564 C C . ALA A 1 340 ? -14.477 -3.041 11.884 1.00 92.19 340 ALA A C 1
ATOM 2566 O O . ALA A 1 340 ? -15.278 -3.837 11.407 1.00 92.19 340 ALA A O 1
ATOM 2567 N N . PHE A 1 341 ? -14.263 -2.975 13.199 1.00 92.62 341 PHE A N 1
ATOM 2568 C CA . PHE A 1 341 ? -14.939 -3.809 14.197 1.00 92.62 341 PHE A CA 1
ATOM 2569 C C . PHE A 1 341 ? -15.975 -3.040 15.023 1.00 92.62 341 PHE A C 1
ATOM 2571 O O . PHE A 1 341 ? -16.470 -3.577 16.025 1.00 92.62 341 PHE A O 1
ATOM 2578 N N . ASP A 1 342 ? -16.247 -1.791 14.650 1.00 84.00 342 ASP A N 1
ATOM 2579 C CA . ASP A 1 342 ? -17.310 -0.987 15.238 1.00 84.00 342 ASP A CA 1
ATOM 2580 C C . ASP A 1 342 ? -18.664 -1.471 14.716 1.00 84.00 342 ASP A C 1
ATOM 2582 O O . ASP A 1 342 ? -18.790 -1.862 13.554 1.00 84.00 342 ASP A O 1
ATOM 2586 N N . ASP A 1 343 ? -19.683 -1.456 15.578 1.00 68.69 343 ASP A N 1
ATOM 2587 C CA . ASP A 1 343 ? -21.045 -1.777 15.156 1.00 68.69 343 ASP A CA 1
ATOM 2588 C C . ASP A 1 343 ? -21.488 -0.722 14.129 1.00 68.69 343 ASP A C 1
ATOM 2590 O O . ASP A 1 343 ? -21.558 0.461 14.474 1.00 68.69 343 ASP A O 1
ATOM 2594 N N . PRO A 1 344 ? -21.801 -1.103 12.875 1.00 57.31 344 PRO A N 1
ATOM 2595 C CA . PRO A 1 344 ? -22.242 -0.149 11.861 1.00 57.31 344 PRO A CA 1
ATOM 2596 C C . PRO A 1 344 ? -23.556 0.548 12.245 1.00 57.31 344 PRO A C 1
ATOM 2598 O O . PRO A 1 344 ? -23.890 1.574 11.658 1.00 57.31 344 PRO A O 1
ATOM 2601 N N . ASN A 1 345 ? -24.289 0.012 13.228 1.00 55.44 345 ASN A N 1
ATOM 2602 C CA . ASN A 1 345 ? -25.506 0.602 13.768 1.00 55.44 345 ASN A CA 1
ATOM 2603 C C . ASN A 1 345 ? -25.263 1.481 15.004 1.00 55.44 345 ASN A C 1
ATOM 2605 O O . ASN A 1 345 ? -26.203 2.136 15.444 1.00 55.44 345 ASN A O 1
ATOM 2609 N N . GLN A 1 346 ? -24.054 1.534 15.579 1.00 61.78 346 GLN A N 1
ATOM 2610 C CA . GLN A 1 346 ? -23.742 2.486 16.649 1.00 61.78 346 GLN A CA 1
ATOM 2611 C C . GLN A 1 346 ? -23.467 3.868 16.048 1.00 61.78 346 GLN A C 1
ATOM 2613 O O . GLN A 1 346 ? -22.450 4.093 15.397 1.00 61.78 346 GLN A O 1
ATOM 2618 N N . GLY A 1 347 ? -24.378 4.817 16.274 1.00 68.69 347 GLY A N 1
ATOM 2619 C CA . GLY A 1 347 ? -24.115 6.222 15.957 1.00 68.69 347 GLY A CA 1
ATOM 2620 C C . GLY A 1 347 ? -23.195 6.884 16.988 1.00 68.69 347 GLY A C 1
ATOM 2621 O O . GLY A 1 347 ? -22.996 6.379 18.092 1.00 68.69 347 GLY A O 1
ATOM 2622 N N . GLY A 1 348 ? -22.658 8.048 16.636 1.00 76.25 348 GLY A N 1
ATOM 2623 C CA . GLY A 1 348 ? -21.721 8.813 17.446 1.00 76.25 348 GLY A CA 1
ATOM 2624 C C . GLY A 1 348 ? -22.311 9.262 18.782 1.00 76.25 348 GLY A C 1
ATOM 2625 O O . GLY A 1 348 ? -23.528 9.408 18.950 1.00 76.25 348 GLY A O 1
ATOM 2626 N N . HIS A 1 349 ? -21.414 9.518 19.732 1.00 82.00 349 HIS A N 1
ATOM 2627 C CA . HIS A 1 349 ? -21.758 10.007 21.061 1.00 82.00 349 HIS A CA 1
ATOM 2628 C C . HIS A 1 349 ? -21.245 11.435 21.248 1.00 82.00 349 HIS A C 1
ATOM 2630 O O . HIS A 1 349 ? -20.051 11.708 21.111 1.00 82.00 349 HIS A O 1
ATOM 2636 N N . LEU A 1 350 ? -22.143 12.342 21.619 1.00 87.88 350 LEU A N 1
ATOM 2637 C CA . LEU A 1 350 ? -21.824 13.725 21.946 1.00 87.88 350 LEU A CA 1
ATOM 2638 C C . LEU A 1 350 ? -22.116 13.984 23.423 1.00 87.88 350 LEU A C 1
ATOM 2640 O O . LEU A 1 350 ? -23.260 13.905 23.868 1.00 87.88 350 LEU A O 1
ATOM 2644 N N . ARG A 1 351 ? -21.081 14.333 24.184 1.00 90.88 351 ARG A N 1
ATOM 2645 C CA . ARG A 1 351 ? -21.203 14.939 25.508 1.00 90.88 351 ARG A CA 1
ATOM 2646 C C . ARG A 1 351 ? -21.318 16.447 25.357 1.00 90.88 351 ARG A C 1
ATOM 2648 O O . ARG A 1 351 ? -20.445 17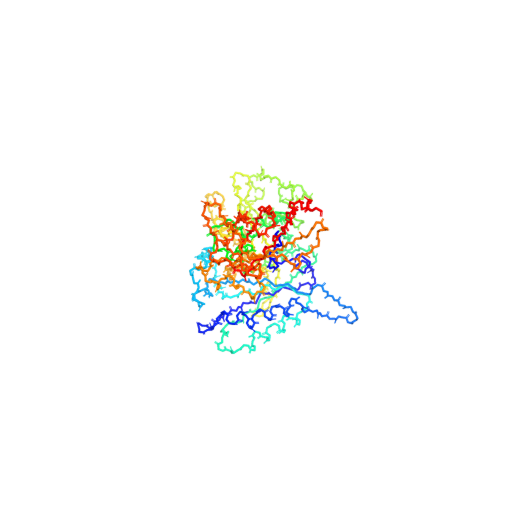.077 24.769 1.00 90.88 351 ARG A O 1
ATOM 2655 N N . ILE A 1 352 ? -22.348 17.030 25.944 1.00 92.12 352 ILE A N 1
ATOM 2656 C CA . ILE A 1 352 ? -22.484 18.478 26.069 1.00 92.12 352 ILE A CA 1
ATOM 2657 C C . ILE A 1 352 ? -22.282 18.824 27.537 1.00 92.12 352 ILE A C 1
ATOM 2659 O O . ILE A 1 352 ? -22.901 18.214 28.413 1.00 92.12 352 ILE A O 1
ATOM 2663 N N . VAL A 1 353 ? -21.394 19.777 27.791 1.00 93.06 353 VAL A N 1
ATOM 2664 C CA . VAL A 1 353 ? -21.093 20.315 29.115 1.00 93.06 353 VAL A CA 1
ATOM 2665 C C . VAL A 1 353 ? -21.437 21.790 29.108 1.00 93.06 353 VAL A C 1
ATOM 2667 O O . VAL A 1 353 ? -21.002 22.524 28.226 1.00 93.06 353 VAL A O 1
ATOM 2670 N N . VAL A 1 354 ? -22.196 22.225 30.102 1.00 92.25 354 VAL A N 1
ATOM 2671 C CA . VAL A 1 354 ? -22.530 23.630 30.300 1.00 92.25 354 VAL A CA 1
ATOM 2672 C C . VAL A 1 354 ? -21.790 24.160 31.507 1.00 92.25 354 VAL A C 1
ATOM 2674 O O . VAL A 1 354 ? -21.760 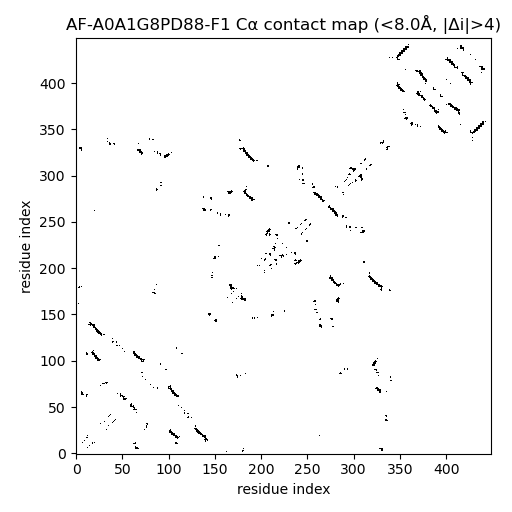23.540 32.570 1.00 92.25 354 VAL A O 1
ATOM 2677 N N . GLN A 1 355 ? -21.210 25.331 31.316 1.00 90.50 355 GLN A N 1
ATOM 2678 C CA . GLN A 1 355 ? -20.582 26.128 32.344 1.00 90.50 355 GLN A CA 1
ATOM 2679 C C . GLN A 1 355 ? -21.216 27.513 32.343 1.00 90.50 355 GLN A C 1
ATOM 2681 O O . GLN A 1 355 ? -21.536 28.040 31.283 1.00 90.50 355 GLN A O 1
ATOM 2686 N N . VAL A 1 356 ? -21.372 28.113 33.521 1.00 88.12 356 VAL A N 1
ATOM 2687 C CA . VAL A 1 356 ? -21.894 29.477 33.654 1.00 88.12 356 VAL A CA 1
ATOM 2688 C C . VAL A 1 356 ? -20.812 30.355 34.257 1.00 88.12 356 VAL A C 1
ATOM 2690 O O . VAL A 1 356 ? -20.199 29.980 35.258 1.00 88.12 356 VAL A O 1
ATOM 2693 N N . THR A 1 357 ? -20.581 31.522 33.662 1.00 89.00 357 THR A N 1
ATOM 2694 C CA . THR A 1 357 ? -19.640 32.516 34.181 1.00 89.00 357 THR A CA 1
ATOM 2695 C C . THR A 1 357 ? -20.351 33.726 34.770 1.00 89.00 357 THR A C 1
ATOM 2697 O O . THR A 1 357 ? -21.389 34.167 34.267 1.00 89.00 357 THR A O 1
ATOM 2700 N N . ASP A 1 358 ? -19.767 34.298 35.818 1.00 84.12 358 ASP A N 1
ATOM 2701 C CA . ASP A 1 358 ? -20.204 35.559 36.403 1.00 84.12 358 ASP A CA 1
ATOM 2702 C C . ASP A 1 358 ? -19.828 36.777 35.531 1.00 84.12 358 ASP A C 1
ATOM 2704 O O . ASP A 1 358 ? -19.243 36.654 34.453 1.00 84.12 358 ASP A O 1
ATOM 2708 N N . ALA A 1 359 ? -20.160 37.982 36.006 1.00 77.62 359 ALA A N 1
ATOM 2709 C CA . ALA A 1 359 ? -19.878 39.233 35.297 1.00 77.62 359 ALA A CA 1
ATOM 2710 C C . ALA A 1 359 ? -18.373 39.537 35.126 1.00 77.62 359 ALA A C 1
ATOM 2712 O O . ALA A 1 359 ? -18.019 40.413 34.339 1.00 77.62 359 ALA A O 1
ATOM 2713 N N . SER A 1 360 ? -17.495 38.838 35.854 1.00 78.50 360 SER A N 1
ATOM 2714 C CA . SER A 1 360 ? -16.037 38.927 35.725 1.00 78.50 360 SER A CA 1
ATOM 2715 C C . SER A 1 360 ? -15.451 37.877 34.771 1.00 78.50 360 SER A C 1
ATOM 2717 O O . SER A 1 360 ? -14.261 37.929 34.464 1.00 78.50 360 SER A O 1
ATOM 2719 N N . GLY A 1 361 ? -16.276 36.945 34.280 1.00 77.38 361 GLY A N 1
ATOM 2720 C CA . GLY A 1 361 ? -15.857 35.831 33.429 1.00 77.38 361 GLY A CA 1
ATOM 2721 C C . GLY A 1 361 ? -15.347 34.610 34.203 1.00 77.38 361 GLY A C 1
ATOM 2722 O O . GLY A 1 361 ? -14.873 33.658 33.584 1.00 77.38 361 GLY A O 1
ATOM 2723 N N . ALA A 1 362 ? -15.441 34.604 35.537 1.00 82.50 362 ALA A N 1
ATOM 2724 C CA . ALA A 1 362 ? -15.081 33.453 36.362 1.00 82.50 362 ALA A CA 1
ATOM 2725 C C . ALA A 1 362 ? -16.243 32.450 36.443 1.00 82.50 362 ALA A C 1
ATOM 2727 O O . ALA A 1 362 ? -17.402 32.838 36.335 1.00 82.50 362 ALA A O 1
ATOM 2728 N N . GLN A 1 363 ? -15.947 31.159 36.646 1.00 83.44 363 GLN A N 1
ATOM 2729 C CA . GLN A 1 363 ? -16.982 30.137 36.865 1.00 83.44 363 GLN A CA 1
ATOM 2730 C C . GLN A 1 363 ? -17.849 30.500 38.072 1.00 83.44 363 GLN A C 1
ATOM 2732 O O . GLN A 1 363 ? -17.317 30.765 39.148 1.00 83.44 363 GLN A O 1
ATOM 2737 N N . ASP A 1 364 ? -19.169 30.463 37.904 1.00 82.75 364 ASP A N 1
ATOM 2738 C CA . ASP A 1 364 ? -20.123 30.736 38.973 1.00 82.75 364 ASP A CA 1
ATOM 2739 C C . ASP A 1 364 ? -20.517 29.432 39.692 1.00 82.75 364 ASP A C 1
ATOM 2741 O O . ASP A 1 364 ? -21.328 28.659 39.173 1.00 82.75 364 ASP A O 1
ATOM 2745 N N . PRO A 1 365 ? -19.995 29.168 40.905 1.00 78.25 365 PRO A N 1
ATOM 2746 C CA . PRO A 1 365 ? -20.301 27.942 41.637 1.00 78.25 365 PRO A CA 1
ATOM 2747 C C . PRO A 1 365 ? -21.747 27.897 42.157 1.00 78.25 365 PRO A C 1
ATOM 2749 O O . PRO A 1 365 ? -22.197 26.841 42.594 1.00 78.25 365 PRO A O 1
ATOM 2752 N N . ALA A 1 366 ? -22.471 29.023 42.140 1.00 80.19 366 ALA A N 1
ATOM 2753 C CA . ALA A 1 366 ? -23.861 29.112 42.581 1.00 80.19 366 ALA A CA 1
ATOM 2754 C C . ALA A 1 366 ? -24.869 28.985 41.423 1.00 80.19 366 ALA A C 1
ATOM 2756 O O . ALA A 1 366 ? -26.080 29.044 41.656 1.00 80.19 366 ALA A O 1
ATOM 2757 N N . ALA A 1 367 ? -24.401 28.834 40.180 1.00 81.94 367 ALA A N 1
ATOM 2758 C CA . ALA A 1 367 ? -25.270 28.714 39.019 1.00 81.94 367 ALA A CA 1
ATOM 2759 C C . ALA A 1 367 ? -26.000 27.362 38.983 1.00 81.94 367 ALA A C 1
ATOM 2761 O O . ALA A 1 367 ? -25.428 26.301 39.235 1.00 81.94 367 ALA A O 1
ATOM 2762 N N . THR A 1 368 ? -27.284 27.389 38.619 1.00 86.06 368 THR A N 1
ATOM 2763 C CA . THR A 1 368 ? -28.045 26.162 38.354 1.00 86.06 368 THR A CA 1
ATOM 2764 C C . THR A 1 368 ? -27.730 25.688 36.943 1.00 86.06 368 THR A C 1
ATOM 2766 O O . THR A 1 368 ? -28.041 26.393 35.994 1.00 86.06 368 THR A O 1
ATOM 2769 N N . LEU A 1 369 ? -27.142 24.497 36.800 1.00 86.88 369 LEU A N 1
ATOM 2770 C CA . LEU A 1 369 ? -26.703 23.962 35.501 1.00 86.88 369 LEU A CA 1
ATOM 2771 C C . LEU A 1 369 ? -27.705 22.986 34.851 1.00 86.88 369 LEU A C 1
ATOM 2773 O O . LEU A 1 369 ? -27.515 22.565 33.708 1.00 86.88 369 LEU A O 1
ATOM 2777 N N . ALA A 1 370 ? -28.764 22.607 35.571 1.00 88.75 370 ALA A N 1
ATOM 2778 C CA . ALA A 1 370 ? -29.826 21.744 35.056 1.00 88.75 370 ALA A CA 1
ATOM 2779 C C . ALA A 1 370 ? -30.774 22.498 34.117 1.00 88.75 370 ALA A C 1
ATOM 2781 O O . ALA A 1 370 ? -31.054 23.678 34.324 1.00 88.75 370 ALA A O 1
ATOM 2782 N N . GLY A 1 371 ? -31.349 21.777 33.153 1.00 85.94 371 GLY A N 1
ATOM 2783 C CA . GLY A 1 371 ? -32.461 22.281 32.343 1.00 85.94 371 GLY A CA 1
ATOM 2784 C C . GLY A 1 371 ? -32.060 23.078 31.101 1.00 85.94 371 GLY A 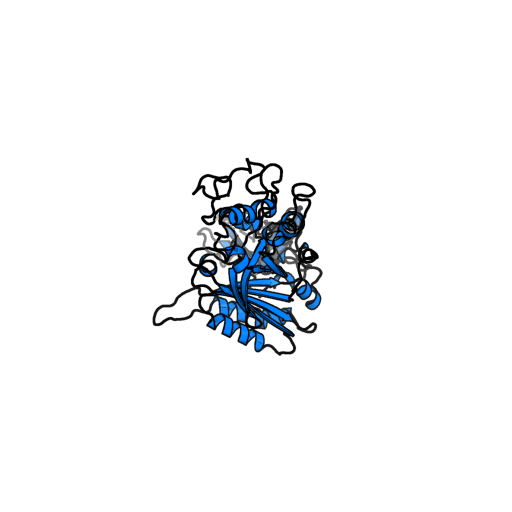C 1
ATOM 2785 O O . GLY A 1 371 ? -32.945 23.523 30.370 1.00 85.94 371 GLY A O 1
ATOM 2786 N N . ALA A 1 372 ? -30.764 23.221 30.811 1.00 91.12 372 ALA A N 1
ATOM 2787 C CA . ALA A 1 372 ? -30.329 23.768 29.532 1.00 91.12 372 ALA A CA 1
ATOM 2788 C C . ALA A 1 372 ? -30.687 22.787 28.411 1.00 91.12 372 ALA A C 1
ATOM 2790 O O . ALA A 1 372 ? -30.401 21.593 28.516 1.00 91.12 372 ALA A O 1
ATOM 2791 N N . THR A 1 373 ? -31.325 23.289 27.356 1.00 94.69 373 THR A N 1
ATOM 2792 C CA . THR A 1 373 ? -31.826 22.473 26.244 1.00 94.69 373 THR A CA 1
ATOM 2793 C C . THR A 1 373 ? -31.004 22.727 24.992 1.00 94.69 373 THR A C 1
ATOM 2795 O O . THR A 1 373 ? -30.734 23.874 24.637 1.00 94.69 373 THR A O 1
ATOM 2798 N N . PHE A 1 374 ? -30.639 21.647 24.312 1.00 95.88 374 PHE A N 1
ATOM 2799 C CA . PHE A 1 374 ? -29.842 21.645 23.095 1.00 95.88 374 PHE A CA 1
ATOM 2800 C C . PHE A 1 374 ? -30.585 20.931 21.979 1.00 95.88 374 PHE A C 1
ATOM 2802 O O . PHE A 1 374 ? -31.231 19.913 22.216 1.00 95.88 374 PHE A O 1
ATOM 2809 N N . THR A 1 375 ? -30.456 21.449 20.762 1.00 95.94 375 THR A N 1
ATOM 2810 C CA . THR A 1 375 ? -30.903 20.801 19.528 1.00 95.94 375 THR A CA 1
ATOM 2811 C C . THR A 1 375 ? -29.683 20.487 18.675 1.00 95.94 375 THR A C 1
ATOM 2813 O O . THR A 1 375 ? -28.886 21.378 18.382 1.00 95.94 375 THR A O 1
ATOM 2816 N N . ILE A 1 376 ? -29.532 19.217 18.314 1.00 95.06 376 ILE A N 1
ATOM 2817 C CA . ILE A 1 376 ? -28.467 18.697 17.465 1.00 95.06 376 ILE A CA 1
ATOM 2818 C C . ILE A 1 376 ? -29.096 18.396 16.115 1.00 95.06 376 ILE A C 1
ATOM 2820 O O . ILE A 1 376 ? -29.942 17.508 16.042 1.00 95.06 376 ILE A O 1
ATOM 2824 N N . THR A 1 377 ? -28.696 19.122 15.078 1.00 93.88 377 THR A N 1
ATOM 2825 C CA . THR A 1 377 ? -29.279 19.018 13.737 1.00 93.88 377 THR A CA 1
ATOM 2826 C C . THR A 1 377 ? -28.226 18.566 12.740 1.00 93.88 377 THR A C 1
ATOM 2828 O O . THR A 1 377 ? -27.125 19.123 12.694 1.00 93.88 377 THR A O 1
ATOM 2831 N N . ASP A 1 378 ? -28.567 17.560 11.944 1.00 89.44 378 ASP A N 1
ATOM 2832 C CA . ASP A 1 378 ? -27.725 17.082 10.853 1.00 89.44 378 ASP A CA 1
ATOM 2833 C C . ASP A 1 378 ? -27.938 17.888 9.549 1.00 89.44 378 ASP A C 1
ATOM 2835 O O . ASP A 1 378 ? -28.860 18.707 9.464 1.00 89.44 378 ASP A O 1
ATOM 2839 N N . PRO A 1 379 ? -27.108 17.692 8.507 1.00 84.25 379 PRO A N 1
ATOM 2840 C CA . PRO A 1 379 ? -27.262 18.406 7.236 1.00 84.25 379 PRO A CA 1
ATOM 2841 C C . PRO A 1 379 ? -28.574 18.110 6.492 1.00 84.25 379 PRO A C 1
ATOM 2843 O O . PRO A 1 379 ? -28.974 18.894 5.633 1.00 84.25 379 PRO A O 1
ATOM 2846 N N . ALA A 1 380 ? -29.246 17.000 6.813 1.00 82.81 380 ALA A N 1
ATOM 2847 C CA . ALA A 1 380 ? -30.544 16.632 6.252 1.00 82.81 380 ALA A CA 1
ATOM 2848 C C . ALA A 1 380 ? -31.722 17.284 7.005 1.00 82.81 380 ALA A C 1
ATOM 2850 O O . ALA A 1 380 ? -32.874 17.136 6.595 1.00 82.81 380 ALA A O 1
ATOM 2851 N N . GLY A 1 381 ? -31.449 18.027 8.083 1.00 84.44 381 GLY A N 1
ATOM 2852 C CA . GLY A 1 381 ? -32.453 18.697 8.905 1.00 84.44 381 GLY A CA 1
ATOM 2853 C C . GLY A 1 381 ? -33.099 17.796 9.959 1.00 84.44 381 GLY A C 1
ATOM 2854 O O . GLY A 1 381 ? -34.065 18.214 10.598 1.00 84.44 381 GLY A O 1
ATOM 2855 N N . VAL A 1 382 ? -32.586 16.581 10.173 1.00 87.00 382 VAL A N 1
ATOM 2856 C CA . VAL A 1 382 ? -33.042 15.697 11.250 1.00 87.00 382 VAL A CA 1
ATOM 2857 C C . VAL A 1 382 ? -32.433 16.182 12.559 1.00 87.00 382 VAL A C 1
ATOM 2859 O O . VAL A 1 382 ? -31.222 16.386 12.662 1.00 87.00 382 VAL A O 1
ATOM 2862 N N . SER A 1 383 ? -33.278 16.377 13.572 1.00 91.38 383 SER A N 1
ATOM 2863 C CA . SER A 1 383 ? -32.864 16.946 14.852 1.00 91.38 383 SER A CA 1
ATOM 2864 C C . SER A 1 383 ? -33.130 16.022 16.036 1.00 91.38 383 SER A C 1
ATOM 2866 O O . SER A 1 383 ? -34.203 15.427 16.131 1.00 91.38 383 SER A O 1
ATOM 2868 N N . GLN A 1 384 ? -32.201 15.989 16.987 1.00 90.56 384 GLN A N 1
ATOM 2869 C CA . GLN A 1 384 ? -32.394 15.398 18.312 1.00 90.56 384 GLN A CA 1
ATOM 2870 C C . GLN A 1 384 ? -32.282 16.475 19.393 1.00 90.56 384 GLN A C 1
ATOM 2872 O O . GLN A 1 384 ? -31.495 17.413 19.267 1.00 90.56 384 GLN A O 1
ATOM 2877 N N . THR A 1 385 ? -33.055 16.337 20.470 1.00 93.81 385 THR A N 1
ATOM 2878 C CA . THR A 1 385 ? -33.057 17.289 21.589 1.00 93.81 385 THR A CA 1
ATOM 2879 C C . THR A 1 385 ? -32.491 16.644 22.846 1.00 93.81 385 THR A C 1
ATOM 2881 O O . THR A 1 385 ? -32.749 15.475 23.125 1.00 93.81 385 THR A O 1
ATOM 2884 N N . ALA A 1 386 ? -31.739 17.418 23.622 1.00 91.94 386 ALA A N 1
ATOM 2885 C CA . ALA A 1 386 ? -31.102 16.962 24.849 1.00 91.94 386 ALA A CA 1
ATOM 2886 C C . ALA A 1 386 ? -31.198 18.020 25.949 1.00 91.94 386 ALA A C 1
ATOM 2888 O O . ALA A 1 386 ? -31.140 19.214 25.663 1.00 91.94 386 ALA A O 1
ATOM 2889 N N . VAL A 1 387 ? -31.326 17.581 27.203 1.00 93.38 387 VAL A N 1
ATOM 2890 C CA . VAL A 1 387 ? -31.456 18.467 28.369 1.00 93.38 387 VAL A CA 1
ATOM 2891 C C . VAL A 1 387 ? -30.401 18.117 29.413 1.00 93.38 387 VAL A C 1
ATOM 2893 O O . VAL A 1 387 ? -30.207 16.943 29.731 1.00 93.38 387 VAL A O 1
ATOM 2896 N N . THR A 1 388 ? -29.716 19.125 29.952 1.00 90.69 388 THR A N 1
ATOM 2897 C CA . THR A 1 388 ? -28.673 18.929 30.967 1.00 90.69 388 THR A CA 1
ATOM 2898 C C . THR A 1 388 ? -29.234 18.499 32.318 1.00 90.69 388 THR A C 1
ATOM 2900 O O . THR A 1 388 ? -30.287 18.953 32.773 1.00 90.69 388 THR A O 1
ATOM 2903 N N . THR A 1 389 ? -28.479 17.636 32.998 1.00 89.88 389 THR A N 1
ATOM 2904 C CA . THR A 1 389 ? -28.737 17.232 34.388 1.00 89.88 389 THR A CA 1
ATOM 2905 C C . THR A 1 389 ? -28.212 18.275 35.387 1.00 89.88 389 THR A C 1
ATOM 2907 O O . THR A 1 389 ? -27.566 19.246 35.001 1.00 89.88 389 THR A O 1
ATOM 2910 N N . ALA A 1 390 ? -28.405 18.049 36.692 1.00 86.06 390 ALA A N 1
ATOM 2911 C CA . ALA A 1 390 ? -27.842 18.889 37.763 1.00 86.06 390 ALA A CA 1
ATOM 2912 C C . ALA A 1 390 ? -26.312 19.060 37.700 1.00 86.06 390 ALA A C 1
ATOM 2914 O O . ALA A 1 390 ? -25.786 20.045 38.203 1.00 86.06 390 ALA A O 1
ATOM 2915 N N . SER A 1 391 ? -25.609 18.135 37.040 1.00 83.56 391 SER A N 1
ATOM 2916 C CA . SER A 1 391 ? -24.164 18.219 36.788 1.00 83.56 391 SER A CA 1
ATOM 2917 C C . SER A 1 391 ? -23.774 19.126 35.609 1.00 83.56 391 SER A C 1
ATOM 2919 O O . SER A 1 391 ? -22.602 19.183 35.249 1.00 83.56 391 SER A O 1
ATOM 2921 N N . GLY A 1 392 ? -24.741 19.770 34.946 1.00 87.94 392 GLY A N 1
ATOM 2922 C CA . GLY A 1 392 ? -24.503 20.569 33.740 1.00 87.94 392 GLY A CA 1
ATOM 2923 C C . GLY A 1 392 ? -24.142 19.747 32.507 1.00 87.94 392 GLY A C 1
ATOM 2924 O O . GLY A 1 392 ? -23.690 20.301 31.513 1.00 87.94 392 GLY A O 1
ATOM 2925 N N . CYS A 1 393 ? -24.320 18.426 32.558 1.00 90.19 393 CYS A N 1
ATOM 2926 C CA . CYS A 1 393 ? -23.900 17.520 31.496 1.00 90.19 393 CYS A CA 1
ATOM 2927 C C . CYS A 1 393 ? -25.081 16.734 30.923 1.00 90.19 393 CYS A C 1
ATOM 2929 O O . CYS A 1 393 ? -25.994 16.340 31.660 1.00 90.19 393 CYS A O 1
ATOM 2931 N N . VAL A 1 394 ? -25.017 16.453 29.621 1.00 91.12 394 VAL A N 1
ATOM 2932 C CA . VAL A 1 394 ? -25.879 15.491 28.921 1.00 91.12 394 VAL A CA 1
ATOM 2933 C C . VAL A 1 394 ? -25.071 14.735 27.869 1.00 91.12 394 VAL A C 1
ATOM 2935 O O . VAL A 1 394 ? -24.125 15.274 27.301 1.00 91.12 394 VAL A O 1
ATOM 2938 N N . THR A 1 395 ? -25.414 13.468 27.637 1.00 89.00 395 THR A N 1
ATOM 2939 C CA . THR A 1 395 ? -24.835 12.665 26.552 1.00 89.00 395 THR A CA 1
ATOM 2940 C C . THR A 1 395 ? -25.933 12.264 25.584 1.00 89.00 395 THR A C 1
ATOM 2942 O O . THR A 1 395 ? -26.936 11.687 25.996 1.00 89.00 395 THR A O 1
ATOM 2945 N N . VAL A 1 396 ? -25.724 12.562 24.308 1.00 86.69 396 VAL A N 1
ATOM 2946 C CA . VAL A 1 396 ? -26.597 12.182 23.198 1.00 86.69 396 VAL A CA 1
ATOM 2947 C C . VAL A 1 396 ? -25.886 11.093 22.414 1.00 86.69 396 VAL A C 1
ATOM 2949 O O . VAL A 1 396 ? -24.695 11.211 22.137 1.00 86.69 396 VAL A O 1
ATOM 2952 N N . SER A 1 397 ? -26.592 10.010 22.124 1.00 85.12 397 SER A N 1
ATOM 2953 C CA . SER A 1 397 ? -26.042 8.828 21.455 1.00 85.12 397 SER A CA 1
ATOM 2954 C C . SER A 1 397 ? -26.772 8.594 20.144 1.00 85.12 397 SER A C 1
ATOM 2956 O O . SER A 1 397 ? -27.831 9.180 19.929 1.00 85.12 397 SER A O 1
ATOM 2958 N N . MET A 1 398 ? -26.249 7.701 19.303 1.00 81.00 398 MET A N 1
ATOM 2959 C CA . MET A 1 398 ? -26.876 7.362 18.020 1.00 81.00 398 MET A CA 1
ATOM 2960 C C . MET A 1 398 ? -26.993 8.573 17.084 1.00 81.00 398 MET A C 1
ATOM 2962 O O . MET A 1 398 ? -27.937 8.683 16.302 1.00 81.00 398 MET A O 1
ATOM 2966 N N . LEU A 1 399 ? -26.051 9.513 17.191 1.00 84.12 399 LEU A N 1
ATOM 2967 C CA . LEU A 1 399 ? -25.980 10.652 16.289 1.00 84.12 399 LEU A CA 1
ATOM 2968 C C . LEU A 1 399 ? -25.277 10.251 14.986 1.00 84.12 399 LEU A C 1
ATOM 2970 O O . LEU A 1 399 ? -24.410 9.374 15.003 1.00 84.12 399 LEU A O 1
ATOM 2974 N N . PRO A 1 400 ? -25.601 10.890 13.855 1.00 81.62 400 PRO A N 1
ATOM 2975 C CA . PRO A 1 400 ? -24.849 10.670 12.631 1.00 81.62 400 PRO A CA 1
ATOM 2976 C C . PRO A 1 400 ? -23.361 11.004 12.808 1.00 81.62 400 PRO A C 1
ATOM 2978 O O . PRO A 1 400 ? -22.992 11.942 13.516 1.00 81.62 400 PRO A O 1
ATOM 2981 N N . ILE A 1 401 ? -22.515 10.220 12.155 1.00 80.50 401 ILE A N 1
ATOM 2982 C CA . ILE A 1 401 ? -21.050 10.316 12.184 1.00 80.50 401 ILE A CA 1
ATOM 2983 C C . ILE A 1 401 ? -20.530 10.804 10.833 1.00 80.50 401 ILE A C 1
ATOM 2985 O O . ILE A 1 401 ? -21.255 10.762 9.843 1.00 80.50 401 ILE A O 1
ATOM 2989 N N . ASP A 1 402 ? -19.281 11.268 10.799 1.00 77.12 402 ASP A N 1
ATOM 2990 C CA . ASP A 1 402 ? -18.551 11.668 9.586 1.00 77.12 402 ASP A CA 1
ATOM 2991 C C . ASP A 1 402 ? -19.224 12.785 8.762 1.00 77.12 402 ASP A C 1
ATOM 2993 O O . ASP A 1 402 ? -18.855 13.058 7.623 1.00 77.12 402 ASP A O 1
ATOM 2997 N N . GLN A 1 403 ? -20.162 13.505 9.379 1.00 78.94 403 GLN A N 1
ATOM 2998 C CA . GLN A 1 403 ? -20.818 14.686 8.829 1.00 78.94 403 GLN A CA 1
ATOM 2999 C C . GLN A 1 403 ? -20.927 15.794 9.889 1.00 78.94 403 GLN A C 1
ATOM 3001 O O . GLN A 1 403 ? -20.987 15.494 11.086 1.00 78.94 403 GLN A O 1
ATOM 3006 N N . PRO A 1 404 ? -20.925 17.080 9.489 1.00 86.06 404 PRO A N 1
ATOM 3007 C CA . PRO A 1 404 ? -21.019 18.182 10.436 1.00 86.06 404 PRO A CA 1
ATOM 3008 C C . PRO A 1 404 ? -22.418 18.241 11.059 1.00 86.06 404 PRO A C 1
ATOM 3010 O O . PRO A 1 404 ? -23.422 18.355 10.357 1.00 86.06 404 PRO A O 1
ATOM 3013 N N . LEU A 1 405 ? -22.475 18.208 12.386 1.00 91.06 405 LEU A N 1
ATOM 3014 C CA . LEU A 1 405 ? -23.680 18.423 13.177 1.00 91.06 405 LEU A CA 1
ATOM 3015 C C . LEU A 1 405 ? -23.665 19.836 13.754 1.00 91.06 405 LEU A C 1
ATOM 3017 O O . LEU A 1 405 ? -22.667 20.267 14.338 1.00 91.06 405 LEU A O 1
ATOM 3021 N N . THR A 1 406 ? -24.787 20.541 13.636 1.00 95.50 406 THR A N 1
ATOM 3022 C CA . THR A 1 406 ? -24.981 21.843 14.283 1.00 95.50 406 THR A CA 1
ATOM 3023 C C . THR A 1 406 ? -25.609 21.632 15.652 1.00 95.50 406 THR A C 1
ATOM 3025 O O . THR A 1 406 ? -26.693 21.063 15.757 1.00 95.50 406 THR A O 1
ATOM 3028 N N . VAL A 1 407 ? -24.939 22.098 16.703 1.00 95.94 407 VAL A N 1
ATOM 3029 C CA . VAL A 1 407 ? -25.395 22.005 18.091 1.00 95.94 407 VAL A CA 1
ATOM 3030 C C . VAL A 1 407 ? -25.793 23.397 18.556 1.00 95.94 407 VAL A C 1
ATOM 3032 O O . VAL A 1 407 ? -24.944 24.258 18.794 1.00 95.94 407 VAL A O 1
ATOM 3035 N N . SER A 1 408 ? -27.097 23.613 18.683 1.00 95.25 408 SER A N 1
ATOM 3036 C CA . SER A 1 408 ? -27.683 24.890 19.083 1.00 95.25 408 SER A CA 1
ATOM 3037 C C . SER A 1 408 ? -28.279 24.772 20.473 1.00 95.25 408 SER A C 1
ATOM 3039 O O . SER A 1 408 ? -29.159 23.943 20.709 1.00 95.25 408 SER A O 1
ATOM 3041 N N . GLN A 1 409 ? -27.842 25.625 21.393 1.00 94.81 409 GLN A N 1
ATOM 3042 C CA . GLN A 1 409 ? -28.528 25.780 22.666 1.00 94.81 409 GLN A CA 1
ATOM 3043 C C . GLN A 1 409 ? -29.826 26.560 22.428 1.00 94.81 409 GLN A C 1
ATOM 3045 O O . GLN A 1 409 ? -29.808 27.659 21.883 1.00 94.81 409 GLN A O 1
ATOM 3050 N N . THR A 1 410 ? -30.968 25.978 22.783 1.00 92.50 410 THR A N 1
ATOM 3051 C CA . THR A 1 410 ? -32.286 26.609 22.608 1.00 92.50 410 THR A CA 1
ATOM 3052 C C . THR A 1 410 ? -32.809 27.211 23.904 1.00 92.50 410 THR A C 1
ATOM 3054 O O . THR A 1 410 ? -33.551 28.190 23.871 1.00 92.50 410 THR A O 1
ATOM 3057 N N . VAL A 1 411 ? -32.402 26.652 25.046 1.00 92.12 411 VAL A N 1
ATOM 3058 C CA . VAL A 1 411 ? -32.745 27.152 26.380 1.00 92.12 411 VAL A CA 1
ATOM 3059 C C . VAL A 1 411 ? -31.476 27.171 27.223 1.00 92.12 411 VAL A C 1
ATOM 3061 O O . VAL A 1 411 ? -30.818 26.141 27.369 1.00 92.12 411 VAL A O 1
ATOM 3064 N N . ALA A 1 412 ? -31.138 28.338 27.766 1.00 89.12 412 ALA A N 1
ATOM 3065 C CA . ALA A 1 412 ? -30.030 28.501 28.700 1.00 89.12 412 ALA A CA 1
ATOM 3066 C C . ALA A 1 412 ? -30.410 28.007 30.110 1.00 89.12 412 ALA A C 1
ATOM 3068 O O . ALA A 1 412 ? -31.600 27.966 30.445 1.00 89.12 412 ALA A O 1
ATOM 3069 N N . PRO A 1 413 ? -29.430 27.663 30.963 1.00 88.00 413 PRO A N 1
ATOM 3070 C CA . PRO A 1 413 ? -29.668 27.451 32.381 1.00 88.00 413 PRO A CA 1
ATOM 3071 C C . PRO A 1 413 ? -30.316 28.680 33.032 1.00 88.00 413 PRO A C 1
ATOM 3073 O O . PRO A 1 413 ? -30.160 29.816 32.576 1.00 88.00 413 PRO A O 1
ATOM 3076 N N . ALA A 1 414 ? -31.054 28.457 34.119 1.00 87.06 414 ALA A N 1
ATOM 3077 C CA . ALA A 1 414 ? -31.799 29.518 34.789 1.00 87.06 414 ALA A CA 1
ATOM 3078 C C . ALA A 1 414 ? -30.880 30.685 35.204 1.00 87.06 414 ALA A C 1
ATOM 3080 O O . ALA A 1 414 ? -29.928 30.502 35.962 1.00 87.06 414 ALA A O 1
ATOM 3081 N N . GLY A 1 415 ? -31.195 31.894 34.728 1.00 81.94 415 GLY A N 1
ATOM 3082 C CA . GLY A 1 415 ? -30.418 33.103 35.022 1.00 81.94 415 GLY A CA 1
ATOM 3083 C C . GLY A 1 415 ? -29.152 33.285 34.175 1.00 81.94 415 GLY A C 1
ATOM 3084 O O . GLY A 1 415 ? -28.294 34.082 34.558 1.00 81.94 415 GLY A O 1
ATOM 3085 N N . ALA A 1 416 ? -29.022 32.576 33.050 1.00 86.81 416 ALA A N 1
ATOM 3086 C CA . ALA A 1 416 ? -27.944 32.744 32.075 1.00 86.81 416 ALA A CA 1
ATOM 3087 C C . ALA A 1 416 ? -28.484 33.031 30.659 1.00 86.81 416 ALA A C 1
ATOM 3089 O O . ALA A 1 416 ? -29.663 32.809 30.372 1.00 86.81 416 ALA A O 1
ATOM 3090 N N . SER A 1 417 ? -27.639 33.569 29.777 1.00 86.50 417 SER A N 1
ATOM 3091 C CA . SER A 1 417 ? -27.969 33.795 28.366 1.00 86.50 417 SER A CA 1
ATOM 3092 C C . SER A 1 417 ? -27.487 32.648 27.484 1.00 86.50 417 SER A C 1
ATOM 3094 O O . SER A 1 417 ? -26.438 32.066 27.735 1.00 86.50 417 SER A O 1
ATOM 3096 N N . VAL A 1 418 ? -28.234 32.384 26.412 1.00 89.06 418 VAL A N 1
ATOM 3097 C CA . VAL A 1 418 ? -27.939 31.330 25.433 1.00 89.06 418 VAL A CA 1
ATOM 3098 C C . VAL A 1 418 ? -26.600 31.597 24.742 1.00 89.06 418 VAL A C 1
ATOM 3100 O O . VAL A 1 418 ? -26.366 32.700 24.243 1.00 89.06 418 VAL A O 1
ATOM 3103 N N . ALA A 1 419 ? -25.739 30.585 24.693 1.00 89.50 419 ALA A N 1
ATOM 3104 C CA . ALA A 1 419 ? -24.476 30.606 23.975 1.00 89.50 419 ALA A CA 1
ATOM 3105 C C . ALA A 1 419 ? -24.655 30.363 22.464 1.00 89.50 419 ALA A C 1
ATOM 3107 O O . ALA A 1 419 ? -25.640 29.788 21.996 1.00 89.50 419 ALA A O 1
ATOM 3108 N N . ALA A 1 420 ? -23.676 30.822 21.681 1.00 90.38 420 ALA A N 1
ATOM 3109 C CA . ALA A 1 420 ? -23.699 30.681 20.228 1.00 90.38 420 ALA A CA 1
ATOM 3110 C C . ALA A 1 420 ? -23.656 29.197 19.797 1.00 90.38 420 ALA A C 1
ATOM 3112 O O . ALA A 1 420 ? -22.974 28.399 20.448 1.00 90.38 420 ALA A O 1
ATOM 3113 N N . PRO A 1 421 ? -24.328 28.822 18.689 1.00 93.50 421 PRO A N 1
ATOM 3114 C CA . PRO A 1 421 ? -24.246 27.472 18.146 1.00 93.50 421 PRO A CA 1
ATOM 3115 C C . PRO A 1 421 ? -22.809 27.056 17.832 1.00 93.50 421 PRO A C 1
ATOM 3117 O O . PRO A 1 421 ? -21.998 27.861 17.371 1.00 93.50 421 PRO A O 1
ATOM 3120 N N . GLN A 1 422 ? -22.515 25.776 18.031 1.00 95.12 422 GLN A N 1
ATOM 3121 C CA . GLN A 1 422 ? -21.226 25.168 17.708 1.00 95.12 422 GLN A CA 1
ATOM 3122 C C . GLN A 1 422 ? -21.419 24.053 16.677 1.00 95.12 422 GLN A C 1
ATOM 3124 O O . GLN A 1 422 ? -22.498 23.475 16.568 1.00 95.12 422 GLN A O 1
ATOM 3129 N N . THR A 1 423 ? -20.379 23.746 15.903 1.00 91.06 423 THR A N 1
ATOM 3130 C CA . THR A 1 423 ? -20.386 22.626 14.948 1.00 91.06 423 THR A CA 1
ATOM 3131 C C . THR A 1 423 ? -19.438 21.540 15.428 1.00 91.06 423 THR A C 1
ATOM 3133 O O . THR A 1 423 ? -18.337 21.840 15.887 1.00 91.06 423 THR A O 1
ATOM 3136 N N . VAL A 1 424 ? -19.850 20.282 15.299 1.00 88.81 424 VAL A N 1
ATOM 3137 C CA . VAL A 1 424 ? -19.011 19.123 15.609 1.00 88.81 424 VAL A CA 1
ATOM 3138 C C . VAL A 1 424 ? -19.193 18.048 14.550 1.00 88.81 424 VAL A C 1
ATOM 3140 O O . VAL A 1 424 ? -20.308 17.782 14.118 1.00 88.81 424 VAL A O 1
ATOM 3143 N N . THR A 1 425 ? -18.099 17.410 14.154 1.00 84.12 425 THR A N 1
ATOM 3144 C CA . THR A 1 425 ? -18.141 16.179 13.363 1.00 84.12 425 THR A CA 1
ATOM 3145 C C . THR A 1 425 ? -17.786 15.034 14.293 1.00 84.12 425 THR A C 1
ATOM 3147 O O . THR A 1 425 ? -16.690 15.008 14.853 1.00 84.12 425 THR A O 1
ATOM 3150 N N . LEU A 1 426 ? -18.731 14.120 14.497 1.00 79.12 426 LEU A N 1
ATOM 3151 C CA . LEU A 1 426 ? -18.520 12.946 15.337 1.00 79.12 426 LEU A CA 1
ATOM 3152 C C . LEU A 1 426 ? -17.819 11.854 14.533 1.00 79.12 426 LEU A C 1
ATOM 3154 O O . LEU A 1 426 ? -18.089 11.692 13.346 1.00 79.12 426 LEU A O 1
ATOM 3158 N N . ASN A 1 427 ? -16.962 11.085 15.195 1.00 69.06 427 ASN A N 1
ATOM 3159 C CA . ASN A 1 427 ? -16.410 9.844 14.658 1.00 69.06 427 ASN A CA 1
ATOM 3160 C C . ASN A 1 427 ? -16.961 8.644 15.450 1.00 69.06 427 ASN A C 1
ATOM 3162 O O . ASN A 1 427 ? -17.603 8.816 16.488 1.00 69.06 427 ASN A O 1
ATOM 3166 N N . ARG A 1 428 ? -16.710 7.426 14.956 1.00 63.97 428 ARG A N 1
ATOM 3167 C CA . ARG A 1 428 ? -17.158 6.173 15.598 1.00 63.97 428 ARG A CA 1
ATOM 3168 C C . ARG A 1 428 ? -16.429 5.843 16.899 1.00 63.97 428 ARG A C 1
ATOM 3170 O O . ARG A 1 428 ? -16.923 5.056 17.697 1.00 63.97 428 ARG A O 1
ATOM 3177 N N . CYS A 1 429 ? -15.245 6.409 17.107 1.00 50.16 429 CYS A N 1
ATOM 3178 C CA . CYS A 1 429 ? -14.266 5.843 18.026 1.00 50.16 429 CYS A CA 1
ATOM 3179 C C . CYS A 1 429 ? -14.322 6.457 19.432 1.00 50.16 429 CYS A C 1
ATOM 3181 O O . CYS A 1 429 ? -13.814 5.840 20.370 1.00 50.16 429 CYS A O 1
ATOM 3183 N N . THR A 1 430 ? -14.906 7.652 19.608 1.00 56.66 430 THR A N 1
ATOM 3184 C CA . THR A 1 430 ? -14.905 8.361 20.899 1.00 56.66 430 THR A CA 1
ATOM 3185 C C . THR A 1 430 ? -16.157 9.202 21.164 1.00 56.66 430 THR A C 1
ATOM 3187 O O . THR A 1 430 ? -16.807 9.734 20.266 1.00 56.66 430 THR A O 1
ATOM 3190 N N . GLN A 1 431 ? -16.470 9.376 22.453 1.00 70.88 431 GLN A N 1
ATOM 3191 C CA . GLN A 1 431 ? -17.404 10.403 22.905 1.00 70.88 431 GLN A CA 1
ATOM 3192 C C . GLN A 1 431 ? -16.762 11.782 22.707 1.00 70.88 431 GLN A C 1
ATOM 3194 O O . GLN A 1 431 ? -15.817 12.146 23.408 1.00 70.88 431 GLN A O 1
ATOM 3199 N N . SER A 1 432 ? -17.284 12.566 21.767 1.00 80.56 432 SER A N 1
ATOM 3200 C CA . SER A 1 432 ? -16.849 13.954 21.573 1.00 80.56 432 SER A CA 1
ATOM 3201 C C . SER A 1 432 ? -17.454 14.834 22.660 1.00 80.56 432 SER A C 1
ATOM 3203 O O . SER A 1 432 ? -18.605 14.632 23.034 1.00 80.56 432 SER A O 1
ATOM 3205 N N . THR A 1 433 ? -16.703 15.805 23.184 1.00 87.75 433 THR A N 1
ATOM 3206 C CA . THR A 1 433 ? -17.208 16.735 24.206 1.00 87.75 433 THR A CA 1
ATOM 3207 C C . THR A 1 433 ? -17.230 18.159 23.667 1.00 87.75 433 THR A C 1
ATOM 3209 O O . THR A 1 433 ? -16.199 18.656 23.225 1.00 87.75 433 THR A O 1
ATOM 3212 N N . LEU A 1 434 ? -18.387 18.817 23.746 1.00 89.94 434 LEU A N 1
ATOM 3213 C CA . LEU A 1 434 ? -18.528 20.257 23.538 1.00 89.94 434 LEU A CA 1
ATOM 3214 C C . LEU A 1 434 ? -18.821 20.951 24.863 1.00 89.94 434 LEU A C 1
ATOM 3216 O O . LEU A 1 434 ? -19.682 20.505 25.626 1.00 89.94 434 LEU A O 1
ATOM 3220 N N . THR A 1 435 ? -18.134 22.064 25.098 1.00 92.12 435 THR A N 1
ATOM 3221 C CA . THR A 1 435 ? -18.368 22.921 26.259 1.00 92.12 435 THR A CA 1
ATOM 3222 C C . THR A 1 435 ? -19.023 24.221 25.805 1.00 92.12 435 THR A C 1
ATOM 3224 O O . THR A 1 435 ? -18.481 24.938 24.962 1.00 92.12 435 THR A O 1
ATOM 3227 N N . PHE A 1 436 ? -20.180 24.528 26.382 1.00 91.38 436 PHE A N 1
ATOM 3228 C CA . PHE A 1 436 ? -20.881 25.798 26.225 1.00 91.38 436 PHE A CA 1
ATOM 3229 C C . PHE A 1 436 ? -20.645 26.647 27.473 1.00 91.38 436 PHE A C 1
ATOM 3231 O O . PHE A 1 436 ? -20.775 26.155 28.596 1.00 91.38 436 PHE A O 1
ATOM 3238 N N . ILE A 1 437 ? -20.233 27.895 27.260 1.00 89.62 437 ILE A N 1
ATOM 3239 C CA . ILE A 1 437 ? -19.961 28.864 28.321 1.00 89.62 437 ILE A CA 1
ATOM 3240 C C . ILE A 1 437 ? -21.040 29.939 28.241 1.00 89.62 437 ILE A C 1
ATOM 3242 O O . ILE A 1 437 ? -21.046 30.747 27.310 1.00 89.62 437 ILE A O 1
ATOM 3246 N N . ASP A 1 438 ? -21.926 29.944 29.228 1.00 88.94 438 ASP A N 1
ATOM 3247 C CA . ASP A 1 438 ? -23.085 30.823 29.289 1.00 88.94 438 ASP A CA 1
ATOM 3248 C C . ASP A 1 438 ? -22.808 31.971 30.266 1.00 88.94 438 ASP A C 1
ATOM 3250 O O . ASP A 1 438 ? -22.297 31.772 31.370 1.00 88.94 438 ASP A O 1
ATOM 3254 N N . ALA A 1 439 ? -23.161 33.197 29.888 1.00 86.06 439 ALA A N 1
ATOM 3255 C CA . ALA A 1 439 ? -22.970 34.358 30.752 1.00 86.06 439 ALA A CA 1
ATOM 3256 C C . ALA A 1 439 ? -24.194 34.570 31.650 1.00 86.06 439 ALA A C 1
ATOM 3258 O O . ALA A 1 439 ? -25.334 34.510 31.181 1.00 86.06 439 ALA A O 1
ATOM 3259 N N . ARG A 1 440 ? -23.981 34.863 32.938 1.00 83.19 440 ARG A N 1
ATOM 3260 C CA . ARG A 1 440 ? -25.073 35.199 33.862 1.00 83.19 440 ARG A CA 1
ATOM 3261 C C . ARG A 1 440 ? -25.823 36.442 33.374 1.00 83.19 440 ARG A C 1
ATOM 3263 O O . ARG A 1 440 ? -25.220 37.484 33.118 1.00 83.19 440 ARG A O 1
ATOM 3270 N N . THR A 1 441 ? -27.148 36.369 33.305 1.00 78.94 441 THR A N 1
ATOM 3271 C CA . THR A 1 441 ? -27.975 37.557 33.071 1.00 78.94 441 THR A CA 1
ATOM 3272 C C . THR A 1 441 ? -27.938 38.418 34.326 1.00 78.94 441 THR A C 1
ATOM 3274 O O . THR A 1 441 ? -28.185 37.907 35.420 1.00 78.94 441 THR A O 1
ATOM 3277 N N . ALA A 1 442 ? -27.618 39.706 34.196 1.00 62.50 442 ALA A N 1
ATOM 3278 C CA . ALA A 1 442 ? -27.608 40.617 35.336 1.00 62.50 442 ALA A CA 1
ATOM 3279 C C . ALA A 1 442 ? -28.974 40.577 36.045 1.00 62.50 442 ALA A C 1
ATOM 3281 O O . ALA A 1 442 ? -30.008 40.716 35.388 1.00 62.50 442 ALA A O 1
ATOM 3282 N N . SER A 1 443 ? -28.991 40.370 37.368 1.00 52.97 443 SER A N 1
ATOM 3283 C CA . SER A 1 443 ? -30.234 40.470 38.139 1.00 52.97 443 SER A CA 1
ATOM 3284 C C . SER A 1 443 ? -30.889 41.829 37.864 1.00 52.97 443 SER A C 1
ATOM 3286 O O . SER A 1 443 ? -30.180 42.841 37.887 1.00 52.97 443 SER A O 1
ATOM 3288 N N . PRO A 1 444 ? -32.217 41.902 37.647 1.00 42.81 444 PRO A N 1
ATOM 3289 C CA . PRO A 1 444 ? -32.916 43.178 37.663 1.00 42.81 444 PRO A CA 1
ATOM 3290 C C . PRO A 1 444 ? -32.640 43.826 39.020 1.00 42.81 444 PRO A C 1
ATOM 3292 O O . PRO A 1 444 ? -32.907 43.220 40.058 1.00 42.81 444 PRO A O 1
ATOM 3295 N N . GLY A 1 445 ? -32.025 45.007 39.014 1.00 41.81 445 GLY A N 1
ATOM 3296 C CA . GLY A 1 445 ? -31.612 45.694 40.229 1.00 41.81 445 GLY A CA 1
ATOM 3297 C C . GLY A 1 445 ? -32.766 45.828 41.221 1.00 41.81 445 GLY A C 1
ATOM 3298 O O . GLY A 1 445 ? -33.766 46.483 40.939 1.00 41.81 445 GLY A O 1
ATOM 3299 N N . GLY A 1 446 ? -32.604 45.233 42.401 1.00 37.66 446 GLY A N 1
ATOM 3300 C CA . GLY A 1 446 ? -33.382 45.591 43.577 1.00 37.66 446 GLY A CA 1
ATOM 3301 C C . GLY A 1 446 ? -32.841 46.896 44.150 1.00 37.66 446 GLY A C 1
ATOM 3302 O O . GLY A 1 446 ? -31.971 46.870 45.014 1.00 37.66 446 GLY A O 1
ATOM 3303 N N . TYR A 1 447 ? -33.339 48.029 43.653 1.00 44.75 447 TYR A N 1
ATOM 3304 C CA . TYR A 1 447 ? -33.362 49.275 44.417 1.00 44.75 447 TYR A CA 1
ATOM 3305 C C . TYR A 1 447 ? -34.764 49.453 45.010 1.00 44.75 447 TYR A C 1
ATOM 3307 O O . TYR A 1 447 ? -35.757 49.450 44.284 1.00 44.75 447 TYR A O 1
ATOM 3315 N N . GLY A 1 448 ? -34.812 49.617 46.332 1.00 39.97 448 GLY A N 1
ATOM 3316 C CA . GLY A 1 448 ? -36.002 49.815 47.163 1.00 39.97 448 GLY A CA 1
ATOM 3317 C C . GLY A 1 448 ? -35.870 48.934 48.407 1.00 39.97 448 GLY A C 1
ATOM 3318 O O . GLY A 1 448 ? -36.026 47.724 48.298 1.00 39.97 448 GLY A O 1
ATOM 3319 N N . THR A 1 449 ? -35.508 49.427 49.588 1.00 37.44 449 THR A N 1
ATOM 3320 C CA . THR A 1 449 ? -35.553 50.780 50.178 1.00 37.44 449 THR A CA 1
ATOM 3321 C C . THR A 1 449 ? -34.357 51.022 51.081 1.00 37.44 449 THR A C 1
ATOM 3323 O O . THR A 1 449 ? -33.960 50.039 51.750 1.00 37.44 449 THR A O 1
#

Nearest PDB structures (foldseek):
  6qzo-assembly3_F  TM=7.476E-01  e=2.219E-20  Cellulomonas bogoriensis 69B4 = DSM 16987
  8fjr-assembly1_B  TM=7.613E-01  e=5.960E-19  Thermomonospora curvata
  7rmu-assembly1_A  TM=7.454E-01  e=1.801E-19  Thermomonospora curvata
  8fjq-assembly1_A  TM=7.443E-01  e=8.533E-19  Thermomonospora curvata
  8u4z-assembly1_A  TM=8.289E-01  e=5.295E-17  Klebsiella pneumoniae

Mean predicted aligned error: 11.02 Å